Protein AF-A0A8C1TI61-F1 (afdb_monomer)

Secondary structure (DSSP, 8-state):
---------------------------------S----PPPPGGGSTTEEEEEETTEEEEEEGGGTEEEEESBTTTTBT-EEEEPPGGG-S-SEEEE-SS-EEEEETTEEEEES-TT--TT-EEEEPPGGGSS-SEEEEETTEEEEEETTTTEEEEESBTTTTBT-EEEEPPGGGTT-SEEE--SSTTS--EEEEPPPBTTBSEEEEES-TTS---SEEEEPPHHHHTTSTTHHHHHT--EEEEEEEEEEEE--SSS-EEEEEEEEEEEEE-HHHHHTTTTT-EE-TT-SS-HHHHHHHHHHHHHHS-GGGT------TTS--SBPEEEEEEEEEEE-TT-EEEEEEEEEEETTEEEEEEEEEEEESSSSPPSSPPP-

Radius of gyration: 25.85 Å; Cα contacts (8 Å, |Δi|>4): 892; chains: 1; bounding box: 71×50×77 Å

Mean predicted aligned error: 8.96 Å

Foldseek 3Di:
DDDDDDDDPDDDDDDDDDDDPDDDPDDDDDDDDDDLQLWFAFLLRQFQWAWEAAAQWIKTTNLVLQKIWIANDQQVRHPTAIAGFDPVLHRFSAWEHAQQWIWGHDAQKIWTDNDRLDCPVIDIDGFDPVLGDAPYWYAAQCWIKGHNLVVQKIWTANDRRVCHPIDIAGFDPVLSQFRHKYYHHHNHDAWIKTWHTADPVGTKMWTARDRRDPGTPDIGDGDLLSLLLTQLSLCRNQNFKDKDKDFQDKDWAQDQAKDKDKDKDKFKFAFAQVVLLVSCVSYHYDPNHPDDSSRSSVVSVQSRQCDDSSSRHVVDHCPVGHHDHIDIDIDIDIDMDHHGFMKTKIWMFIGSRVHTTGTGPDIDIDRDPDTDPDDGDD

Sequence (378 aa):
MGNAVTKEYSKEIQGKKIQLRYRKLQLAVWKSGSGTMSGIIPNSKAKGTDICAFNKYYYIIRSDLGCYMQTGSLNKGADISIFSLHPACQNGDHYIGGDSYFHIINGNSCRRVTNLSTDSDAIVYSLHPNCQGGDHYFAAHGYFYIIFQKKGTYRKATNMTKDTDAEEHTLDTNFRYGLYYWGPPSSKKTGFCFLKPASEWGVEYCTGPDLSTDEQNAVYSVHPDVLNFLPGGLSATKGPAICMWENIKTITNDSSTLVTWQKKISIMVGYNKEKIAQITDNWKIDKSASVESEELAKLIAKSQFSFSAEYGGSHVSTENESWKEATEEEEQLTFGLKPKERLYLWQHKLCLGQEPVLFCCDLKITNEPNPPTSPAQP

Organism: Cyprinus carpio (NCBI:txid7962)

Solvent-accessible surface area (backbone atoms only — not comparable to full-atom values): 20692 Å² total; per-residue (Å²): 139,80,86,80,83,80,82,81,84,80,82,84,89,72,94,71,93,73,86,84,79,84,72,91,74,85,75,80,77,85,66,96,71,83,77,86,50,44,20,64,57,34,38,94,80,33,73,21,34,39,42,26,12,43,58,75,26,40,34,42,39,33,31,82,76,41,25,31,40,38,23,64,31,62,57,74,47,38,76,36,33,36,38,26,36,22,78,92,64,42,69,25,68,39,43,22,21,34,82,78,33,38,39,35,29,42,83,59,31,33,40,34,25,76,44,62,62,52,66,92,76,53,47,76,48,59,42,20,79,91,62,43,86,50,77,43,48,26,19,27,72,71,26,39,39,33,32,30,55,91,78,39,31,30,35,38,18,64,32,52,57,70,55,36,86,55,48,77,45,61,39,22,78,89,66,49,64,48,38,42,50,23,20,43,54,26,24,80,38,83,24,39,35,32,32,46,67,48,50,100,89,40,52,35,33,40,32,22,73,50,66,62,48,90,57,66,79,48,78,43,55,55,18,60,73,51,33,46,74,41,62,23,18,44,17,67,71,50,28,38,28,39,81,45,60,44,80,79,42,80,46,75,29,87,48,92,51,76,41,81,46,72,48,76,43,79,44,59,38,10,24,35,60,74,61,39,42,66,59,40,72,80,53,44,71,42,91,75,29,86,59,55,68,64,58,48,28,46,53,49,50,50,51,36,28,45,32,50,57,72,27,17,8,55,57,40,84,61,85,91,50,60,84,46,71,57,40,80,43,80,45,80,50,75,52,78,37,49,50,68,36,51,38,29,35,29,36,36,31,37,19,39,37,92,45,68,38,35,32,39,87,54,72,48,81,40,72,50,97,64,68,78,89,68,78,83,81,131

Nearest PDB structures (foldseek):
  9ayr-assembly1_A  TM=3.130E-01  e=3.732E-02  Saccharomyces cerevisiae S288C
  4jp0-assembly1_A  TM=1.663E-01  e=2.026E-01  Bacillus thuringiensis
  8eyx-assembly1_B  TM=1.277E-01  e=6.033E-01  Mus musculus
  7ndg-assembly1_H  TM=1.283E-01  e=5.651E+00  Mus musculus

Structure (mmCIF, N/CA/C/O backbone):
data_AF-A0A8C1TI61-F1
#
_entry.id   AF-A0A8C1TI61-F1
#
loop_
_atom_site.group_PDB
_atom_site.id
_atom_site.type_symbol
_atom_site.label_atom_id
_atom_site.label_alt_id
_atom_site.label_comp_id
_atom_site.label_asym_id
_atom_site.label_entity_id
_atom_site.label_seq_id
_atom_site.pdbx_PDB_ins_code
_atom_site.Cartn_x
_atom_site.Cartn_y
_atom_site.Cartn_z
_atom_site.occupancy
_atom_site.B_iso_or_equiv
_atom_site.auth_seq_id
_atom_site.auth_comp_id
_atom_site.auth_asym_id
_atom_site.auth_atom_id
_atom_site.pdbx_PDB_model_num
ATOM 1 N N . MET A 1 1 ? -42.397 4.508 11.570 1.00 29.12 1 MET A N 1
ATOM 2 C CA . MET A 1 1 ? -42.492 3.511 12.659 1.00 29.12 1 MET A CA 1
ATOM 3 C C . MET A 1 1 ? -41.345 2.538 12.460 1.00 29.12 1 MET A C 1
ATOM 5 O O . MET A 1 1 ? -41.436 1.686 11.590 1.00 29.12 1 MET A O 1
ATOM 9 N N . GLY A 1 2 ? -40.216 2.783 13.127 1.00 26.33 2 GLY A N 1
ATOM 10 C CA . GLY A 1 2 ? -39.014 1.956 13.007 1.00 26.33 2 GLY A CA 1
ATOM 11 C C . GLY A 1 2 ? -39.029 0.873 14.079 1.00 26.33 2 GLY A C 1
ATOM 12 O O . GLY A 1 2 ? -39.239 1.182 15.250 1.00 26.33 2 GLY A O 1
ATOM 13 N N . ASN A 1 3 ? -38.855 -0.381 13.668 1.00 24.11 3 ASN A N 1
ATOM 14 C CA . ASN A 1 3 ? -38.763 -1.517 14.575 1.00 24.11 3 ASN A CA 1
ATOM 15 C C . ASN A 1 3 ? -37.440 -1.438 15.349 1.00 24.11 3 ASN A C 1
ATOM 17 O O . ASN A 1 3 ? -36.368 -1.530 14.755 1.00 24.11 3 ASN A O 1
ATOM 21 N N . ALA A 1 4 ? -37.526 -1.267 16.668 1.00 25.16 4 ALA A N 1
ATOM 22 C CA . ALA A 1 4 ? -36.396 -1.421 17.572 1.00 25.16 4 ALA A CA 1
ATOM 23 C C . ALA A 1 4 ? -36.046 -2.913 17.666 1.00 25.16 4 ALA A C 1
ATOM 25 O O . ALA A 1 4 ? -36.842 -3.714 18.157 1.00 25.16 4 ALA A O 1
ATOM 26 N N . VAL A 1 5 ? -34.870 -3.293 17.170 1.00 25.84 5 VAL A N 1
ATOM 27 C CA . VAL A 1 5 ? -34.336 -4.647 17.337 1.00 25.84 5 VAL A CA 1
ATOM 28 C C . VAL A 1 5 ? -33.802 -4.758 18.762 1.00 25.84 5 VAL A C 1
ATOM 30 O O . VAL A 1 5 ? -32.789 -4.161 19.108 1.00 25.84 5 VAL A O 1
ATOM 33 N N . THR A 1 6 ? -34.509 -5.499 19.607 1.00 24.39 6 THR A N 1
ATOM 34 C CA . THR A 1 6 ? -34.078 -5.846 20.965 1.00 24.39 6 THR A CA 1
ATOM 35 C C . THR A 1 6 ? -33.175 -7.077 20.868 1.00 24.39 6 THR A C 1
ATOM 37 O O . THR A 1 6 ? -33.637 -8.146 20.478 1.00 24.39 6 THR A O 1
ATOM 40 N N . LYS A 1 7 ? -31.879 -6.950 21.180 1.00 27.88 7 LYS A N 1
ATOM 41 C CA . LYS A 1 7 ? -30.993 -8.111 21.368 1.00 27.88 7 LYS A CA 1
ATOM 42 C C . LYS A 1 7 ? -31.064 -8.542 22.835 1.00 27.88 7 LYS A C 1
ATOM 44 O O . LYS A 1 7 ? -30.565 -7.850 23.717 1.00 27.88 7 LYS A O 1
ATOM 49 N N . GLU A 1 8 ? -31.699 -9.679 23.105 1.00 24.14 8 GLU A N 1
ATOM 50 C CA . GLU A 1 8 ? -31.656 -10.317 24.423 1.00 24.14 8 GLU A CA 1
ATOM 51 C C . GLU A 1 8 ? -30.315 -11.034 24.615 1.00 24.14 8 GLU A C 1
ATOM 53 O O . GLU A 1 8 ? -30.010 -12.017 23.944 1.00 24.14 8 GLU A O 1
ATOM 58 N N . TYR A 1 9 ? -29.512 -10.571 25.573 1.00 29.88 9 TYR A N 1
ATOM 59 C CA . TYR A 1 9 ? -28.339 -11.306 26.045 1.00 29.88 9 TYR A CA 1
ATOM 60 C C . TYR A 1 9 ? -28.763 -12.278 27.157 1.00 29.88 9 TYR A C 1
ATOM 62 O O . TYR A 1 9 ? -28.596 -12.003 28.346 1.00 29.88 9 TYR A O 1
ATOM 70 N N . SER A 1 10 ? -29.328 -13.431 26.788 1.00 26.06 10 SER A N 1
ATOM 71 C CA . SER A 1 10 ? -29.621 -14.504 27.746 1.00 26.06 10 SER A CA 1
ATOM 72 C C . SER A 1 10 ? -28.341 -15.277 28.084 1.00 26.06 10 SER A C 1
ATOM 74 O O . SER A 1 10 ? -27.811 -16.037 27.273 1.00 26.06 10 SER A O 1
ATOM 76 N N . LYS A 1 11 ? -27.824 -15.085 29.299 1.00 31.31 11 LYS A N 1
ATOM 77 C CA . LYS A 1 11 ? -26.661 -15.806 29.829 1.00 31.31 11 LYS A CA 1
ATOM 78 C C . LYS A 1 11 ? -27.138 -17.087 30.522 1.00 31.31 11 LYS A C 1
ATOM 80 O O . LYS A 1 11 ? -27.529 -17.053 31.686 1.00 31.31 11 LYS A O 1
ATOM 85 N N . GLU A 1 12 ? -27.099 -18.217 29.824 1.00 26.20 12 GLU A N 1
ATOM 86 C CA . GLU A 1 12 ? -27.340 -19.531 30.427 1.00 26.20 12 GLU A CA 1
ATOM 87 C C . GLU A 1 12 ? -26.021 -20.060 31.020 1.00 26.20 12 GLU A C 1
ATOM 89 O O . GLU A 1 12 ? -25.131 -20.541 30.321 1.00 26.20 12 GLU A O 1
ATOM 94 N N . ILE A 1 13 ? -25.852 -19.909 32.337 1.00 34.00 13 ILE A N 1
ATOM 95 C CA . ILE A 1 13 ? -24.773 -20.560 33.088 1.00 34.00 13 ILE A CA 1
ATOM 96 C C . ILE A 1 13 ? -25.315 -21.908 33.565 1.00 34.00 13 ILE A C 1
ATOM 98 O O . ILE A 1 13 ? -25.887 -22.002 34.649 1.00 34.00 13 ILE A O 1
ATOM 102 N N . GLN A 1 14 ? -25.124 -22.964 32.773 1.00 26.70 14 GLN A N 1
ATOM 103 C CA . GLN A 1 14 ? -25.222 -24.339 33.263 1.00 26.70 14 GLN A CA 1
ATOM 104 C C . GLN A 1 14 ? -24.030 -25.168 32.787 1.00 26.70 14 GLN A C 1
ATOM 106 O O . GLN A 1 14 ? -23.704 -25.243 31.605 1.00 26.70 14 GLN A O 1
ATOM 111 N N . GLY A 1 15 ? -23.342 -25.768 33.759 1.00 32.59 15 GLY A N 1
ATOM 112 C CA . GLY A 1 15 ? -22.108 -26.504 33.552 1.00 32.59 15 GLY A CA 1
ATOM 113 C C . GLY A 1 15 ? -22.280 -27.726 32.656 1.00 32.59 15 GLY A C 1
ATOM 114 O O . GLY A 1 15 ? -23.054 -28.628 32.962 1.00 32.59 15 GLY A O 1
ATOM 115 N N . LYS A 1 16 ? -21.460 -27.809 31.607 1.00 25.20 16 LYS A N 1
ATOM 116 C CA . LYS A 1 16 ? -21.082 -29.067 30.959 1.00 25.20 16 LYS A CA 1
ATOM 117 C C . LYS A 1 16 ? -19.603 -29.025 30.588 1.00 25.20 16 LYS A C 1
ATOM 119 O O . LYS A 1 16 ? -19.124 -28.085 29.964 1.00 25.20 16 LYS A O 1
ATOM 124 N N . LYS A 1 17 ? -18.890 -30.077 31.001 1.00 27.33 17 LYS A N 1
ATOM 125 C CA . LYS A 1 17 ? -17.530 -30.421 30.571 1.00 27.33 17 LYS A CA 1
ATOM 126 C C . LYS A 1 17 ? -17.453 -30.369 29.043 1.00 27.33 17 LYS A C 1
ATOM 128 O O . LYS A 1 17 ? -18.073 -31.199 28.384 1.00 27.33 17 LYS A O 1
ATOM 133 N N . ILE A 1 18 ? -16.648 -29.462 28.499 1.00 24.12 18 ILE A N 1
ATOM 134 C CA . ILE A 1 18 ? -16.206 -29.520 27.105 1.00 24.12 18 ILE A CA 1
ATOM 135 C C . ILE A 1 18 ? -14.726 -29.887 27.120 1.00 24.12 18 ILE A C 1
ATOM 137 O O . ILE A 1 18 ? -13.892 -29.201 27.707 1.00 24.12 18 ILE A O 1
ATOM 141 N N . GLN A 1 19 ? -14.429 -31.033 26.514 1.00 22.06 19 GLN A N 1
ATOM 142 C CA . GLN A 1 19 ? -13.079 -31.506 26.262 1.00 22.06 19 GLN A CA 1
ATOM 143 C C . GLN A 1 19 ? -12.330 -30.518 25.360 1.00 22.06 19 GLN A C 1
ATOM 145 O O . GLN A 1 19 ? -12.724 -30.264 24.223 1.00 22.06 19 GLN A O 1
ATOM 150 N N . LEU A 1 20 ? -11.222 -29.992 25.878 1.00 22.23 20 LEU A N 1
ATOM 151 C CA . LEU A 1 20 ? -10.251 -29.181 25.154 1.00 22.23 20 LEU A CA 1
ATOM 152 C C . LEU A 1 20 ? -9.540 -30.030 24.088 1.00 22.23 20 LEU A C 1
ATOM 154 O O . LEU A 1 20 ? -8.650 -30.816 24.405 1.00 22.23 20 LEU A O 1
ATOM 158 N N . ARG A 1 21 ? -9.865 -29.822 22.807 1.00 22.44 21 ARG A N 1
ATOM 159 C CA . ARG A 1 21 ? -8.906 -30.056 21.717 1.00 22.44 21 ARG A CA 1
ATOM 160 C C . ARG A 1 21 ? -8.102 -28.776 21.517 1.00 22.44 21 ARG A C 1
ATOM 162 O O . ARG A 1 21 ? -8.568 -27.821 20.906 1.00 22.44 21 ARG A O 1
ATOM 169 N N . TYR A 1 22 ? -6.885 -28.775 22.049 1.00 22.55 22 TYR A N 1
ATOM 170 C CA . TYR A 1 22 ? -5.877 -27.753 21.794 1.00 22.55 22 TYR A CA 1
ATOM 171 C C . TYR A 1 22 ? -5.526 -27.712 20.296 1.00 22.55 22 TYR A C 1
ATOM 173 O O . TYR A 1 22 ? -4.906 -28.637 19.774 1.00 22.55 22 TYR A O 1
ATOM 181 N N . ARG A 1 23 ? -5.848 -26.610 19.613 1.00 23.50 23 ARG A N 1
ATOM 182 C CA . ARG A 1 23 ? -5.042 -26.116 18.487 1.00 23.50 23 ARG A CA 1
ATOM 183 C C . ARG A 1 23 ? -4.220 -24.948 19.020 1.00 23.50 23 ARG A C 1
ATOM 185 O O . ARG A 1 23 ? -4.778 -23.948 19.457 1.00 23.50 23 ARG A O 1
ATOM 192 N N . LYS A 1 24 ? -2.895 -25.115 19.031 1.00 22.50 24 LYS A N 1
ATOM 193 C CA . LYS A 1 24 ? -1.915 -24.066 19.338 1.00 22.50 24 LYS A CA 1
ATOM 194 C C . LYS A 1 24 ? -2.157 -22.863 18.416 1.00 22.50 24 LYS A C 1
ATOM 196 O O . LYS A 1 24 ? -1.739 -22.889 17.266 1.00 22.50 24 LYS A O 1
ATOM 201 N N . LEU A 1 25 ? -2.778 -21.812 18.936 1.00 26.95 25 LEU A N 1
ATOM 202 C CA . LEU A 1 25 ? -2.485 -20.442 18.530 1.00 26.95 25 LEU A CA 1
ATOM 203 C C . LEU A 1 25 ? -1.465 -19.933 19.548 1.00 26.95 25 LEU A C 1
ATOM 205 O O . LEU A 1 25 ? -1.795 -19.694 20.708 1.00 26.95 25 LEU A O 1
ATOM 209 N N . GLN A 1 26 ? -0.195 -19.888 19.143 1.00 24.86 26 GLN A N 1
ATOM 210 C CA . GLN A 1 26 ? 0.852 -19.231 19.919 1.00 24.86 26 GLN A CA 1
ATOM 211 C C . GLN A 1 26 ? 0.567 -17.725 19.917 1.00 24.86 26 GLN A C 1
ATOM 213 O O . GLN A 1 26 ? 0.936 -17.019 18.987 1.00 24.86 26 GLN A O 1
ATOM 218 N N . LEU A 1 27 ? -0.092 -17.243 20.968 1.00 30.06 27 LEU A N 1
ATOM 219 C CA . LEU A 1 27 ? -0.034 -15.843 21.368 1.00 30.06 27 LEU A CA 1
ATOM 220 C C . LEU A 1 27 ? 1.292 -15.631 22.098 1.00 30.06 27 LEU A C 1
ATOM 222 O O . LEU A 1 27 ? 1.519 -16.172 23.183 1.00 30.06 27 LEU A O 1
ATOM 226 N N . ALA A 1 28 ? 2.183 -14.873 21.464 1.00 27.11 28 ALA A N 1
ATOM 227 C CA . ALA A 1 28 ? 3.367 -14.343 22.109 1.00 27.11 28 ALA A CA 1
ATOM 228 C C . ALA A 1 28 ? 2.926 -13.374 23.213 1.00 27.11 28 ALA A C 1
ATOM 230 O O . ALA A 1 28 ? 2.344 -12.322 22.960 1.00 27.11 28 ALA A O 1
ATOM 231 N N . VAL A 1 29 ? 3.204 -13.766 24.451 1.00 27.44 29 VAL A N 1
ATOM 232 C CA . VAL A 1 29 ? 3.149 -12.908 25.630 1.00 27.44 29 VAL A CA 1
ATOM 233 C C . VAL A 1 29 ? 4.168 -11.786 25.430 1.00 27.44 29 VAL A C 1
ATOM 235 O O . VAL A 1 29 ? 5.369 -12.049 25.360 1.00 27.44 29 VAL A O 1
ATOM 238 N N . TRP A 1 30 ? 3.696 -10.543 25.325 1.00 29.27 30 TRP A N 1
ATOM 239 C CA . TRP A 1 30 ? 4.548 -9.355 25.305 1.00 29.27 30 TRP A CA 1
ATOM 240 C C . TRP A 1 30 ? 5.262 -9.208 26.652 1.00 29.27 30 TRP A C 1
ATOM 242 O O . TRP A 1 30 ? 4.722 -8.682 27.623 1.00 29.27 30 TRP A O 1
ATOM 252 N N . LYS A 1 31 ? 6.510 -9.679 26.699 1.00 25.47 31 LYS A N 1
ATOM 253 C CA . LYS A 1 31 ? 7.544 -9.050 27.516 1.00 25.47 31 LYS A CA 1
ATOM 254 C C . LYS A 1 31 ? 8.115 -7.900 26.697 1.00 25.47 31 LYS A C 1
ATOM 256 O O . LYS A 1 31 ? 8.543 -8.104 25.567 1.00 25.47 31 LYS A O 1
ATOM 261 N N . SER A 1 32 ? 8.110 -6.712 27.286 1.00 34.72 32 SER A N 1
ATOM 262 C CA . SER A 1 32 ? 8.832 -5.532 26.818 1.00 34.72 32 SER A CA 1
ATOM 263 C C . SER A 1 32 ? 10.274 -5.897 26.439 1.00 34.72 32 SER A C 1
ATOM 265 O O . SER A 1 32 ? 11.088 -6.201 27.312 1.00 34.72 32 SER A O 1
ATOM 267 N N . GLY A 1 33 ? 10.564 -5.885 25.140 1.00 27.86 33 GLY A N 1
ATOM 268 C CA . GLY A 1 33 ? 11.875 -6.158 24.561 1.00 27.86 33 GLY A CA 1
ATOM 269 C C . GLY A 1 33 ? 11.869 -5.839 23.064 1.00 27.86 33 GLY A C 1
ATOM 270 O O . GLY A 1 33 ? 11.259 -6.566 22.295 1.00 27.86 33 GLY A O 1
ATOM 271 N N . SER A 1 34 ? 12.521 -4.727 22.707 1.00 36.34 34 SER A N 1
ATOM 272 C CA . SER A 1 34 ? 12.958 -4.287 21.367 1.00 36.34 34 SER A CA 1
ATOM 273 C C . SER A 1 34 ? 11.949 -4.299 20.200 1.00 36.34 34 SER A C 1
ATOM 275 O O . SER A 1 34 ? 11.721 -5.328 19.575 1.00 36.34 34 SER A O 1
ATOM 277 N N . GLY A 1 35 ? 11.474 -3.096 19.843 1.00 39.38 35 GLY A N 1
ATOM 278 C CA . GLY A 1 35 ? 11.150 -2.673 18.473 1.00 39.38 35 GLY A CA 1
ATOM 279 C C . GLY A 1 35 ? 10.001 -3.397 17.771 1.00 39.38 35 GLY A C 1
ATOM 280 O O . GLY A 1 35 ? 10.222 -4.337 17.016 1.00 39.38 35 GLY A O 1
ATOM 281 N N . THR A 1 36 ? 8.773 -2.897 17.918 1.00 43.34 36 THR A N 1
ATOM 282 C CA . THR A 1 36 ? 7.719 -3.146 16.923 1.00 43.34 36 THR A CA 1
ATOM 283 C C . THR A 1 36 ? 8.210 -2.616 15.577 1.00 43.34 36 THR A C 1
ATOM 285 O O . THR A 1 36 ? 8.296 -1.403 15.402 1.00 43.34 36 THR A O 1
ATOM 288 N N . MET A 1 37 ? 8.589 -3.498 14.650 1.00 52.78 37 MET A N 1
ATOM 289 C CA . MET A 1 37 ? 9.025 -3.078 13.319 1.00 52.78 37 MET A CA 1
ATOM 290 C C . MET A 1 37 ? 7.829 -2.480 12.567 1.00 52.78 37 MET A C 1
ATOM 292 O O . MET A 1 37 ? 6.967 -3.200 12.075 1.00 52.78 37 MET A O 1
ATOM 296 N N . SER A 1 38 ? 7.759 -1.151 12.499 1.00 60.56 38 SER A N 1
ATOM 297 C CA . SER A 1 38 ? 6.879 -0.400 11.597 1.00 60.56 38 SER A CA 1
ATOM 298 C C . SER A 1 38 ? 7.466 -0.466 10.186 1.00 60.56 38 SER A C 1
ATOM 300 O O . SER A 1 38 ? 8.172 0.440 9.740 1.00 60.56 38 SER A O 1
ATOM 302 N N . GLY A 1 39 ? 7.276 -1.608 9.529 1.00 83.00 39 GLY A N 1
ATOM 303 C CA . GLY A 1 39 ? 7.785 -1.865 8.186 1.00 83.00 39 GLY A CA 1
ATOM 304 C C . GLY A 1 39 ? 6.792 -1.473 7.095 1.00 83.00 39 GLY A C 1
ATOM 305 O O . GLY A 1 39 ? 5.590 -1.705 7.221 1.00 83.00 39 GLY A O 1
ATOM 306 N N . ILE A 1 40 ? 7.308 -0.952 5.983 1.00 94.56 40 ILE A N 1
ATOM 307 C CA . ILE A 1 40 ? 6.563 -0.922 4.722 1.00 94.56 40 ILE A CA 1
ATOM 308 C C . ILE A 1 40 ? 6.426 -2.356 4.208 1.00 94.56 40 ILE A C 1
ATOM 310 O O . ILE A 1 40 ? 7.375 -3.142 4.272 1.00 94.56 40 ILE A O 1
ATOM 314 N N . ILE A 1 41 ? 5.252 -2.701 3.684 1.00 95.00 41 ILE A N 1
ATOM 315 C CA . ILE A 1 41 ? 5.035 -4.018 3.082 1.00 95.00 41 ILE A CA 1
ATOM 316 C C . ILE A 1 41 ? 5.830 -4.085 1.771 1.00 95.00 41 ILE A C 1
ATOM 318 O O . ILE A 1 41 ? 5.669 -3.193 0.935 1.00 95.00 41 ILE A O 1
ATOM 322 N N . PRO A 1 42 ? 6.678 -5.108 1.552 1.00 93.62 42 PRO A N 1
ATOM 323 C CA . PRO A 1 42 ? 7.403 -5.261 0.291 1.00 93.62 42 PRO A CA 1
ATOM 324 C C . PRO A 1 42 ? 6.444 -5.510 -0.879 1.00 93.62 42 PRO A C 1
ATOM 326 O O . PRO A 1 42 ? 5.409 -6.155 -0.696 1.00 93.62 42 PRO A O 1
ATOM 329 N N . ASN A 1 43 ? 6.831 -5.100 -2.093 1.00 92.06 43 ASN A N 1
ATOM 330 C CA . ASN A 1 43 ? 6.056 -5.350 -3.321 1.00 92.06 43 ASN A CA 1
ATOM 331 C C . ASN A 1 43 ? 5.637 -6.831 -3.463 1.00 92.06 43 ASN A C 1
ATOM 333 O O . ASN A 1 43 ? 4.488 -7.122 -3.783 1.00 92.06 43 ASN A O 1
ATOM 337 N N . SER A 1 44 ? 6.509 -7.773 -3.083 1.00 90.44 44 SER A N 1
ATOM 338 C CA . SER A 1 44 ? 6.226 -9.219 -3.116 1.00 90.44 44 SER A CA 1
ATOM 339 C C . SER A 1 44 ? 5.031 -9.672 -2.259 1.00 90.44 44 SER A C 1
ATOM 341 O O . SER A 1 44 ? 4.475 -10.747 -2.497 1.00 90.44 44 SER A O 1
ATOM 343 N N . LYS A 1 45 ? 4.621 -8.870 -1.266 1.00 92.88 45 LYS A N 1
ATOM 344 C CA . LYS A 1 45 ? 3.438 -9.095 -0.416 1.00 92.88 45 LYS A CA 1
ATOM 345 C C . LYS A 1 45 ? 2.310 -8.084 -0.676 1.00 92.88 45 LYS A C 1
ATOM 347 O O . LYS A 1 45 ? 1.192 -8.316 -0.223 1.00 92.88 45 LYS A O 1
ATOM 352 N N . ALA A 1 46 ? 2.576 -7.002 -1.408 1.00 92.81 46 ALA A N 1
ATOM 353 C CA . ALA A 1 46 ? 1.630 -5.937 -1.737 1.00 92.81 46 ALA A CA 1
ATOM 354 C C . ALA A 1 46 ? 1.330 -5.916 -3.245 1.00 92.81 46 ALA A C 1
ATOM 356 O O . ALA A 1 46 ? 1.725 -5.000 -3.966 1.00 92.81 46 ALA A O 1
ATOM 357 N N . LYS A 1 47 ? 0.633 -6.949 -3.735 1.00 88.94 47 LYS A N 1
ATOM 358 C CA . LYS A 1 47 ? 0.276 -7.055 -5.159 1.00 88.94 47 LYS A CA 1
ATOM 359 C C . LYS A 1 47 ? -0.453 -5.804 -5.650 1.00 88.94 47 LYS A C 1
ATOM 361 O O . LYS A 1 47 ? -1.343 -5.299 -4.971 1.00 88.94 47 LYS A O 1
ATOM 366 N N . GLY A 1 48 ? -0.087 -5.327 -6.838 1.00 92.12 48 GLY A N 1
ATOM 367 C CA . GLY A 1 48 ? -0.649 -4.104 -7.411 1.00 92.12 48 GLY A CA 1
ATOM 368 C C . GLY A 1 48 ? -0.103 -2.806 -6.805 1.00 92.12 48 GLY A C 1
ATOM 369 O O . GLY A 1 48 ? -0.548 -1.733 -7.211 1.00 92.12 48 GLY A O 1
ATOM 370 N N . THR A 1 49 ? 0.845 -2.880 -5.862 1.00 96.50 49 THR A N 1
ATOM 371 C CA . THR A 1 49 ? 1.591 -1.717 -5.367 1.00 96.50 49 THR A CA 1
ATOM 372 C C . THR A 1 49 ? 2.979 -1.677 -5.980 1.00 96.50 49 THR A C 1
ATOM 374 O O . THR A 1 49 ? 3.717 -2.650 -5.866 1.00 96.50 49 THR A O 1
ATOM 377 N N . ASP A 1 50 ? 3.379 -0.552 -6.563 1.00 97.38 50 ASP A N 1
ATOM 378 C CA . ASP A 1 50 ? 4.747 -0.385 -7.064 1.00 97.38 50 ASP A CA 1
ATOM 379 C C . ASP A 1 50 ? 5.185 1.083 -7.055 1.00 97.38 50 ASP A C 1
ATOM 381 O O . ASP A 1 50 ? 4.353 1.986 -6.930 1.00 97.38 50 ASP A O 1
ATOM 385 N N . ILE A 1 51 ? 6.486 1.325 -7.192 1.00 97.50 51 ILE A N 1
ATOM 386 C CA . ILE A 1 51 ? 7.064 2.666 -7.301 1.00 97.50 51 ILE A CA 1
ATOM 387 C C . ILE A 1 51 ? 7.787 2.764 -8.636 1.00 97.50 51 ILE A C 1
ATOM 389 O O . ILE A 1 51 ? 8.606 1.917 -8.969 1.00 97.50 51 ILE A O 1
ATOM 393 N N . CYS A 1 52 ? 7.533 3.826 -9.393 1.00 96.50 52 CYS A N 1
ATOM 394 C CA . CYS A 1 52 ? 8.296 4.107 -10.603 1.00 96.50 52 CYS A CA 1
ATOM 395 C C . CYS A 1 52 ? 8.508 5.608 -10.805 1.00 96.50 52 CYS A C 1
ATOM 397 O O . CYS A 1 52 ? 7.978 6.439 -10.067 1.00 96.50 52 CYS A O 1
ATOM 399 N N . ALA A 1 53 ? 9.305 5.980 -11.803 1.00 93.44 53 ALA A N 1
ATOM 400 C CA . ALA A 1 53 ? 9.476 7.372 -12.190 1.00 93.44 53 ALA A CA 1
ATOM 401 C C . ALA A 1 53 ? 9.262 7.533 -13.691 1.00 93.44 53 ALA A C 1
ATOM 403 O O . ALA A 1 53 ? 9.739 6.731 -14.488 1.00 93.44 53 ALA A O 1
ATOM 404 N N . PHE A 1 54 ? 8.552 8.587 -14.076 1.00 91.12 54 PHE A N 1
ATOM 405 C CA . PHE A 1 54 ? 8.246 8.885 -15.470 1.00 91.12 54 PHE A CA 1
ATOM 406 C C . PHE A 1 54 ? 8.280 10.396 -15.699 1.00 91.12 54 PHE A C 1
ATOM 408 O O . PHE A 1 54 ? 7.694 11.180 -14.942 1.00 91.12 54 PHE A O 1
ATOM 415 N N . ASN A 1 55 ? 8.986 10.823 -16.747 1.00 88.38 55 ASN A N 1
ATOM 416 C CA . ASN A 1 55 ? 9.331 12.225 -16.981 1.00 88.38 55 ASN A CA 1
ATOM 417 C C . ASN A 1 55 ? 10.035 12.854 -15.764 1.00 88.38 55 ASN A C 1
ATOM 419 O O . ASN A 1 55 ? 11.145 12.465 -15.422 1.00 88.38 55 ASN A O 1
ATOM 423 N N . LYS A 1 56 ? 9.419 13.842 -15.109 1.00 89.44 56 LYS A N 1
ATOM 424 C CA . LYS A 1 56 ? 9.992 14.554 -13.954 1.00 89.44 56 LYS A CA 1
ATOM 425 C C . LYS A 1 56 ? 9.373 14.157 -12.611 1.00 89.44 56 LYS A C 1
ATOM 427 O O . LYS A 1 56 ? 9.677 14.798 -11.611 1.00 89.44 56 LYS A O 1
ATOM 432 N N . TYR A 1 57 ? 8.506 13.147 -12.598 1.00 94.19 57 TYR A N 1
ATOM 433 C CA . TYR A 1 57 ? 7.718 12.769 -11.428 1.00 94.19 57 TYR A CA 1
ATOM 434 C C . TYR A 1 57 ? 8.017 11.342 -10.979 1.00 94.19 57 TYR A C 1
ATOM 436 O O . TYR A 1 57 ? 8.379 10.484 -11.789 1.00 94.19 57 TYR A O 1
ATOM 444 N N . TYR A 1 58 ? 7.810 11.109 -9.689 1.00 96.00 58 TYR A N 1
ATOM 445 C CA . TYR A 1 58 ? 7.703 9.785 -9.093 1.00 96.00 58 TYR A CA 1
ATOM 446 C C . TYR A 1 58 ? 6.235 9.396 -8.992 1.00 96.00 58 TYR A C 1
ATOM 448 O O . TYR A 1 58 ? 5.370 10.257 -8.806 1.00 96.00 58 TYR A O 1
ATOM 456 N N . TYR A 1 59 ? 5.981 8.101 -9.093 1.00 97.75 59 TYR A N 1
ATOM 457 C CA . TY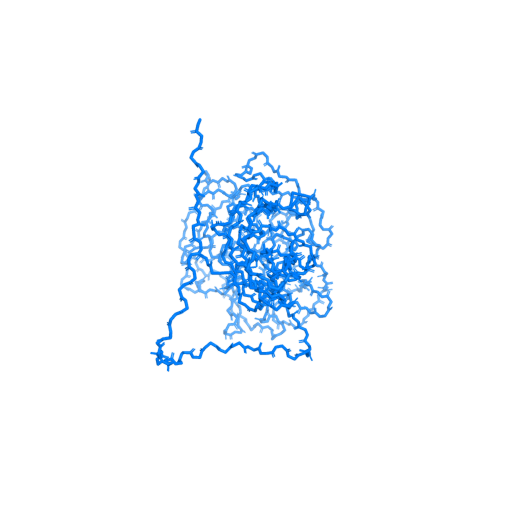R A 1 59 ? 4.660 7.512 -9.032 1.00 97.75 59 TYR A CA 1
ATOM 458 C C . TYR A 1 59 ? 4.668 6.394 -8.007 1.00 97.75 59 TYR A C 1
ATOM 460 O O . TYR A 1 59 ? 5.569 5.558 -8.018 1.00 97.75 59 TYR A O 1
ATOM 468 N N . ILE A 1 60 ? 3.657 6.378 -7.148 1.00 98.12 60 ILE A N 1
ATOM 469 C CA . ILE A 1 60 ? 3.348 5.227 -6.303 1.00 98.12 60 ILE A CA 1
ATOM 470 C C . ILE A 1 60 ? 2.011 4.704 -6.789 1.00 98.12 60 ILE A C 1
ATOM 472 O O . ILE A 1 60 ? 1.012 5.420 -6.758 1.00 98.12 60 ILE A O 1
ATOM 476 N N . ILE A 1 61 ? 1.998 3.480 -7.286 1.00 98.38 61 ILE A N 1
ATOM 477 C CA . ILE A 1 61 ? 0.805 2.832 -7.801 1.00 98.38 61 ILE A CA 1
ATOM 478 C C . ILE A 1 61 ? 0.161 2.076 -6.642 1.00 98.38 61 ILE A C 1
ATOM 480 O O . ILE A 1 61 ? 0.855 1.377 -5.912 1.00 98.38 61 ILE A O 1
ATOM 484 N N . ARG A 1 62 ? -1.153 2.227 -6.468 1.00 97.25 62 ARG A N 1
ATOM 485 C CA . ARG A 1 62 ? -1.986 1.449 -5.543 1.00 97.25 62 ARG A CA 1
ATOM 486 C C . ARG A 1 62 ? -3.156 0.891 -6.329 1.00 97.25 62 ARG A C 1
ATOM 488 O O . ARG A 1 62 ? -4.290 1.362 -6.242 1.00 97.25 62 ARG A O 1
ATOM 495 N N . SER A 1 63 ? -2.861 -0.095 -7.168 1.00 95.81 63 SER A N 1
ATOM 496 C CA . SER A 1 63 ? -3.875 -0.713 -8.013 1.00 95.81 63 SER A CA 1
ATOM 497 C C . SER A 1 63 ? -4.961 -1.416 -7.207 1.00 95.81 63 SER A C 1
ATOM 499 O O . SER A 1 63 ? -6.081 -1.525 -7.696 1.00 95.81 63 SER A O 1
ATOM 501 N N . ASP A 1 64 ? -4.649 -1.871 -5.999 1.00 93.50 64 ASP A N 1
ATOM 502 C CA . ASP A 1 64 ? -5.613 -2.399 -5.036 1.00 93.50 64 ASP A CA 1
ATOM 503 C C . ASP A 1 64 ? -6.642 -1.343 -4.593 1.00 93.50 64 ASP A C 1
ATOM 505 O O . ASP A 1 64 ? -7.767 -1.688 -4.244 1.00 93.50 64 ASP A O 1
ATOM 509 N N . LEU A 1 65 ? -6.281 -0.058 -4.672 1.00 94.44 65 LEU A N 1
ATOM 510 C CA . LEU A 1 65 ? -7.165 1.087 -4.434 1.00 94.44 65 LEU A CA 1
ATOM 511 C C . LEU A 1 65 ? -7.668 1.737 -5.735 1.00 94.44 65 LEU A C 1
ATOM 513 O O . LEU A 1 65 ? -8.372 2.745 -5.692 1.00 94.44 65 LEU A O 1
ATOM 517 N N . GLY A 1 66 ? -7.292 1.198 -6.901 1.00 95.56 66 GLY A N 1
ATOM 518 C CA . GLY A 1 66 ? -7.659 1.744 -8.209 1.00 95.56 66 GLY A CA 1
ATOM 519 C C . GLY A 1 66 ? -7.077 3.131 -8.511 1.00 95.56 66 GLY A C 1
ATOM 520 O O . GLY A 1 66 ? -7.611 3.846 -9.361 1.00 95.56 66 GLY A O 1
ATOM 521 N N . CYS A 1 67 ? -5.996 3.538 -7.839 1.00 96.94 67 CYS A N 1
ATOM 522 C CA . CYS A 1 67 ? -5.416 4.873 -7.980 1.00 96.94 67 CYS A CA 1
ATOM 523 C C . CYS A 1 67 ? -3.882 4.858 -7.970 1.00 96.94 67 CYS A C 1
ATOM 525 O O . CYS A 1 67 ? -3.232 3.837 -7.730 1.00 96.94 67 CYS A O 1
ATOM 527 N N . TYR A 1 68 ? -3.285 6.007 -8.267 1.00 97.56 68 TYR A N 1
ATOM 528 C CA . TYR A 1 68 ? -1.855 6.225 -8.095 1.00 97.56 68 TYR A CA 1
ATOM 529 C C . TYR A 1 68 ? -1.578 7.644 -7.603 1.00 97.56 68 TYR A C 1
ATOM 531 O O . TYR A 1 68 ? -2.301 8.591 -7.917 1.00 97.56 68 TYR A O 1
ATOM 539 N N . MET A 1 69 ? -0.500 7.783 -6.841 1.00 97.69 69 MET A N 1
ATOM 540 C CA . MET A 1 69 ? 0.072 9.060 -6.444 1.00 97.69 69 MET A CA 1
ATOM 541 C C . MET A 1 69 ? 1.119 9.483 -7.467 1.00 9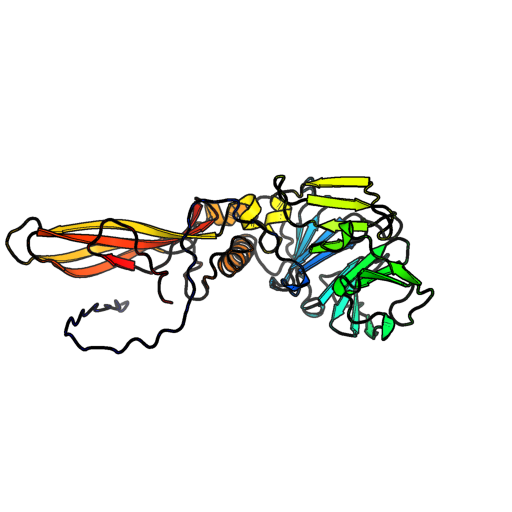7.69 69 MET A C 1
ATOM 543 O O . MET A 1 69 ? 1.946 8.672 -7.869 1.00 97.69 69 MET A O 1
ATOM 547 N N . GLN A 1 70 ? 1.128 10.761 -7.825 1.00 97.00 70 GLN A N 1
ATOM 548 C CA . GLN A 1 70 ? 2.213 11.441 -8.521 1.00 97.00 70 GLN A CA 1
ATOM 549 C C . GLN A 1 70 ? 2.824 12.484 -7.579 1.00 97.00 70 GLN A C 1
ATOM 551 O O . GLN A 1 70 ? 2.097 13.215 -6.908 1.00 97.00 70 GLN A O 1
ATOM 556 N N . THR A 1 71 ? 4.151 12.581 -7.533 1.00 96.50 71 THR A N 1
ATOM 557 C CA . THR A 1 71 ? 4.858 13.585 -6.724 1.00 96.50 71 THR A CA 1
ATOM 558 C C . THR A 1 71 ? 6.139 14.051 -7.407 1.00 96.50 71 THR A C 1
ATOM 560 O O . THR A 1 71 ? 6.802 13.288 -8.116 1.00 96.50 71 THR A O 1
ATOM 563 N N . GLY A 1 72 ? 6.507 15.318 -7.211 1.00 94.25 72 GLY A N 1
ATOM 564 C CA . GLY A 1 72 ? 7.778 15.859 -7.698 1.00 94.25 72 GLY A CA 1
ATOM 565 C C . GLY A 1 72 ? 8.982 15.386 -6.877 1.00 94.25 72 GLY A C 1
ATOM 566 O O . GLY A 1 72 ? 10.116 15.417 -7.358 1.00 94.25 72 GLY A O 1
ATOM 567 N N . SER A 1 73 ? 8.761 14.944 -5.634 1.00 93.25 73 SER A N 1
ATOM 568 C CA . SER A 1 73 ? 9.829 14.531 -4.722 1.00 93.25 73 SER A CA 1
ATOM 569 C C . SER A 1 73 ? 9.296 13.647 -3.595 1.00 93.25 73 SER A C 1
ATOM 571 O O . SER A 1 73 ? 8.448 14.071 -2.809 1.00 93.25 73 SER A O 1
ATOM 573 N N . LEU A 1 74 ? 9.864 12.443 -3.472 1.00 95.12 74 LEU A N 1
ATOM 574 C CA . LEU A 1 74 ? 9.534 11.495 -2.402 1.00 95.12 74 LEU A CA 1
ATOM 575 C C . LEU A 1 74 ? 9.988 11.985 -1.019 1.00 95.12 74 LEU A C 1
ATOM 577 O O . LEU A 1 74 ? 9.298 11.746 -0.034 1.00 95.12 74 LEU A O 1
ATOM 581 N N . ASN A 1 75 ? 11.122 12.690 -0.935 1.00 94.75 75 ASN A N 1
ATOM 582 C CA . ASN A 1 75 ? 11.687 13.161 0.333 1.00 94.75 75 ASN A CA 1
ATOM 583 C C . ASN A 1 75 ? 11.128 14.508 0.813 1.00 94.75 75 ASN A C 1
ATOM 585 O O . ASN A 1 75 ? 11.124 14.774 2.011 1.00 94.75 75 ASN A O 1
ATOM 589 N N . LYS A 1 76 ? 10.653 15.367 -0.098 1.00 94.62 76 LYS A N 1
ATOM 590 C CA . LYS A 1 76 ? 10.044 16.661 0.257 1.00 94.62 76 LYS A CA 1
ATOM 591 C C . LYS A 1 76 ? 8.518 16.630 0.297 1.00 94.62 76 LYS A C 1
ATOM 593 O O . LYS A 1 76 ? 7.935 17.590 0.779 1.00 94.62 76 LYS A O 1
ATOM 598 N N . GLY A 1 77 ? 7.882 15.597 -0.263 1.00 89.38 77 GLY A N 1
ATOM 599 C CA . GLY A 1 77 ? 6.421 15.532 -0.367 1.00 89.38 77 GLY A CA 1
ATOM 600 C C . GLY A 1 77 ? 5.822 16.655 -1.221 1.00 89.38 77 GLY A C 1
ATOM 601 O O . GLY A 1 77 ? 4.718 17.113 -0.957 1.00 89.38 77 GLY A O 1
ATOM 602 N N . ALA A 1 78 ? 6.562 17.140 -2.221 1.00 88.94 78 ALA A N 1
ATOM 603 C CA . ALA A 1 78 ? 6.147 18.285 -3.029 1.00 88.94 78 ALA A CA 1
ATOM 604 C C . ALA A 1 78 ? 5.248 17.868 -4.205 1.00 88.94 78 ALA A C 1
ATOM 606 O O . ALA A 1 78 ? 5.533 16.886 -4.890 1.00 88.94 78 ALA A O 1
ATOM 607 N N . ASP A 1 79 ? 4.216 18.667 -4.486 1.00 91.12 79 ASP A N 1
ATOM 608 C CA . ASP A 1 79 ? 3.294 18.489 -5.619 1.00 91.12 79 ASP A CA 1
ATOM 609 C C . ASP A 1 79 ? 2.551 17.141 -5.634 1.00 91.12 79 ASP A C 1
ATOM 611 O O . ASP A 1 79 ? 2.325 16.559 -6.696 1.00 91.12 79 ASP A O 1
ATOM 615 N N . ILE A 1 80 ? 2.156 16.641 -4.458 1.00 96.31 80 ILE A N 1
ATOM 616 C CA . ILE A 1 80 ? 1.423 15.377 -4.341 1.00 96.31 80 ILE A CA 1
ATOM 617 C C . ILE A 1 80 ? 0.031 15.510 -4.960 1.00 96.31 80 ILE A C 1
ATOM 619 O O . ILE A 1 80 ? -0.794 16.310 -4.510 1.00 96.31 80 ILE A O 1
ATOM 623 N N . SER A 1 81 ? -0.228 14.692 -5.977 1.00 96.94 81 SER A N 1
ATOM 624 C CA . SER A 1 81 ? -1.534 14.580 -6.622 1.00 96.94 81 SER A CA 1
ATOM 625 C C . SER A 1 81 ? -1.946 13.118 -6.770 1.00 96.94 81 SER A C 1
ATOM 627 O O . SER A 1 81 ? -1.105 12.269 -7.067 1.00 96.94 81 SER A O 1
ATOM 629 N N . ILE A 1 82 ? -3.227 12.819 -6.565 1.00 97.38 82 ILE A N 1
ATOM 630 C CA . ILE A 1 82 ? -3.787 11.470 -6.699 1.00 97.38 82 ILE A CA 1
ATOM 631 C C . ILE A 1 82 ? -4.680 11.418 -7.933 1.00 97.38 82 ILE A C 1
ATOM 633 O O . ILE A 1 82 ? -5.542 12.277 -8.118 1.00 97.38 82 ILE A O 1
ATOM 637 N N . PHE A 1 83 ? -4.492 10.384 -8.745 1.00 96.94 83 PHE A N 1
ATOM 638 C CA . PHE A 1 83 ? -5.229 10.158 -9.983 1.00 96.94 83 PHE A CA 1
ATOM 639 C C . PHE A 1 83 ? -5.845 8.763 -9.999 1.00 96.94 83 PHE A C 1
ATOM 641 O O . PHE A 1 83 ? -5.350 7.835 -9.351 1.00 96.94 83 PHE A O 1
ATOM 648 N N . SER A 1 84 ? -6.896 8.592 -10.800 1.00 96.25 84 SER A N 1
ATOM 649 C CA . SER A 1 84 ? -7.414 7.262 -11.104 1.00 96.25 84 SER A CA 1
ATOM 650 C C . SER A 1 84 ? -6.454 6.458 -11.952 1.00 96.25 84 SER A C 1
ATOM 652 O O . SER A 1 84 ? -5.928 6.940 -12.958 1.00 96.25 84 SER A O 1
ATOM 654 N N . LEU A 1 85 ? -6.336 5.184 -11.601 1.00 96.25 85 LEU A N 1
ATOM 655 C CA . LEU A 1 85 ? -5.733 4.179 -12.450 1.00 96.25 85 LEU A CA 1
ATOM 656 C C . LEU A 1 85 ? -6.821 3.588 -13.349 1.00 96.25 85 LEU A C 1
ATOM 658 O O . LEU A 1 85 ? -7.834 3.084 -12.856 1.00 96.25 85 LEU A O 1
ATOM 662 N N . HIS A 1 86 ? -6.618 3.637 -14.665 1.00 96.38 86 HIS A N 1
ATOM 663 C CA . HIS A 1 86 ? -7.567 3.066 -15.616 1.00 96.38 86 HIS A CA 1
ATOM 664 C C . HIS A 1 86 ? -7.787 1.572 -15.317 1.00 96.38 86 HIS A C 1
ATOM 666 O O . HIS A 1 86 ? -6.803 0.880 -15.056 1.00 96.38 86 HIS A O 1
ATOM 672 N N . PRO A 1 87 ? -9.016 1.025 -15.405 1.00 95.75 87 PRO A N 1
ATOM 673 C CA . PRO A 1 87 ? -9.271 -0.386 -15.097 1.00 95.75 87 PRO A CA 1
ATOM 674 C C . PRO A 1 87 ? -8.377 -1.375 -15.861 1.00 95.75 87 PRO A C 1
ATOM 676 O O . PRO A 1 87 ? -7.931 -2.370 -15.303 1.00 95.75 87 PRO A O 1
ATOM 679 N N . ALA A 1 88 ? -8.044 -1.081 -17.123 1.00 96.19 88 ALA A N 1
ATOM 680 C CA . ALA A 1 88 ? -7.128 -1.909 -17.922 1.00 96.19 88 ALA A CA 1
ATOM 681 C C . ALA A 1 88 ? -5.646 -1.812 -17.496 1.00 96.19 88 ALA A C 1
ATOM 683 O O . ALA A 1 88 ? -4.842 -2.664 -17.877 1.00 96.19 88 ALA A O 1
ATOM 684 N N . CYS A 1 89 ? -5.295 -0.785 -16.719 1.00 96.81 89 CYS A N 1
ATOM 685 C CA . CYS A 1 89 ? -3.974 -0.555 -16.134 1.00 96.81 89 CYS A CA 1
ATOM 686 C C . CYS A 1 89 ? -3.875 -1.077 -14.689 1.00 96.81 89 CYS A C 1
ATOM 688 O O . CYS A 1 89 ? -2.825 -0.954 -14.060 1.00 96.81 89 CYS A O 1
ATOM 690 N N . GLN A 1 90 ? -4.953 -1.644 -14.143 1.00 96.12 90 GLN A N 1
ATOM 691 C CA . GLN A 1 90 ? -4.968 -2.248 -12.814 1.00 96.12 90 GLN A CA 1
ATOM 692 C C . GLN A 1 90 ? -4.453 -3.696 -12.844 1.00 96.12 90 GLN A C 1
ATOM 694 O O . GLN A 1 90 ? -4.430 -4.353 -13.885 1.00 96.12 90 GLN A O 1
ATOM 699 N N . ASN A 1 91 ? -4.084 -4.204 -11.669 1.00 94.31 91 ASN A N 1
ATOM 700 C CA . ASN A 1 91 ? -3.643 -5.570 -11.398 1.00 94.31 91 ASN A CA 1
ATOM 701 C C . ASN A 1 91 ? -2.354 -5.963 -12.132 1.00 94.31 91 ASN A C 1
ATOM 703 O O . ASN A 1 91 ? -2.164 -7.131 -12.467 1.00 94.31 91 ASN A O 1
ATOM 707 N N . GLY A 1 92 ? -1.477 -4.990 -12.395 1.00 95.56 92 GLY A N 1
ATOM 708 C CA . GLY A 1 92 ? -0.103 -5.270 -12.792 1.00 95.56 92 GLY A CA 1
ATOM 709 C C . GLY A 1 92 ? 0.683 -5.863 -11.624 1.00 95.56 92 GLY A C 1
ATOM 710 O O . GLY A 1 92 ? 0.533 -5.427 -10.481 1.00 95.56 92 GLY A O 1
ATOM 711 N N . ASP A 1 93 ? 1.535 -6.837 -11.922 1.00 95.75 93 ASP A N 1
ATOM 712 C CA . ASP A 1 93 ? 2.535 -7.345 -10.985 1.00 95.75 93 ASP A CA 1
ATOM 713 C C . ASP A 1 93 ? 3.639 -6.296 -10.764 1.00 95.75 93 ASP A C 1
ATOM 715 O O . ASP A 1 93 ? 4.079 -6.096 -9.632 1.00 95.75 93 ASP A O 1
ATOM 719 N N . HIS A 1 94 ? 4.024 -5.579 -11.833 1.00 97.25 94 HIS A N 1
ATOM 720 C CA . HIS A 1 94 ? 5.020 -4.501 -11.798 1.00 97.25 94 HIS A CA 1
ATOM 721 C C . HIS A 1 94 ? 4.646 -3.328 -12.708 1.00 97.25 94 HIS A C 1
ATOM 723 O O . HIS A 1 94 ? 4.039 -3.515 -13.769 1.00 97.25 94 HIS A O 1
ATOM 729 N N . TYR A 1 95 ? 5.078 -2.126 -12.326 1.00 97.75 95 TYR A N 1
ATOM 730 C CA . TYR A 1 95 ? 4.863 -0.881 -13.060 1.00 97.75 95 TYR A CA 1
ATOM 731 C C . TYR A 1 95 ? 6.192 -0.171 -13.311 1.00 97.75 95 TYR A C 1
ATOM 733 O O . TYR A 1 95 ? 6.908 0.198 -12.389 1.00 97.75 95 TYR A O 1
ATOM 741 N N . ILE A 1 96 ? 6.502 0.092 -14.578 1.00 96.62 96 ILE A N 1
ATOM 742 C CA . ILE A 1 96 ? 7.785 0.657 -15.001 1.00 96.62 96 ILE A CA 1
ATOM 743 C C . ILE A 1 96 ? 7.541 1.958 -15.760 1.00 96.62 96 ILE A C 1
ATOM 745 O O . ILE A 1 96 ? 6.813 1.974 -16.752 1.00 96.62 96 ILE A O 1
ATOM 749 N N . GLY A 1 97 ? 8.207 3.038 -15.360 1.00 94.94 97 GLY A N 1
ATOM 750 C CA . GLY A 1 97 ? 8.280 4.260 -16.160 1.00 94.94 97 GLY A CA 1
ATOM 751 C C . GLY A 1 97 ? 9.470 4.206 -17.118 1.00 94.94 97 GLY A C 1
ATOM 752 O O . GLY A 1 97 ? 10.619 4.277 -16.693 1.00 94.94 97 GLY A O 1
ATOM 753 N N . GLY A 1 98 ? 9.200 4.040 -18.413 1.00 89.12 98 GLY A N 1
ATOM 754 C CA . GLY A 1 98 ? 10.215 4.082 -19.469 1.00 89.12 98 GLY A CA 1
ATOM 755 C C . GLY A 1 98 ? 10.448 5.498 -20.006 1.00 89.12 98 GLY A C 1
ATOM 756 O O . GLY A 1 98 ? 10.021 6.481 -19.410 1.00 89.12 98 GLY A O 1
ATOM 757 N N . ASP A 1 99 ? 11.101 5.612 -21.165 1.00 83.62 99 ASP A N 1
ATOM 758 C CA . ASP A 1 99 ? 11.416 6.919 -21.766 1.00 83.62 99 ASP A CA 1
ATOM 759 C C . ASP A 1 99 ? 10.164 7.692 -22.209 1.00 83.62 99 ASP A C 1
ATOM 761 O O . ASP A 1 99 ? 10.104 8.915 -22.114 1.00 83.62 99 ASP A O 1
ATOM 765 N N . SER A 1 100 ? 9.170 6.992 -22.763 1.00 88.69 100 SER A N 1
ATOM 766 C CA . SER A 1 100 ? 7.956 7.615 -23.328 1.00 88.69 100 SER A CA 1
ATOM 767 C C . SER A 1 100 ? 6.662 6.894 -22.974 1.00 88.69 100 SER A C 1
ATOM 769 O O . SER A 1 100 ? 5.589 7.363 -23.336 1.00 88.69 100 SER A O 1
ATOM 771 N N . TYR A 1 101 ? 6.753 5.770 -22.265 1.00 94.25 101 TYR A N 1
ATOM 772 C CA . TYR A 1 101 ? 5.601 4.961 -21.902 1.00 94.25 101 TYR A CA 1
ATOM 773 C C . TYR A 1 101 ? 5.756 4.389 -20.499 1.00 94.25 101 TYR A C 1
ATOM 775 O O . TYR A 1 101 ? 6.867 4.069 -20.064 1.00 94.25 101 TYR A O 1
ATOM 783 N N . PHE A 1 102 ? 4.623 4.172 -19.848 1.00 96.88 102 PHE A N 1
ATOM 784 C CA . PHE A 1 102 ? 4.511 3.216 -18.764 1.00 96.88 102 PHE A CA 1
ATOM 785 C C . PHE A 1 102 ? 4.411 1.805 -19.334 1.00 96.88 102 PHE A C 1
ATOM 787 O O . PHE A 1 102 ? 3.757 1.574 -20.353 1.00 96.88 102 PHE A O 1
ATOM 794 N N . HIS A 1 103 ? 5.046 0.863 -18.650 1.00 97.19 103 HIS A N 1
ATOM 795 C CA . HIS A 1 103 ? 4.981 -0.558 -18.945 1.00 97.19 103 HIS A CA 1
ATOM 796 C C . HIS A 1 103 ? 4.434 -1.272 -17.713 1.00 97.19 103 HIS A C 1
ATOM 798 O O . HIS A 1 103 ? 4.961 -1.110 -16.615 1.00 97.19 103 HIS A O 1
ATOM 804 N N . ILE A 1 104 ? 3.361 -2.027 -17.898 1.00 98.12 104 ILE A N 1
ATOM 805 C CA . ILE A 1 104 ? 2.634 -2.731 -16.848 1.00 98.12 104 ILE A CA 1
ATOM 806 C C . ILE A 1 104 ? 2.803 -4.215 -17.127 1.00 98.12 104 ILE A C 1
ATOM 808 O O . ILE A 1 104 ? 2.267 -4.732 -18.113 1.00 98.12 104 ILE A O 1
ATOM 812 N N . ILE A 1 105 ? 3.583 -4.887 -16.291 1.00 97.69 105 ILE A N 1
ATOM 813 C CA . ILE A 1 105 ? 3.822 -6.323 -16.409 1.00 97.69 105 ILE A CA 1
ATOM 814 C C . ILE A 1 105 ? 2.716 -7.059 -15.667 1.00 97.69 105 ILE A C 1
ATOM 816 O O . ILE A 1 105 ? 2.394 -6.719 -14.533 1.00 97.69 105 ILE A O 1
ATOM 820 N N . ASN A 1 106 ? 2.141 -8.069 -16.313 1.00 95.81 106 ASN A N 1
ATOM 821 C CA . ASN A 1 106 ? 1.196 -8.998 -15.708 1.00 95.81 106 ASN A CA 1
ATOM 822 C C . ASN A 1 106 ? 1.520 -10.411 -16.210 1.00 95.81 106 ASN A C 1
ATOM 824 O O . ASN A 1 106 ? 1.362 -10.725 -17.403 1.00 95.81 106 ASN A O 1
ATOM 828 N N . GLY A 1 107 ? 2.057 -11.230 -15.309 1.00 94.62 107 GLY A N 1
ATOM 829 C CA . GLY A 1 107 ? 2.664 -12.517 -15.603 1.00 94.62 107 GLY A CA 1
ATOM 830 C C . GLY A 1 107 ? 3.735 -12.400 -16.687 1.00 94.62 107 GLY A C 1
ATOM 831 O O . GLY A 1 107 ? 4.742 -11.714 -16.541 1.00 94.62 107 GLY A O 1
ATOM 832 N N . ASN A 1 108 ? 3.490 -13.062 -17.817 1.00 96.75 108 ASN A N 1
ATOM 833 C CA . ASN A 1 108 ? 4.435 -13.135 -18.936 1.00 96.75 108 ASN A CA 1
ATOM 834 C C . ASN A 1 108 ? 4.151 -12.097 -20.034 1.00 96.75 108 ASN A C 1
ATOM 836 O O . ASN A 1 108 ? 4.715 -12.170 -21.129 1.00 96.75 108 ASN A O 1
ATOM 840 N N . SER A 1 109 ? 3.238 -11.163 -19.776 1.00 96.94 109 SER A N 1
ATOM 841 C CA . SER A 1 109 ? 2.813 -10.137 -20.722 1.00 96.94 109 SER A CA 1
ATOM 842 C C . SER A 1 109 ? 3.106 -8.743 -20.190 1.00 96.94 109 SER A C 1
ATOM 844 O O . SER A 1 109 ? 3.240 -8.531 -18.986 1.00 96.94 109 SER A O 1
ATOM 846 N N . CYS A 1 110 ? 3.209 -7.789 -21.104 1.00 97.44 110 CYS A N 1
ATOM 847 C CA . CYS A 1 110 ? 3.424 -6.394 -20.791 1.00 97.44 110 CYS A CA 1
ATOM 848 C C . CYS A 1 110 ? 2.466 -5.538 -21.614 1.00 97.44 110 CYS A C 1
ATOM 850 O O . CYS A 1 110 ? 2.434 -5.621 -22.844 1.00 97.44 110 CYS A O 1
ATOM 852 N N . ARG A 1 111 ? 1.704 -4.693 -20.923 1.00 97.56 111 ARG A N 1
ATOM 853 C CA . ARG A 1 111 ? 0.903 -3.623 -21.514 1.00 97.56 111 ARG A CA 1
ATOM 854 C C . ARG A 1 111 ? 1.708 -2.334 -21.480 1.00 97.56 111 ARG A C 1
ATOM 856 O O . ARG A 1 111 ? 2.316 -2.009 -20.467 1.00 97.56 111 ARG A O 1
ATOM 863 N N . ARG A 1 112 ? 1.694 -1.584 -22.572 1.00 96.69 112 ARG A N 1
ATOM 864 C CA . ARG A 1 112 ? 2.366 -0.293 -22.695 1.00 96.69 112 ARG A CA 1
ATOM 865 C C . ARG A 1 112 ? 1.347 0.804 -22.964 1.00 96.69 112 ARG A C 1
ATOM 867 O O . ARG A 1 112 ? 0.581 0.660 -23.910 1.00 96.69 112 ARG A O 1
ATOM 874 N N . VAL A 1 113 ? 1.389 1.883 -22.183 1.00 97.19 113 VAL A N 1
ATOM 875 C CA . VAL A 1 113 ? 0.501 3.061 -22.290 1.00 97.19 113 VAL A CA 1
ATOM 876 C C . VAL A 1 113 ? 1.295 4.352 -22.087 1.00 97.19 113 VAL A C 1
ATOM 878 O O . VAL A 1 113 ? 2.304 4.349 -21.382 1.00 97.19 113 VAL A O 1
ATOM 881 N N . THR A 1 114 ? 0.871 5.473 -22.667 1.00 95.62 114 THR A N 1
ATOM 882 C CA . THR A 1 114 ? 1.488 6.788 -22.368 1.00 95.62 114 THR A CA 1
ATOM 883 C C . THR A 1 114 ? 0.987 7.408 -21.065 1.00 95.62 114 THR A C 1
ATOM 885 O O . THR A 1 114 ? 1.671 8.250 -20.482 1.00 95.62 114 THR A O 1
ATOM 888 N N . ASN A 1 115 ? -0.183 6.985 -20.582 1.00 94.69 115 ASN A N 1
ATOM 889 C CA . ASN A 1 115 ? -0.824 7.514 -19.383 1.00 94.69 115 ASN A CA 1
ATOM 890 C C . ASN A 1 115 ? -1.539 6.393 -18.615 1.00 94.69 115 ASN A C 1
ATOM 892 O O . ASN A 1 115 ? -2.305 5.634 -19.196 1.00 94.69 115 ASN A O 1
ATOM 896 N N . LEU A 1 116 ? -1.316 6.308 -17.303 1.00 96.38 116 LEU A N 1
ATOM 897 C CA . LEU A 1 116 ? -1.935 5.309 -16.426 1.00 96.38 116 LEU A CA 1
ATOM 898 C C . LEU A 1 116 ? -3.456 5.497 -16.253 1.00 96.38 116 LEU A C 1
ATOM 900 O O . LEU A 1 116 ? -4.151 4.544 -15.899 1.00 96.38 116 LEU A O 1
ATOM 904 N N . SER A 1 117 ? -3.994 6.688 -16.527 1.00 95.38 117 SER A N 1
ATOM 905 C CA . SER A 1 117 ? -5.433 6.984 -16.460 1.00 95.38 117 SER A CA 1
ATOM 906 C C . SER A 1 117 ? -6.201 6.676 -17.753 1.00 95.38 117 SER A C 1
ATOM 908 O O . SER A 1 117 ? -7.422 6.819 -17.776 1.00 95.38 117 SER A O 1
ATOM 910 N N . THR A 1 118 ? -5.536 6.222 -18.822 1.00 93.56 118 THR A N 1
ATOM 911 C CA . THR A 1 118 ? -6.178 5.876 -20.106 1.00 93.56 118 THR A CA 1
ATOM 912 C C . THR A 1 118 ? -5.607 4.587 -20.698 1.00 93.56 118 THR A C 1
ATOM 914 O O . THR A 1 118 ? -4.521 4.166 -20.324 1.00 93.56 118 THR A O 1
ATOM 917 N N . ASP A 1 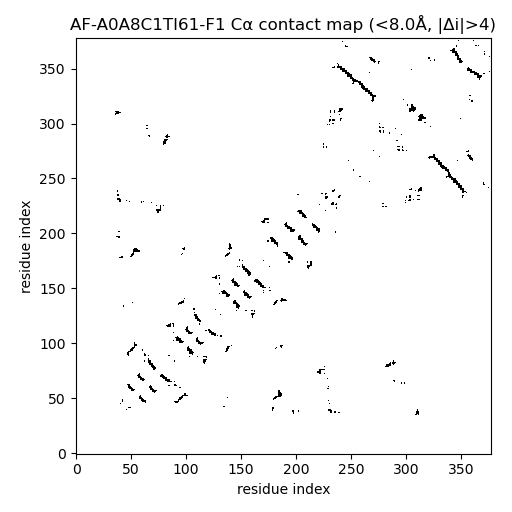119 ? -6.304 3.987 -21.665 1.00 93.56 119 ASP A N 1
ATOM 918 C CA . ASP A 1 119 ? -5.831 2.790 -22.391 1.00 93.56 119 ASP A CA 1
ATOM 919 C C . ASP A 1 119 ? -5.990 2.916 -23.918 1.00 93.56 119 ASP A C 1
ATOM 921 O O . ASP A 1 119 ? -5.935 1.934 -24.651 1.00 93.56 119 ASP A O 1
ATOM 925 N N . SER A 1 120 ? -6.237 4.128 -24.423 1.00 93.19 120 SER A N 1
ATOM 926 C CA . SER A 1 120 ? -6.580 4.360 -25.833 1.00 93.19 120 SER A CA 1
ATOM 927 C C . SER A 1 120 ? -5.433 4.076 -26.804 1.00 93.19 120 SER A C 1
ATOM 929 O O . SER A 1 120 ? -5.679 3.746 -27.962 1.00 93.19 120 SER A O 1
ATOM 931 N N . ASP A 1 121 ? -4.192 4.207 -26.348 1.00 94.12 121 ASP A N 1
ATOM 932 C CA . ASP A 1 121 ? -2.965 3.984 -27.114 1.00 94.12 121 ASP A CA 1
ATOM 933 C C . ASP A 1 121 ? -2.265 2.669 -26.740 1.00 94.12 121 ASP A C 1
ATOM 935 O O . ASP A 1 121 ? -1.094 2.457 -27.072 1.00 94.12 121 ASP A O 1
ATOM 939 N N . ALA A 1 122 ? -2.971 1.795 -26.022 1.00 95.94 122 ALA A N 1
ATOM 940 C CA . ALA A 1 122 ? -2.364 0.640 -25.405 1.00 95.94 122 ALA A CA 1
ATOM 941 C C . ALA A 1 122 ? -1.883 -0.393 -26.420 1.00 95.94 122 ALA A C 1
ATOM 943 O O . ALA A 1 122 ? -2.594 -0.794 -27.343 1.00 95.94 122 ALA A O 1
ATOM 944 N N . ILE A 1 123 ? -0.668 -0.885 -26.193 1.00 96.88 123 ILE A N 1
ATOM 945 C CA . ILE A 1 123 ? -0.093 -2.000 -26.941 1.00 96.88 123 ILE A CA 1
ATOM 946 C C . ILE A 1 123 ? 0.293 -3.086 -25.947 1.00 96.88 123 ILE A C 1
ATOM 948 O O . ILE A 1 123 ? 0.984 -2.819 -24.966 1.00 96.88 123 ILE A O 1
ATOM 952 N N . VAL A 1 124 ? -0.137 -4.317 -26.214 1.00 97.38 124 VAL A N 1
ATOM 953 C CA . VAL A 1 124 ? 0.182 -5.488 -25.392 1.00 97.38 124 VAL A CA 1
ATOM 954 C C . VAL A 1 124 ? 1.120 -6.404 -26.163 1.00 97.38 124 VAL A C 1
ATOM 956 O O . VAL A 1 124 ? 0.902 -6.680 -27.342 1.00 97.38 124 VAL A O 1
ATOM 959 N N . TYR A 1 125 ? 2.160 -6.885 -25.495 1.00 97.25 125 TYR A N 1
ATOM 960 C CA . TYR A 1 125 ? 3.111 -7.839 -26.053 1.00 97.25 125 TYR A CA 1
ATOM 961 C C . TYR A 1 125 ? 3.568 -8.843 -24.996 1.00 97.25 125 TYR A C 1
ATOM 963 O O . TYR A 1 125 ? 3.471 -8.607 -23.792 1.00 97.25 125 TYR A O 1
ATOM 971 N N . SER A 1 126 ? 4.081 -9.984 -25.447 1.00 98.12 126 SER A N 1
ATOM 972 C CA . SER A 1 126 ? 4.683 -10.982 -24.564 1.00 98.12 126 SER A CA 1
ATOM 973 C C . SER A 1 126 ? 6.118 -10.602 -24.211 1.00 98.12 126 SER A C 1
ATOM 975 O O . SER A 1 126 ? 6.857 -10.069 -25.041 1.00 98.12 126 SER A O 1
ATOM 977 N N . LEU A 1 127 ? 6.522 -10.895 -22.980 1.00 98.31 127 LEU A N 1
ATOM 978 C CA . LEU A 1 127 ? 7.918 -10.819 -22.565 1.00 98.31 127 LEU A CA 1
ATOM 979 C C . LEU A 1 127 ? 8.688 -12.009 -23.148 1.00 98.31 127 LEU A C 1
ATOM 981 O O . LEU A 1 127 ? 8.157 -13.119 -23.228 1.00 98.31 127 LEU A O 1
ATOM 985 N N . HIS A 1 128 ? 9.952 -11.801 -23.506 1.00 98.25 128 HIS A N 1
ATOM 986 C CA . HIS A 1 128 ? 10.869 -12.890 -23.821 1.00 98.25 128 HIS A CA 1
ATOM 987 C C . HIS A 1 128 ? 11.008 -13.816 -22.598 1.00 98.25 128 HIS A C 1
ATOM 989 O O . HIS A 1 128 ? 11.039 -13.298 -21.481 1.00 98.25 128 HIS A O 1
ATOM 995 N N . PRO A 1 129 ? 11.144 -15.149 -22.752 1.00 97.62 129 PRO A N 1
ATOM 996 C CA . PRO A 1 129 ? 11.281 -16.069 -21.616 1.00 97.62 129 PRO A CA 1
ATOM 997 C C . PRO A 1 129 ? 12.361 -15.675 -20.596 1.00 97.62 129 PRO A C 1
ATOM 999 O O . PRO A 1 129 ? 12.143 -15.778 -19.395 1.00 97.62 129 PRO A O 1
ATOM 1002 N N . ASN A 1 130 ? 13.496 -15.142 -21.059 1.00 97.31 130 ASN A N 1
ATOM 1003 C CA . ASN A 1 130 ? 14.582 -14.680 -20.181 1.00 97.31 130 ASN A CA 1
ATOM 1004 C C . ASN A 1 130 ? 14.267 -13.383 -19.414 1.00 97.31 130 ASN A C 1
ATOM 1006 O O . ASN A 1 130 ? 14.973 -13.043 -18.466 1.00 97.31 130 ASN A O 1
ATOM 1010 N N . CYS A 1 131 ? 13.235 -12.647 -19.829 1.00 97.44 131 CYS A N 1
ATOM 1011 C CA . CYS A 1 131 ? 12.785 -11.413 -19.191 1.00 97.44 131 CYS A CA 1
ATOM 1012 C C . CYS A 1 131 ? 11.575 -11.632 -18.262 1.00 97.44 131 CYS A C 1
ATOM 1014 O O . CYS A 1 131 ? 10.995 -10.669 -17.762 1.00 97.44 131 CYS A O 1
ATOM 1016 N N . GLN A 1 132 ? 11.156 -12.879 -18.041 1.00 96.94 132 GLN A N 1
ATOM 1017 C CA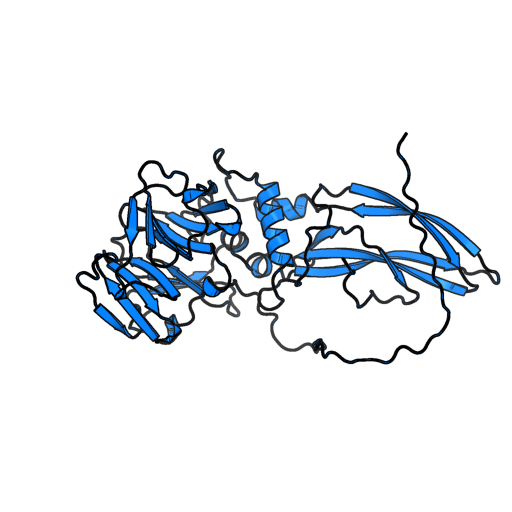 . GLN A 1 132 ? 10.017 -13.231 -17.190 1.00 96.94 132 GLN A CA 1
ATOM 1018 C C . GLN A 1 132 ? 10.463 -13.596 -15.767 1.00 96.94 132 GLN A C 1
ATOM 1020 O O . GLN A 1 132 ? 11.599 -14.017 -15.546 1.00 96.94 132 GLN A O 1
ATOM 1025 N N . GLY A 1 133 ? 9.541 -13.483 -14.807 1.00 95.06 133 GLY A N 1
ATOM 1026 C CA . GLY A 1 133 ? 9.725 -13.985 -13.441 1.00 95.06 133 GLY A CA 1
ATOM 1027 C C . GLY A 1 133 ? 10.741 -13.219 -12.590 1.00 95.06 133 GLY A C 1
ATOM 1028 O O . GLY A 1 133 ? 11.306 -13.805 -11.666 1.00 95.06 133 GLY A O 1
ATOM 1029 N N . GLY A 1 134 ? 11.011 -11.954 -12.916 1.00 95.81 134 GLY A N 1
ATOM 1030 C CA . GLY A 1 134 ? 11.753 -11.051 -12.040 1.00 95.81 134 GLY A CA 1
ATOM 1031 C C . GLY A 1 134 ? 10.975 -10.760 -10.758 1.00 95.81 134 GLY A C 1
ATOM 1032 O O . GLY A 1 134 ? 9.749 -10.745 -10.765 1.00 95.81 134 GLY A O 1
ATOM 1033 N N . ASP A 1 135 ? 11.698 -10.523 -9.668 1.00 95.62 135 ASP A N 1
ATOM 1034 C CA . ASP A 1 135 ? 11.126 -10.049 -8.406 1.00 95.62 135 ASP A CA 1
ATOM 1035 C C . ASP A 1 135 ? 10.823 -8.539 -8.471 1.00 95.62 135 ASP A C 1
ATOM 1037 O O . ASP A 1 135 ? 9.909 -8.067 -7.803 1.00 95.62 135 ASP A O 1
ATOM 1041 N N . HIS A 1 136 ? 11.575 -7.780 -9.282 1.00 96.56 136 HIS A N 1
ATOM 1042 C CA . HIS A 1 136 ? 11.318 -6.365 -9.567 1.00 96.56 136 HIS A CA 1
ATOM 1043 C C . HIS A 1 136 ? 11.732 -5.989 -10.985 1.00 96.56 136 HIS A C 1
ATOM 1045 O O . HIS A 1 136 ? 12.655 -6.580 -11.554 1.00 96.56 136 HIS A O 1
ATOM 1051 N N . TYR A 1 137 ? 11.098 -4.942 -11.511 1.00 97.12 137 TYR A N 1
ATOM 1052 C CA . TYR A 1 137 ? 11.383 -4.396 -12.827 1.00 97.12 137 TYR A CA 1
ATOM 1053 C C . TYR A 1 137 ? 11.443 -2.873 -12.786 1.00 97.12 137 TYR A C 1
ATOM 1055 O O . TYR A 1 137 ? 10.596 -2.235 -12.170 1.00 97.12 137 TYR A O 1
ATOM 1063 N N . PHE A 1 138 ? 12.398 -2.275 -13.493 1.00 96.00 138 PHE A N 1
ATOM 1064 C CA . PHE A 1 138 ? 12.432 -0.826 -13.705 1.00 96.00 138 PHE A CA 1
ATOM 1065 C C . PHE A 1 138 ? 13.181 -0.471 -14.996 1.00 96.00 138 PHE A C 1
ATOM 1067 O O . PHE A 1 138 ? 13.722 -1.346 -15.665 1.00 96.00 138 PHE A O 1
ATOM 1074 N N . ALA A 1 139 ? 13.208 0.809 -15.373 1.00 93.94 139 ALA A N 1
ATOM 1075 C CA . ALA A 1 139 ? 13.974 1.289 -16.521 1.00 93.94 139 ALA A CA 1
ATOM 1076 C C . ALA A 1 139 ? 14.930 2.413 -16.109 1.00 93.94 139 ALA A C 1
ATOM 1078 O O . ALA A 1 139 ? 14.552 3.306 -15.353 1.00 93.94 139 ALA A O 1
ATOM 1079 N N . ALA A 1 140 ? 16.159 2.364 -16.617 1.00 91.50 140 ALA A N 1
ATOM 1080 C CA . ALA A 1 140 ? 17.206 3.367 -16.422 1.00 91.50 140 ALA A CA 1
ATOM 1081 C C . ALA A 1 140 ? 18.263 3.211 -17.526 1.00 91.50 140 ALA A C 1
ATOM 1083 O O . ALA A 1 140 ? 18.357 2.154 -18.138 1.00 91.50 140 ALA A O 1
ATOM 1084 N N . HIS A 1 141 ? 19.074 4.231 -17.810 1.00 86.06 141 HIS A N 1
ATOM 1085 C CA . HIS A 1 141 ? 20.170 4.141 -18.793 1.00 86.06 141 HIS A CA 1
ATOM 1086 C C . HIS A 1 141 ? 19.762 3.660 -20.206 1.00 86.06 141 HIS A C 1
ATOM 1088 O O . HIS A 1 141 ? 20.603 3.159 -20.948 1.00 86.06 141 HIS A O 1
ATOM 1094 N N . GLY A 1 142 ? 18.487 3.782 -20.593 1.00 88.44 142 GLY A N 1
ATOM 1095 C CA . GLY A 1 142 ? 17.968 3.199 -21.841 1.00 88.44 142 GLY A CA 1
ATOM 1096 C C . GLY A 1 142 ? 17.811 1.667 -21.830 1.00 88.44 142 GLY A C 1
ATOM 1097 O O . GLY A 1 142 ? 17.541 1.077 -22.873 1.00 88.44 142 GLY A O 1
ATOM 1098 N N . TYR A 1 143 ? 17.948 1.025 -20.669 1.00 93.44 143 TYR A N 1
ATOM 1099 C CA . TYR A 1 143 ? 17.717 -0.402 -20.451 1.00 93.44 143 TYR A CA 1
ATOM 1100 C C . TYR A 1 143 ? 16.521 -0.628 -19.522 1.00 93.44 143 TYR A C 1
ATOM 1102 O O . TYR A 1 143 ? 16.193 0.193 -18.662 1.00 93.44 143 TYR A O 1
ATOM 1110 N N . PHE A 1 144 ? 15.909 -1.796 -19.660 1.00 95.31 144 PHE A N 1
ATOM 1111 C CA . PHE A 1 144 ? 15.044 -2.388 -18.651 1.00 95.31 144 PHE A CA 1
ATOM 1112 C C . PHE A 1 144 ? 15.878 -3.282 -17.746 1.00 95.31 144 PHE A C 1
ATOM 1114 O O . PHE A 1 144 ? 16.620 -4.126 -18.242 1.00 95.31 144 PHE A O 1
ATOM 1121 N N . TYR A 1 145 ? 15.726 -3.112 -16.441 1.00 96.69 145 TYR A N 1
ATOM 1122 C CA . TYR A 1 145 ? 16.372 -3.896 -15.403 1.00 96.69 145 TYR A CA 1
ATOM 1123 C C . TYR A 1 145 ? 15.364 -4.864 -14.794 1.00 96.69 145 TYR A C 1
ATOM 1125 O O . TYR A 1 145 ? 14.223 -4.488 -14.524 1.00 96.69 145 TYR A O 1
ATOM 1133 N N . ILE A 1 146 ? 15.803 -6.098 -14.569 1.00 97.88 146 ILE A N 1
ATOM 1134 C CA . ILE A 1 146 ? 15.014 -7.198 -14.020 1.00 97.88 146 ILE A CA 1
ATOM 1135 C C . ILE A 1 146 ? 15.813 -7.797 -12.871 1.00 97.88 146 ILE A C 1
ATOM 1137 O O . ILE A 1 146 ? 16.863 -8.402 -13.091 1.00 97.88 146 ILE A O 1
ATOM 1141 N N . ILE A 1 147 ? 15.346 -7.606 -11.644 1.00 97.31 147 ILE A N 1
ATOM 1142 C CA . ILE A 1 147 ? 16.036 -8.073 -10.441 1.00 97.31 147 ILE A CA 1
ATOM 1143 C C . ILE A 1 147 ? 15.520 -9.461 -10.072 1.00 97.31 147 ILE A C 1
ATOM 1145 O O . ILE A 1 147 ? 14.315 -9.663 -9.953 1.00 97.31 147 ILE A O 1
ATOM 1149 N N . PHE A 1 148 ? 16.436 -10.395 -9.820 1.00 95.94 148 PHE A N 1
ATOM 1150 C CA . PHE A 1 148 ? 16.143 -11.717 -9.269 1.00 95.94 148 PHE A CA 1
ATOM 1151 C C . PHE A 1 148 ? 16.772 -11.827 -7.870 1.00 95.94 148 PHE A C 1
ATOM 1153 O O . PHE A 1 148 ? 17.861 -12.384 -7.694 1.00 95.94 148 PHE A O 1
ATOM 1160 N N . GLN A 1 149 ? 16.090 -11.306 -6.847 1.00 92.19 149 GLN A N 1
ATOM 1161 C CA . GLN A 1 149 ? 16.582 -11.214 -5.466 1.00 92.19 149 GLN A CA 1
ATOM 1162 C C . GLN A 1 149 ? 17.038 -12.572 -4.918 1.00 92.19 149 GLN A C 1
ATOM 1164 O O . GLN A 1 149 ? 18.090 -12.675 -4.279 1.00 92.19 149 GLN A O 1
ATOM 1169 N N . LYS A 1 150 ? 16.296 -13.655 -5.185 1.00 91.31 150 LYS A N 1
ATOM 1170 C CA . LYS A 1 150 ? 16.690 -15.002 -4.721 1.00 91.31 150 LYS A CA 1
ATOM 1171 C C . LYS A 1 150 ? 17.942 -15.530 -5.413 1.00 91.31 150 LYS A C 1
ATOM 1173 O O . LYS A 1 150 ? 18.725 -16.216 -4.761 1.00 91.31 150 LYS A O 1
ATOM 1178 N N . LYS A 1 151 ? 18.152 -15.194 -6.686 1.00 93.94 151 LYS A N 1
ATOM 1179 C CA . LYS A 1 151 ? 19.373 -15.561 -7.419 1.00 93.94 151 LYS A CA 1
ATOM 1180 C C . LYS A 1 151 ? 20.558 -14.673 -7.037 1.00 93.94 151 LYS A C 1
ATOM 1182 O O . LYS A 1 151 ? 21.690 -15.124 -7.131 1.00 93.94 151 LYS A O 1
ATOM 1187 N N . GLY A 1 152 ? 20.297 -13.454 -6.560 1.00 95.31 152 GLY A N 1
ATOM 1188 C CA . GLY A 1 152 ? 21.344 -12.462 -6.313 1.00 95.31 152 GLY A CA 1
ATOM 1189 C C . GLY A 1 152 ? 21.927 -11.918 -7.616 1.00 95.31 152 GLY A C 1
ATOM 1190 O O . GLY A 1 152 ? 23.102 -11.570 -7.660 1.00 95.31 152 GLY A O 1
ATOM 1191 N N . THR A 1 153 ? 21.123 -11.878 -8.679 1.00 97.19 153 THR A N 1
ATOM 1192 C CA . THR A 1 153 ? 21.509 -11.332 -9.982 1.00 97.19 153 THR A CA 1
ATOM 1193 C C . THR A 1 153 ? 20.471 -10.329 -10.459 1.00 97.19 153 THR A C 1
ATOM 1195 O O . THR A 1 153 ? 19.327 -10.310 -9.988 1.00 97.19 153 THR A O 1
ATOM 1198 N N . TYR A 1 154 ? 20.866 -9.490 -11.406 1.00 97.31 154 TYR A N 1
ATOM 1199 C CA . TYR A 1 154 ? 19.939 -8.700 -12.196 1.00 97.31 154 TYR A CA 1
ATOM 1200 C C . TYR A 1 154 ? 20.291 -8.818 -13.678 1.00 97.31 154 TYR A C 1
ATOM 1202 O O . TYR A 1 154 ? 21.452 -8.960 -14.057 1.00 97.31 154 TYR A O 1
ATOM 1210 N N . ARG A 1 155 ? 19.269 -8.763 -14.526 1.00 97.56 155 ARG A N 1
ATOM 1211 C CA . ARG A 1 155 ? 19.402 -8.699 -15.980 1.00 97.56 155 ARG A CA 1
ATOM 1212 C C . ARG A 1 155 ? 19.113 -7.279 -16.434 1.00 97.56 155 ARG A C 1
ATOM 1214 O O . ARG A 1 155 ? 18.181 -6.666 -15.918 1.00 97.56 155 ARG A O 1
ATOM 1221 N N . LYS A 1 156 ? 19.850 -6.778 -17.421 1.00 96.06 156 LYS A N 1
ATOM 1222 C CA . LYS A 1 156 ? 19.463 -5.576 -18.169 1.00 96.06 156 LYS A CA 1
ATOM 1223 C C . LYS A 1 156 ? 19.309 -5.912 -19.649 1.00 96.06 156 LYS A C 1
ATOM 1225 O O . LYS A 1 156 ? 20.083 -6.713 -20.157 1.00 96.06 156 LYS A O 1
ATOM 1230 N N . ALA A 1 157 ? 18.322 -5.331 -20.323 1.00 96.69 157 ALA A N 1
ATOM 1231 C CA . ALA A 1 157 ? 18.088 -5.510 -21.758 1.00 96.69 157 ALA A CA 1
ATOM 1232 C C . ALA A 1 157 ? 17.477 -4.240 -22.365 1.00 96.69 157 ALA A C 1
ATOM 1234 O O . ALA A 1 157 ? 16.697 -3.552 -21.706 1.00 96.69 157 ALA A O 1
ATOM 1235 N N . THR A 1 158 ? 17.776 -3.931 -23.626 1.00 95.25 158 THR A N 1
ATOM 1236 C CA . THR A 1 158 ? 17.179 -2.773 -24.327 1.00 95.25 158 THR A CA 1
ATOM 1237 C C . THR A 1 158 ? 15.744 -3.055 -24.783 1.00 95.25 158 THR A C 1
ATOM 1239 O O . THR A 1 158 ? 14.947 -2.138 -24.987 1.00 95.25 158 THR A O 1
ATOM 1242 N N . ASN A 1 159 ? 15.375 -4.334 -24.910 1.00 95.19 159 ASN A N 1
ATOM 1243 C CA . ASN A 1 159 ? 14.041 -4.760 -25.319 1.00 95.19 159 ASN A CA 1
ATOM 1244 C C . ASN A 1 159 ? 13.615 -6.056 -24.612 1.00 95.19 159 ASN A C 1
ATOM 1246 O O . ASN A 1 159 ? 14.137 -7.131 -24.909 1.00 95.19 159 ASN A O 1
ATOM 1250 N N . MET A 1 160 ? 12.606 -5.973 -23.739 1.00 96.25 160 MET A N 1
ATOM 1251 C CA . MET A 1 160 ? 12.117 -7.130 -22.974 1.00 96.25 160 MET A CA 1
ATOM 1252 C C . MET A 1 160 ? 11.323 -8.158 -23.800 1.00 96.25 160 MET A C 1
ATOM 1254 O O . MET A 1 160 ? 11.066 -9.252 -23.312 1.00 96.25 160 MET A O 1
ATOM 1258 N N . THR A 1 161 ? 10.914 -7.851 -25.035 1.00 96.88 161 THR A N 1
ATOM 1259 C CA . THR A 1 161 ? 10.234 -8.800 -25.945 1.00 96.88 161 THR A CA 1
ATOM 1260 C C . THR A 1 161 ? 11.227 -9.697 -26.681 1.00 96.88 161 THR A C 1
ATOM 1262 O O . THR A 1 161 ? 10.880 -10.806 -27.082 1.00 96.88 161 THR A O 1
ATOM 1265 N N . LYS A 1 162 ? 12.459 -9.216 -26.879 1.00 97.06 162 LYS A N 1
ATOM 1266 C CA . LYS A 1 162 ? 13.486 -9.884 -27.691 1.00 97.06 162 LYS A CA 1
ATOM 1267 C C . LYS A 1 162 ? 14.767 -10.229 -26.925 1.00 97.06 162 LYS A C 1
ATOM 1269 O O . LYS A 1 162 ? 15.644 -10.830 -27.531 1.00 97.06 162 LYS A O 1
ATOM 1274 N N . ASP A 1 163 ? 14.886 -9.833 -25.653 1.00 96.00 163 ASP A N 1
ATOM 1275 C CA . ASP A 1 163 ? 16.116 -9.965 -24.844 1.00 96.00 163 ASP A CA 1
ATOM 1276 C C . ASP A 1 163 ? 17.335 -9.360 -25.567 1.00 96.00 163 ASP A C 1
ATOM 1278 O O . ASP A 1 163 ? 18.417 -9.936 -25.626 1.00 96.00 163 ASP A O 1
ATOM 1282 N N . THR A 1 164 ? 17.124 -8.208 -26.212 1.00 96.69 164 THR A N 1
ATOM 1283 C CA . THR A 1 164 ? 18.150 -7.539 -27.026 1.00 96.69 164 THR A CA 1
ATOM 1284 C C . THR A 1 164 ? 19.193 -6.867 -26.138 1.00 96.69 164 THR A C 1
ATOM 1286 O O . THR A 1 164 ? 18.836 -6.270 -25.119 1.00 96.69 164 THR A O 1
ATOM 1289 N N . ASP A 1 165 ? 20.467 -6.981 -26.532 1.00 95.31 165 ASP A N 1
ATOM 1290 C CA . ASP A 1 165 ? 21.642 -6.474 -25.804 1.00 95.31 165 ASP A CA 1
ATOM 1291 C C . ASP A 1 165 ? 21.658 -6.898 -24.329 1.00 95.31 165 ASP A C 1
ATOM 1293 O O . ASP A 1 165 ? 22.038 -6.133 -23.441 1.00 95.31 165 ASP A O 1
ATOM 1297 N N . ALA A 1 166 ? 21.149 -8.103 -24.060 1.00 95.81 166 ALA A N 1
ATOM 1298 C CA . ALA A 1 166 ? 20.923 -8.553 -22.706 1.00 95.81 166 ALA A CA 1
ATOM 1299 C C . ALA A 1 166 ? 22.217 -8.987 -22.021 1.00 95.81 166 ALA A C 1
ATOM 1301 O O . ALA A 1 166 ? 22.990 -9.790 -22.545 1.00 95.81 166 ALA A O 1
ATOM 1302 N N . GLU A 1 167 ? 22.392 -8.512 -20.796 1.00 97.00 167 GLU A N 1
ATOM 1303 C CA . GLU A 1 167 ? 23.479 -8.902 -19.909 1.00 97.00 167 GLU A CA 1
ATOM 1304 C C . GLU A 1 167 ? 22.904 -9.282 -18.547 1.00 97.00 167 GLU A C 1
ATOM 1306 O O . GLU A 1 167 ? 21.928 -8.686 -18.082 1.00 97.00 167 GLU A O 1
ATOM 1311 N N . GLU A 1 168 ? 23.524 -10.259 -17.892 1.00 97.25 168 GLU A N 1
ATOM 1312 C CA . GLU A 1 168 ? 23.216 -10.634 -16.515 1.00 97.25 168 GLU A CA 1
ATOM 1313 C C . GLU A 1 168 ? 24.429 -10.361 -15.630 1.00 97.25 168 GLU A C 1
ATOM 1315 O O . GLU A 1 168 ? 25.553 -10.734 -15.963 1.00 97.25 168 GLU A O 1
ATOM 1320 N N . HIS A 1 169 ? 24.180 -9.694 -14.509 1.00 96.62 169 HIS A N 1
ATOM 1321 C CA . HIS A 1 169 ? 25.186 -9.193 -13.584 1.00 96.62 169 HIS A CA 1
ATOM 1322 C C . HIS A 1 169 ? 24.864 -9.648 -12.165 1.00 96.62 169 HIS A C 1
ATOM 1324 O O . HIS A 1 169 ? 23.710 -9.924 -11.820 1.00 96.62 169 HIS A O 1
ATOM 1330 N N . THR A 1 170 ? 25.889 -9.707 -11.322 1.00 96.69 170 THR A N 1
ATOM 1331 C CA . THR A 1 170 ? 25.709 -9.940 -9.888 1.00 96.69 170 THR A CA 1
ATOM 1332 C C . THR A 1 170 ? 25.054 -8.719 -9.250 1.00 96.69 170 THR A C 1
ATOM 1334 O O . THR A 1 170 ? 25.452 -7.589 -9.514 1.00 96.69 170 THR A O 1
ATOM 1337 N N . LEU A 1 171 ? 24.059 -8.952 -8.397 1.00 95.00 171 LEU A N 1
ATOM 1338 C CA . LEU A 1 171 ? 23.459 -7.923 -7.554 1.00 95.00 171 LEU A CA 1
ATOM 1339 C C . LEU A 1 171 ? 24.254 -7.821 -6.252 1.00 95.00 171 LEU A C 1
ATOM 1341 O O . LEU A 1 171 ? 24.430 -8.834 -5.566 1.00 95.00 171 LEU A O 1
ATOM 1345 N N . ASP A 1 172 ? 24.690 -6.615 -5.893 1.00 93.12 172 ASP A N 1
ATOM 1346 C CA . ASP A 1 172 ? 25.382 -6.397 -4.629 1.00 93.12 172 ASP A CA 1
ATOM 1347 C C . ASP A 1 172 ? 24.507 -6.811 -3.434 1.00 93.12 172 ASP A C 1
ATOM 1349 O O . ASP A 1 172 ? 23.281 -6.637 -3.406 1.00 93.12 172 ASP A O 1
ATOM 1353 N N . THR A 1 173 ? 25.149 -7.378 -2.414 1.00 89.31 173 THR A N 1
ATOM 1354 C CA . THR A 1 173 ? 24.448 -7.914 -1.242 1.00 89.31 173 THR A CA 1
ATOM 1355 C C . THR A 1 173 ? 23.675 -6.854 -0.459 1.00 89.31 173 THR A C 1
ATOM 1357 O O . THR A 1 173 ? 22.609 -7.172 0.077 1.00 89.31 173 THR A O 1
ATOM 1360 N N . ASN A 1 174 ? 24.139 -5.601 -0.446 1.00 85.50 174 ASN A N 1
ATOM 1361 C CA . ASN A 1 174 ? 23.462 -4.497 0.235 1.00 85.50 174 ASN A CA 1
ATOM 1362 C C . ASN A 1 174 ? 22.162 -4.093 -0.467 1.00 85.50 174 ASN A C 1
ATOM 1364 O O . ASN A 1 174 ? 21.240 -3.584 0.171 1.00 85.50 174 ASN A O 1
ATOM 1368 N N . PHE A 1 175 ? 22.058 -4.356 -1.769 1.00 87.25 175 PHE A N 1
ATOM 1369 C CA . PHE A 1 175 ? 20.888 -4.015 -2.575 1.00 87.25 175 PHE A CA 1
ATOM 1370 C C . PHE A 1 175 ? 19.940 -5.187 -2.766 1.00 87.25 175 PHE A C 1
ATOM 1372 O O . PHE A 1 175 ? 18.932 -5.045 -3.448 1.00 87.25 175 PHE A O 1
ATOM 1379 N N . ARG A 1 176 ? 20.208 -6.345 -2.158 1.00 86.19 176 ARG A N 1
ATOM 1380 C CA . ARG A 1 176 ? 19.405 -7.561 -2.333 1.00 86.19 176 ARG A CA 1
ATOM 1381 C C . ARG A 1 176 ? 18.039 -7.520 -1.647 1.00 86.19 176 ARG A C 1
ATOM 1383 O O . ARG A 1 176 ? 17.137 -8.236 -2.067 1.00 86.19 176 ARG A O 1
ATOM 1390 N N . TYR A 1 177 ? 17.898 -6.709 -0.600 1.00 84.25 177 TYR A N 1
ATOM 1391 C CA . TYR A 1 177 ? 16.724 -6.693 0.283 1.00 84.25 177 TYR A CA 1
ATOM 1392 C C . TYR A 1 177 ? 15.891 -5.410 0.177 1.00 84.25 177 TYR A C 1
ATOM 1394 O O . TYR A 1 177 ? 15.173 -5.057 1.112 1.00 84.25 177 TYR A O 1
ATOM 1402 N N . GLY A 1 178 ? 15.996 -4.690 -0.940 1.00 91.62 178 GLY A N 1
ATOM 1403 C CA . GLY A 1 178 ? 15.117 -3.562 -1.221 1.00 91.62 178 GLY A CA 1
ATOM 1404 C C . GLY A 1 178 ? 13.656 -4.004 -1.304 1.00 91.62 178 GLY A C 1
ATOM 1405 O O . GLY A 1 178 ? 13.340 -5.087 -1.794 1.00 91.62 178 GLY A O 1
ATOM 1406 N N . LEU A 1 179 ? 12.760 -3.166 -0.792 1.00 94.75 179 LEU A N 1
ATOM 1407 C CA . LEU A 1 179 ? 11.318 -3.418 -0.785 1.00 94.75 179 LEU A CA 1
ATOM 1408 C C . LEU A 1 179 ? 10.664 -3.057 -2.129 1.00 94.75 179 LEU A C 1
ATOM 1410 O O . LEU A 1 179 ? 9.681 -3.687 -2.520 1.00 94.75 179 LEU A O 1
ATOM 1414 N N . TYR A 1 180 ? 11.213 -2.037 -2.797 1.00 96.69 180 TYR A N 1
ATOM 1415 C CA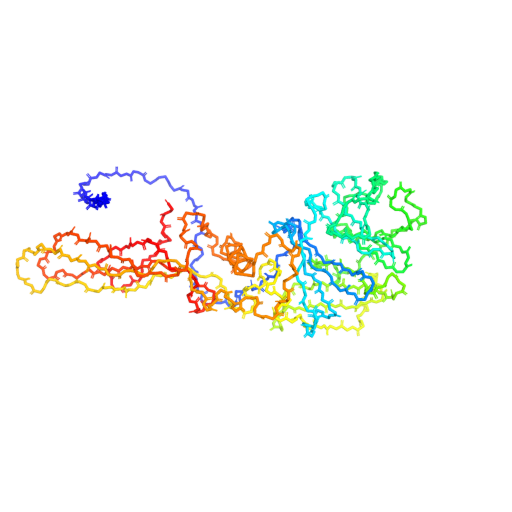 . TYR A 1 180 ? 10.798 -1.482 -4.090 1.00 96.69 180 TYR A CA 1
ATOM 1416 C C . TYR A 1 180 ? 12.033 -0.937 -4.813 1.00 96.69 180 TYR A C 1
ATOM 1418 O O . TYR A 1 180 ? 12.928 -0.418 -4.143 1.00 96.69 180 TYR A O 1
ATOM 1426 N N . TYR A 1 181 ? 12.063 -0.998 -6.147 1.00 96.31 181 TYR A N 1
ATOM 1427 C CA . TYR A 1 181 ? 13.171 -0.510 -6.979 1.00 96.31 181 TYR A CA 1
ATOM 1428 C C . TYR A 1 181 ? 12.630 0.287 -8.158 1.00 96.31 181 TYR A C 1
ATOM 1430 O O . TYR A 1 181 ? 11.664 -0.131 -8.788 1.00 96.31 181 TYR A O 1
ATOM 1438 N N . TRP A 1 182 ? 13.263 1.413 -8.478 1.00 95.94 182 TRP A N 1
ATOM 1439 C CA . TRP A 1 182 ? 12.874 2.244 -9.614 1.00 95.94 182 TRP A CA 1
ATOM 1440 C C . TRP A 1 182 ? 14.065 2.981 -10.222 1.00 95.94 182 TRP A C 1
ATOM 1442 O O . TRP A 1 182 ? 15.094 3.179 -9.581 1.00 95.94 182 TRP A O 1
ATOM 1452 N N . GLY A 1 183 ? 13.923 3.415 -11.473 1.00 92.88 183 GLY A N 1
ATOM 1453 C CA . GLY A 1 183 ? 14.860 4.352 -12.091 1.00 92.88 183 GLY A CA 1
ATOM 1454 C C . GLY A 1 183 ? 14.569 5.802 -11.682 1.00 92.88 183 GLY A C 1
ATOM 1455 O O . GLY A 1 183 ? 13.458 6.105 -11.245 1.00 92.88 183 GLY A O 1
ATOM 1456 N N . PRO A 1 184 ? 15.530 6.728 -11.822 1.00 85.25 184 PRO A N 1
ATOM 1457 C CA . PRO A 1 184 ? 15.314 8.145 -11.538 1.00 85.25 184 PRO A CA 1
ATOM 1458 C C . PRO A 1 184 ? 14.301 8.789 -12.508 1.00 85.25 184 PRO A C 1
ATOM 1460 O O . PRO A 1 184 ? 14.063 8.270 -13.600 1.00 85.25 184 PRO A O 1
ATOM 1463 N N . PRO A 1 185 ? 13.732 9.966 -12.171 1.00 77.75 185 PRO A N 1
ATOM 1464 C CA . PRO A 1 185 ? 12.890 10.715 -13.095 1.00 77.75 185 PRO A CA 1
ATOM 1465 C C . PRO A 1 185 ? 13.684 11.098 -14.346 1.00 77.75 185 PRO A C 1
ATOM 1467 O O . PRO A 1 185 ? 14.606 11.921 -14.275 1.00 77.75 185 PRO A O 1
ATOM 1470 N N . SER A 1 186 ? 13.266 10.514 -15.471 1.00 69.75 186 SER A N 1
ATOM 1471 C CA . SER A 1 186 ? 13.911 10.444 -16.785 1.00 69.75 186 SER A CA 1
ATOM 1472 C C . SER A 1 186 ? 14.786 9.206 -16.963 1.00 69.75 186 SER A C 1
ATOM 1474 O O . SER A 1 186 ? 15.842 9.085 -16.346 1.00 69.75 186 SER A O 1
ATOM 1476 N N . SER A 1 187 ? 14.391 8.402 -17.958 1.00 57.75 187 SER A N 1
ATOM 1477 C CA . SER A 1 187 ? 15.158 7.365 -18.664 1.00 57.75 187 SER A CA 1
ATOM 1478 C C . SER A 1 187 ? 16.665 7.528 -18.713 1.00 57.75 187 SER A C 1
ATOM 1480 O O . SER A 1 187 ? 17.459 6.599 -18.564 1.00 57.75 187 SER A O 1
ATOM 1482 N N . LYS A 1 188 ? 17.017 8.781 -19.009 1.00 58.03 188 LYS A N 1
ATOM 1483 C CA . LYS A 1 188 ? 18.339 9.247 -19.409 1.00 58.03 188 LYS A CA 1
ATOM 1484 C C . LYS A 1 188 ? 19.188 9.707 -18.232 1.00 58.03 188 LYS A C 1
ATOM 1486 O O . LYS A 1 188 ? 20.380 9.937 -18.414 1.00 58.03 188 LYS A O 1
ATOM 1491 N N . LYS A 1 189 ? 18.591 9.893 -17.051 1.00 66.81 189 LYS A N 1
ATOM 1492 C CA . LYS A 1 189 ? 19.363 10.118 -15.830 1.00 66.81 189 LYS A CA 1
ATOM 1493 C C . LYS A 1 189 ? 19.940 8.794 -15.357 1.00 66.81 189 LYS A C 1
ATOM 1495 O O . LYS A 1 189 ? 19.353 7.732 -15.540 1.00 66.81 189 LYS A O 1
ATOM 1500 N N . THR A 1 190 ? 21.123 8.887 -14.777 1.00 68.62 190 THR A N 1
ATOM 1501 C CA . THR A 1 190 ? 21.906 7.734 -14.361 1.00 68.62 190 THR A CA 1
ATOM 1502 C C . THR A 1 190 ? 21.504 7.269 -12.970 1.00 68.62 190 THR A C 1
ATOM 1504 O O . THR A 1 190 ? 21.225 8.091 -12.094 1.00 68.62 190 THR A O 1
ATOM 1507 N N . GLY A 1 191 ? 21.555 5.959 -12.769 1.00 85.62 191 GLY A N 1
ATOM 1508 C CA . GLY A 1 191 ? 21.424 5.290 -11.491 1.00 85.62 191 GLY A CA 1
ATOM 1509 C C . GLY A 1 191 ? 20.098 4.570 -11.297 1.00 85.62 191 GLY A C 1
ATOM 1510 O O . GLY A 1 191 ? 19.258 4.463 -12.191 1.00 85.62 191 GLY A O 1
ATOM 1511 N N . PHE A 1 192 ? 19.920 4.090 -10.078 1.00 91.75 192 PHE A N 1
ATOM 1512 C CA . PHE A 1 192 ? 18.718 3.442 -9.586 1.00 91.75 192 PHE A CA 1
ATOM 1513 C C . PHE A 1 192 ? 18.360 4.022 -8.221 1.00 91.75 192 PHE A C 1
ATOM 1515 O O . PHE A 1 192 ? 19.163 4.686 -7.559 1.00 91.75 192 PHE A O 1
ATOM 1522 N N . CYS A 1 193 ? 17.132 3.763 -7.810 1.00 94.19 193 CYS A N 1
ATOM 1523 C CA . CYS A 1 193 ? 16.619 4.052 -6.490 1.00 94.19 193 CYS A CA 1
ATOM 1524 C C . CYS A 1 193 ? 16.037 2.766 -5.900 1.00 94.19 193 CYS A C 1
ATOM 1526 O O . CYS A 1 193 ? 15.473 1.949 -6.632 1.00 94.19 193 CYS A O 1
ATOM 1528 N N . PHE A 1 194 ? 16.130 2.593 -4.585 1.00 94.38 194 PHE A N 1
ATOM 1529 C CA . PHE A 1 194 ? 15.397 1.527 -3.909 1.00 94.38 194 PHE A CA 1
ATOM 1530 C C . PHE A 1 194 ? 14.961 1.936 -2.509 1.00 94.38 194 PHE A C 1
ATOM 1532 O O . PHE A 1 194 ? 15.656 2.684 -1.819 1.00 94.38 194 PHE A O 1
ATOM 1539 N N . LEU A 1 195 ? 13.808 1.423 -2.091 1.00 95.12 195 LEU A N 1
ATOM 1540 C CA . LEU A 1 195 ? 13.284 1.610 -0.745 1.00 95.12 195 LEU A CA 1
ATOM 1541 C C . LEU A 1 195 ? 13.892 0.555 0.178 1.00 95.12 195 LEU A C 1
ATOM 1543 O O . LEU A 1 195 ? 13.794 -0.643 -0.101 1.00 95.12 195 LEU A O 1
ATOM 1547 N N . LYS A 1 196 ? 14.501 0.984 1.280 1.00 90.38 196 LYS A N 1
ATOM 1548 C CA . LYS A 1 196 ? 15.079 0.081 2.277 1.00 90.38 196 LYS A CA 1
ATOM 1549 C C . LYS A 1 196 ? 14.000 -0.463 3.219 1.00 90.38 196 LYS A C 1
ATOM 1551 O O . LYS A 1 196 ? 13.000 0.217 3.466 1.00 90.38 196 LYS A O 1
ATOM 1556 N N . PRO A 1 197 ? 14.220 -1.645 3.819 1.00 87.06 197 PRO A N 1
ATOM 1557 C CA . PRO A 1 197 ? 13.565 -1.993 5.073 1.00 87.06 197 PRO A CA 1
ATOM 1558 C C . PRO A 1 197 ? 13.751 -0.865 6.094 1.00 87.06 197 PRO A C 1
ATOM 1560 O O . PRO A 1 197 ? 14.815 -0.242 6.140 1.00 87.06 197 PRO A O 1
ATOM 1563 N N . ALA A 1 198 ? 12.714 -0.595 6.888 1.00 83.25 198 ALA A N 1
ATOM 1564 C CA . ALA A 1 198 ? 12.756 0.474 7.879 1.00 83.25 198 ALA A CA 1
ATOM 1565 C C . ALA A 1 198 ? 13.923 0.266 8.860 1.00 83.25 198 ALA A C 1
ATOM 1567 O O . ALA A 1 198 ? 14.173 -0.854 9.314 1.00 83.25 198 ALA A O 1
ATOM 1568 N N . SER A 1 199 ? 14.629 1.349 9.173 1.00 82.50 199 SER A N 1
ATOM 1569 C CA . SER A 1 199 ? 15.729 1.378 10.138 1.00 82.50 199 SER A CA 1
ATOM 1570 C C . SER A 1 199 ? 15.311 2.134 11.405 1.00 82.50 199 SER A C 1
ATOM 1572 O O . SER A 1 199 ? 14.173 2.590 11.527 1.00 82.50 199 SER A O 1
ATOM 1574 N N . GLU A 1 200 ? 16.234 2.306 12.354 1.00 83.50 200 GLU A N 1
ATOM 1575 C CA . GLU A 1 200 ? 16.019 3.180 13.520 1.00 83.50 200 GLU A CA 1
ATOM 1576 C C . GLU A 1 200 ? 15.728 4.644 13.130 1.00 83.50 200 GLU A C 1
ATOM 1578 O O . GLU A 1 200 ? 15.112 5.376 13.902 1.00 83.50 200 GLU A O 1
ATOM 1583 N N . TRP A 1 201 ? 16.113 5.046 11.913 1.00 83.94 201 TRP A N 1
ATOM 1584 C CA . TRP A 1 201 ? 15.874 6.373 11.338 1.00 83.94 201 TRP A CA 1
ATOM 1585 C C . TRP A 1 201 ? 14.562 6.457 10.540 1.00 83.94 201 TRP A C 1
ATOM 1587 O O . TRP A 1 201 ? 14.245 7.499 9.966 1.00 83.94 201 TRP A O 1
ATOM 1597 N N . GLY A 1 202 ? 13.774 5.377 10.522 1.00 88.00 202 GLY A N 1
ATOM 1598 C CA . GLY A 1 202 ? 12.503 5.285 9.814 1.00 88.00 202 GLY A CA 1
ATOM 1599 C C . GLY A 1 202 ? 12.638 4.713 8.403 1.00 88.00 202 GLY A C 1
ATOM 1600 O O . GLY A 1 202 ? 13.475 3.850 8.131 1.00 88.00 202 GLY A O 1
ATOM 1601 N N . VAL A 1 203 ? 11.751 5.149 7.506 1.00 92.88 203 VAL A N 1
ATOM 1602 C CA . VAL A 1 203 ? 11.686 4.656 6.126 1.00 92.88 203 VAL A CA 1
ATOM 1603 C C . VAL A 1 203 ? 12.539 5.538 5.218 1.00 92.88 203 VAL A C 1
ATOM 1605 O O . VAL A 1 203 ? 12.285 6.735 5.060 1.00 92.88 203 VAL A O 1
ATOM 1608 N N . GLU A 1 204 ? 13.528 4.917 4.585 1.00 93.75 204 GLU A N 1
ATOM 1609 C CA . GLU A 1 204 ? 14.516 5.579 3.739 1.00 93.75 204 GLU A CA 1
ATOM 1610 C C . GLU A 1 204 ? 14.555 4.949 2.346 1.00 93.75 204 GLU A C 1
ATOM 1612 O O . GLU A 1 204 ? 14.300 3.753 2.176 1.00 93.75 204 GLU A O 1
ATOM 1617 N N . TYR A 1 205 ? 14.955 5.737 1.354 1.00 93.62 205 TYR A N 1
ATOM 1618 C CA . TYR A 1 205 ? 15.367 5.227 0.054 1.00 93.62 205 TYR A CA 1
ATOM 1619 C C . TYR A 1 205 ? 16.791 5.660 -0.274 1.00 93.62 205 TYR A C 1
ATOM 1621 O O . TYR A 1 205 ? 17.236 6.751 0.089 1.00 93.62 205 TYR A O 1
ATOM 1629 N N . CYS A 1 206 ? 17.502 4.791 -0.981 1.00 91.88 206 CYS A N 1
ATOM 1630 C CA . CYS A 1 206 ? 18.853 5.051 -1.453 1.00 91.88 206 CYS A CA 1
ATOM 1631 C C . CYS A 1 206 ? 18.863 5.290 -2.953 1.00 91.88 206 CYS A C 1
ATOM 1633 O O . CYS A 1 206 ? 17.978 4.832 -3.677 1.00 91.88 206 CYS A O 1
ATOM 1635 N N . THR A 1 207 ? 19.910 5.970 -3.404 1.00 91.25 207 THR A N 1
ATOM 1636 C CA . THR A 1 207 ? 20.243 6.123 -4.819 1.00 91.25 207 THR A CA 1
ATOM 1637 C C . THR A 1 207 ? 21.670 5.654 -5.062 1.00 91.25 207 THR A C 1
ATOM 1639 O O . THR A 1 207 ? 22.538 5.879 -4.218 1.00 91.25 207 THR A O 1
ATOM 1642 N N . GLY A 1 208 ? 21.923 5.026 -6.205 1.00 89.94 208 GLY A N 1
ATOM 1643 C CA . GLY A 1 208 ? 23.253 4.538 -6.576 1.00 89.94 208 GLY A CA 1
ATOM 1644 C C . GLY A 1 208 ? 23.435 4.502 -8.092 1.00 89.94 208 GLY A C 1
ATOM 1645 O O . GLY A 1 208 ? 22.439 4.546 -8.818 1.00 89.94 208 GLY A O 1
ATOM 1646 N N . PRO A 1 209 ? 24.679 4.482 -8.594 1.00 89.38 209 PRO A N 1
ATOM 1647 C CA . PRO A 1 209 ? 24.954 4.464 -10.027 1.00 89.38 209 PRO A CA 1
ATOM 1648 C C . PRO A 1 209 ? 24.855 3.059 -10.641 1.00 89.38 209 PRO A C 1
ATOM 1650 O O . PRO A 1 209 ? 24.473 2.945 -11.803 1.00 89.38 209 PRO A O 1
ATOM 1653 N N . ASP A 1 210 ? 25.169 2.010 -9.876 1.00 88.75 210 ASP A N 1
ATOM 1654 C CA . ASP A 1 210 ? 25.261 0.624 -10.345 1.00 88.75 210 ASP A CA 1
ATOM 1655 C C . ASP A 1 210 ? 24.768 -0.342 -9.256 1.00 88.75 210 ASP A C 1
ATOM 1657 O O . ASP A 1 210 ? 25.097 -0.188 -8.086 1.00 88.75 210 ASP A O 1
ATOM 1661 N N . LEU A 1 211 ? 23.971 -1.339 -9.642 1.00 91.56 211 LEU A N 1
ATOM 1662 C CA . LEU A 1 211 ? 23.470 -2.383 -8.743 1.00 91.56 211 LEU A CA 1
ATOM 1663 C C . LEU A 1 211 ? 24.530 -3.446 -8.394 1.00 91.56 211 LEU A C 1
ATOM 1665 O O . LEU A 1 211 ? 24.281 -4.292 -7.535 1.00 91.56 211 LEU A O 1
ATOM 1669 N N . SER A 1 212 ? 25.671 -3.445 -9.082 1.00 91.56 212 SER A N 1
ATOM 1670 C CA . SER A 1 212 ? 26.736 -4.451 -8.951 1.00 91.56 212 SER A CA 1
ATOM 1671 C C . SER A 1 212 ? 27.828 -4.059 -7.954 1.00 91.56 212 SER A C 1
ATOM 1673 O O . SER A 1 212 ? 28.657 -4.897 -7.603 1.00 91.56 212 SER A O 1
ATOM 1675 N N . THR A 1 213 ? 27.860 -2.796 -7.529 1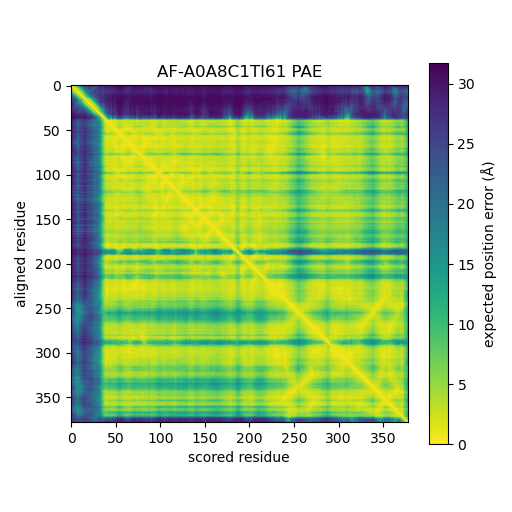.00 86.56 213 THR A N 1
ATOM 1676 C CA . THR A 1 213 ? 28.815 -2.259 -6.548 1.00 86.56 213 THR A CA 1
ATOM 1677 C C . THR A 1 213 ? 28.066 -1.840 -5.289 1.00 86.56 213 THR A C 1
ATOM 1679 O O . THR A 1 213 ? 26.860 -1.661 -5.333 1.00 86.56 213 THR A O 1
ATOM 1682 N N . ASP A 1 214 ? 28.737 -1.660 -4.156 1.00 84.75 214 ASP A N 1
ATOM 1683 C CA . ASP A 1 214 ? 28.110 -1.143 -2.929 1.00 84.75 214 ASP A CA 1
ATOM 1684 C C . ASP A 1 214 ? 27.996 0.396 -2.913 1.00 84.75 214 ASP A C 1
ATOM 1686 O O . ASP A 1 214 ? 27.647 0.999 -1.893 1.00 84.75 214 ASP A O 1
ATOM 1690 N N . GLU A 1 215 ? 28.266 1.044 -4.050 1.00 85.50 215 GLU A N 1
ATOM 1691 C CA . GLU A 1 215 ? 28.327 2.494 -4.173 1.00 85.50 215 GLU A CA 1
ATOM 1692 C C . GLU A 1 215 ? 26.935 3.126 -4.034 1.00 85.50 215 GLU A C 1
ATOM 1694 O O . GLU A 1 215 ? 26.008 2.869 -4.807 1.00 85.50 215 GLU A O 1
ATOM 1699 N N . GLN A 1 216 ? 26.796 4.010 -3.046 1.00 82.44 216 GLN A N 1
ATOM 1700 C CA . GLN A 1 216 ? 25.589 4.797 -2.819 1.00 82.44 216 GLN A CA 1
ATOM 1701 C C . GLN A 1 216 ? 25.903 6.277 -2.996 1.00 82.44 216 GLN A C 1
ATOM 1703 O O . GLN A 1 216 ? 26.802 6.817 -2.355 1.00 82.44 216 GLN A O 1
ATOM 1708 N N . ASN A 1 217 ? 25.105 6.949 -3.821 1.00 84.88 217 ASN A N 1
ATOM 1709 C CA . ASN A 1 217 ? 25.212 8.390 -4.020 1.00 84.88 217 ASN A CA 1
ATOM 1710 C C . ASN A 1 217 ? 24.620 9.154 -2.832 1.00 84.88 217 ASN A C 1
ATOM 1712 O O . ASN A 1 217 ? 25.162 10.172 -2.407 1.00 84.88 217 ASN A O 1
ATOM 1716 N N . ALA A 1 218 ? 23.475 8.689 -2.326 1.00 87.19 218 ALA A N 1
ATOM 1717 C CA . ALA A 1 218 ? 22.759 9.343 -1.239 1.00 87.19 218 ALA A CA 1
ATOM 1718 C C . ALA A 1 218 ? 21.681 8.442 -0.629 1.00 87.19 218 ALA A C 1
ATOM 1720 O O . ALA A 1 218 ? 21.114 7.581 -1.310 1.00 87.19 218 ALA A O 1
ATOM 1721 N N . VAL A 1 219 ? 21.354 8.733 0.632 1.00 90.88 219 VAL A N 1
ATOM 1722 C CA . VAL A 1 219 ? 20.226 8.176 1.386 1.00 90.88 219 VAL A CA 1
ATOM 1723 C C . VAL A 1 219 ? 19.280 9.317 1.745 1.00 90.88 219 VAL A C 1
ATOM 1725 O O . VAL A 1 219 ? 19.723 10.382 2.177 1.00 90.88 219 VAL A O 1
ATOM 1728 N N . TYR A 1 220 ? 17.982 9.104 1.563 1.00 92.94 220 TYR A N 1
ATOM 1729 C CA . TYR A 1 220 ? 16.949 10.092 1.845 1.00 92.94 220 TYR A CA 1
ATOM 1730 C C . TYR A 1 220 ? 15.828 9.472 2.673 1.00 92.94 220 TYR A C 1
ATOM 1732 O O . TYR A 1 220 ? 15.389 8.357 2.393 1.00 92.94 220 TYR A O 1
ATOM 1740 N N . SER A 1 221 ? 15.305 10.220 3.641 1.00 94.19 221 SER A N 1
ATOM 1741 C CA . SER A 1 221 ? 14.028 9.889 4.271 1.00 94.19 221 SER A CA 1
ATOM 1742 C C . SER A 1 221 ? 12.874 10.093 3.287 1.00 94.19 221 SER A C 1
ATOM 1744 O O . SER A 1 221 ? 12.931 10.949 2.398 1.00 94.19 221 SER A O 1
ATOM 1746 N N . VAL A 1 222 ? 11.811 9.306 3.437 1.00 95.62 222 VAL A N 1
ATOM 1747 C CA . VAL A 1 222 ? 10.563 9.503 2.687 1.00 95.62 222 VAL A CA 1
ATOM 1748 C C . VAL A 1 222 ? 9.637 10.425 3.479 1.00 95.62 222 VAL A C 1
ATOM 1750 O O . VAL A 1 222 ? 9.495 10.286 4.693 1.00 95.62 222 VAL A O 1
ATOM 1753 N N . HIS A 1 223 ? 8.990 11.367 2.795 1.00 96.56 223 HIS A N 1
ATOM 1754 C CA . HIS A 1 223 ? 8.068 12.306 3.426 1.00 96.56 223 HIS A CA 1
ATOM 1755 C C . HIS A 1 223 ? 6.834 11.585 4.010 1.00 96.56 223 HIS A C 1
ATOM 1757 O O . HIS A 1 223 ? 6.290 10.705 3.337 1.00 96.56 223 HIS A O 1
ATOM 1763 N N . PRO A 1 224 ? 6.318 11.972 5.195 1.00 95.25 224 PRO A N 1
ATOM 1764 C CA . PRO A 1 224 ? 5.153 11.328 5.812 1.00 95.25 224 PRO A CA 1
ATOM 1765 C C . PRO A 1 224 ? 3.918 11.230 4.906 1.00 95.25 224 PRO A C 1
ATOM 1767 O O . PRO A 1 224 ? 3.296 10.176 4.831 1.00 95.25 224 PRO A O 1
ATOM 1770 N N . ASP A 1 225 ? 3.601 12.279 4.145 1.00 96.25 225 ASP A N 1
ATOM 1771 C CA . ASP A 1 225 ? 2.448 12.252 3.227 1.00 96.25 225 ASP A CA 1
ATOM 1772 C C . ASP A 1 225 ? 2.613 11.272 2.063 1.00 96.25 225 ASP A C 1
ATOM 1774 O O . ASP A 1 225 ? 1.624 10.808 1.505 1.00 96.25 225 ASP A O 1
ATOM 1778 N N . VAL A 1 226 ? 3.854 10.953 1.690 1.00 97.12 226 VAL A N 1
ATOM 1779 C CA . VAL A 1 226 ? 4.158 9.921 0.692 1.00 97.12 226 VAL A CA 1
ATOM 1780 C C . VAL A 1 226 ? 4.061 8.542 1.348 1.00 97.12 226 VAL A C 1
ATOM 1782 O O . VAL A 1 226 ? 3.480 7.621 0.774 1.00 97.12 226 VAL A O 1
ATOM 1785 N N . LEU A 1 227 ? 4.565 8.409 2.580 1.00 96.06 227 LEU A N 1
ATOM 1786 C CA . LEU A 1 227 ? 4.471 7.175 3.362 1.00 96.06 227 LEU A CA 1
ATOM 1787 C C . LEU A 1 227 ? 3.027 6.762 3.624 1.00 96.06 227 LEU A C 1
ATOM 1789 O O . LEU A 1 227 ? 2.714 5.592 3.445 1.00 96.06 227 LEU A O 1
ATOM 1793 N N . ASN A 1 228 ? 2.136 7.692 3.972 1.00 96.56 228 ASN A N 1
ATOM 1794 C CA . ASN A 1 228 ? 0.720 7.402 4.230 1.00 96.56 228 ASN A CA 1
ATOM 1795 C C . ASN A 1 228 ? 0.030 6.650 3.079 1.00 96.56 228 ASN A C 1
ATOM 1797 O O . ASN A 1 228 ? -0.948 5.944 3.310 1.00 96.56 228 ASN A O 1
ATOM 1801 N N . PHE A 1 229 ? 0.527 6.789 1.848 1.00 97.19 229 PHE A N 1
ATOM 1802 C CA . PHE A 1 229 ? -0.025 6.121 0.673 1.00 97.19 229 PHE A CA 1
ATOM 1803 C C . PHE A 1 229 ? 0.541 4.709 0.441 1.00 97.19 229 PHE A C 1
ATOM 1805 O O . PHE A 1 229 ? -0.074 3.900 -0.260 1.00 97.19 229 PHE A O 1
ATOM 1812 N N . LEU A 1 230 ? 1.687 4.379 1.042 1.00 96.81 230 LEU A N 1
ATOM 1813 C CA . LEU A 1 230 ? 2.289 3.050 0.959 1.00 96.81 230 LEU A CA 1
ATOM 1814 C C . LEU A 1 230 ? 1.617 2.067 1.934 1.00 96.81 230 LEU A C 1
ATOM 1816 O O . LEU A 1 230 ? 1.283 2.437 3.063 1.00 96.81 230 LEU A O 1
ATOM 1820 N N . PRO A 1 231 ? 1.466 0.784 1.560 1.00 95.94 231 PRO A N 1
ATOM 1821 C CA . PRO A 1 231 ? 0.986 -0.241 2.479 1.00 95.94 231 PRO A CA 1
ATOM 1822 C C . PRO A 1 231 ? 1.939 -0.401 3.676 1.00 95.94 231 PRO A C 1
ATOM 1824 O O . PRO A 1 231 ? 3.145 -0.594 3.508 1.00 95.94 231 PRO A O 1
ATOM 1827 N N . GLY A 1 232 ? 1.400 -0.305 4.894 1.00 95.12 232 GLY A N 1
ATOM 1828 C CA . GLY A 1 232 ? 2.176 -0.282 6.139 1.00 95.12 232 GLY A CA 1
ATOM 1829 C C . GLY A 1 232 ? 2.653 1.116 6.551 1.00 95.12 232 GLY A C 1
ATOM 1830 O O . GLY A 1 232 ? 3.091 1.305 7.685 1.00 95.12 232 GLY A O 1
ATOM 1831 N N . GLY A 1 233 ? 2.548 2.123 5.679 1.00 95.62 233 GLY A N 1
ATOM 1832 C CA . GLY A 1 233 ? 3.114 3.447 5.925 1.00 95.62 233 GLY A CA 1
ATOM 1833 C C . GLY A 1 233 ? 2.409 4.258 7.010 1.00 95.62 233 GLY A C 1
ATOM 1834 O O . GLY A 1 233 ? 3.078 5.012 7.715 1.00 95.62 233 GLY A O 1
ATOM 1835 N N . LEU A 1 234 ? 1.111 4.029 7.251 1.00 95.81 234 LEU A N 1
ATOM 1836 C CA . LEU A 1 234 ? 0.410 4.634 8.393 1.00 95.81 234 LEU A CA 1
ATOM 1837 C C . LEU A 1 234 ? 1.019 4.210 9.735 1.00 95.81 234 LEU A C 1
ATOM 1839 O O . LEU A 1 234 ? 1.027 5.001 10.677 1.00 95.81 234 LEU A O 1
ATOM 1843 N N . SER A 1 235 ? 1.589 3.003 9.820 1.00 94.00 235 SER A N 1
ATOM 1844 C CA . SER A 1 235 ? 2.273 2.568 11.042 1.00 94.00 235 SER A CA 1
ATOM 1845 C C . SER A 1 235 ? 3.517 3.397 11.355 1.00 94.00 235 SER A C 1
ATOM 1847 O O . SER A 1 235 ? 3.834 3.603 12.526 1.00 94.00 235 SER A O 1
ATOM 1849 N N . ALA A 1 236 ? 4.192 3.906 10.320 1.00 92.12 236 ALA A N 1
ATOM 1850 C CA . ALA A 1 236 ? 5.392 4.722 10.452 1.00 92.12 236 ALA A CA 1
ATOM 1851 C C . ALA A 1 236 ? 5.073 6.185 10.805 1.00 92.12 236 ALA A C 1
ATOM 1853 O O . ALA A 1 236 ? 5.881 6.846 11.450 1.00 92.12 236 ALA A O 1
ATOM 1854 N N . THR A 1 237 ? 3.912 6.700 10.396 1.00 93.69 237 THR A N 1
ATOM 1855 C CA . THR A 1 237 ? 3.562 8.127 10.541 1.00 93.69 237 THR A CA 1
ATOM 1856 C C . THR A 1 237 ? 2.569 8.413 11.664 1.00 93.69 237 THR A C 1
ATOM 1858 O O . THR A 1 237 ? 2.636 9.472 12.285 1.00 93.69 237 THR A O 1
ATOM 1861 N N . LYS A 1 238 ? 1.640 7.490 11.928 1.00 93.75 238 LYS A N 1
ATOM 1862 C CA . LYS A 1 238 ? 0.589 7.616 12.952 1.00 93.75 238 LYS A CA 1
ATOM 1863 C C . LYS A 1 238 ? 0.761 6.607 14.093 1.00 93.75 238 LYS A C 1
ATOM 1865 O O . LYS A 1 238 ? 0.146 6.768 15.142 1.00 93.75 238 LYS A O 1
ATOM 1870 N N . GLY A 1 239 ? 1.625 5.607 13.919 1.00 93.25 239 GLY A N 1
ATOM 1871 C CA . GLY A 1 239 ? 1.844 4.522 14.873 1.00 93.25 239 GLY A CA 1
ATOM 1872 C C . GLY A 1 239 ? 1.070 3.250 14.509 1.00 93.25 239 GLY A C 1
ATOM 1873 O O . GLY A 1 239 ? 0.205 3.272 13.631 1.00 93.25 239 GLY A O 1
ATOM 1874 N N . PRO A 1 240 ? 1.379 2.116 15.163 1.00 94.00 240 PRO A N 1
ATOM 1875 C CA . PRO A 1 240 ? 0.788 0.828 14.823 1.00 94.00 240 PRO A CA 1
ATOM 1876 C C . PRO A 1 240 ? -0.734 0.854 14.978 1.00 94.00 240 PRO A C 1
ATOM 1878 O O . PRO A 1 240 ? -1.269 1.494 15.884 1.00 94.00 240 PRO A O 1
ATOM 1881 N N . ALA A 1 241 ? -1.423 0.115 14.117 1.00 94.62 241 ALA A N 1
ATOM 1882 C CA . ALA A 1 241 ? -2.831 -0.181 14.288 1.00 94.62 241 ALA A CA 1
ATOM 1883 C C . ALA A 1 241 ? -3.021 -1.052 15.532 1.00 94.62 241 ALA A C 1
ATOM 1885 O O . ALA A 1 241 ? -2.466 -2.150 15.633 1.00 94.62 241 ALA A O 1
ATOM 1886 N N . ILE A 1 242 ? -3.822 -0.565 16.475 1.00 91.94 242 ILE A N 1
ATOM 1887 C CA . ILE A 1 242 ? -4.123 -1.265 17.721 1.00 91.94 242 ILE A CA 1
ATOM 1888 C C . ILE A 1 242 ? -5.627 -1.353 17.944 1.00 91.94 242 ILE A C 1
ATOM 1890 O O . ILE A 1 242 ? -6.399 -0.478 17.556 1.00 91.94 242 ILE A O 1
ATOM 1894 N N . CYS A 1 243 ? -6.026 -2.440 18.592 1.00 90.00 243 CYS A N 1
ATOM 1895 C CA . CYS A 1 243 ? -7.385 -2.658 19.064 1.00 90.00 243 CYS A CA 1
ATOM 1896 C C . CYS A 1 243 ? -7.436 -2.300 20.546 1.00 90.00 243 CYS A C 1
ATOM 1898 O O . CYS A 1 243 ? -6.610 -2.784 21.325 1.00 90.00 243 CYS A O 1
ATOM 1900 N N . MET A 1 244 ? -8.388 -1.462 20.939 1.00 90.25 244 MET A N 1
ATOM 1901 C CA . MET A 1 244 ? -8.540 -1.006 22.315 1.00 90.25 244 MET A CA 1
ATOM 1902 C C . MET A 1 244 ? -9.967 -1.223 22.800 1.00 90.25 244 MET A C 1
ATOM 1904 O O . MET A 1 244 ? -10.933 -1.019 22.072 1.00 90.25 244 MET A O 1
ATOM 1908 N N . TRP A 1 245 ? -10.088 -1.606 24.067 1.00 91.56 245 TRP A N 1
ATOM 1909 C CA . TRP A 1 245 ? -11.353 -1.601 24.787 1.00 91.56 245 TRP A CA 1
ATOM 1910 C C . TRP A 1 245 ? -11.376 -0.394 25.721 1.00 91.56 245 TRP A C 1
ATOM 1912 O O . TRP A 1 245 ? -10.553 -0.295 26.632 1.00 91.56 245 TRP A O 1
ATOM 1922 N N . GLU A 1 246 ? -12.323 0.512 25.512 1.00 92.88 246 GLU A N 1
ATOM 1923 C CA . GLU A 1 246 ? -12.540 1.672 26.375 1.00 92.88 246 GLU A CA 1
ATOM 1924 C C . GLU A 1 246 ? -13.655 1.374 27.379 1.00 92.88 246 GLU A C 1
ATOM 1926 O O . GLU A 1 246 ? -14.720 0.892 26.997 1.00 92.88 246 GLU A O 1
ATOM 1931 N N . ASN A 1 247 ? -13.433 1.662 28.667 1.00 94.25 247 ASN A N 1
ATOM 1932 C CA . ASN A 1 247 ? -14.507 1.579 29.653 1.00 94.25 247 ASN A CA 1
ATOM 1933 C C . ASN A 1 247 ? -15.449 2.774 29.486 1.00 94.25 247 ASN A C 1
ATOM 1935 O O . ASN A 1 247 ? -15.125 3.881 29.909 1.00 94.25 247 ASN A O 1
ATOM 1939 N N . ILE A 1 248 ? -16.625 2.537 28.916 1.00 93.75 248 ILE A N 1
ATOM 1940 C CA . ILE A 1 248 ? -17.636 3.582 28.708 1.00 93.75 248 ILE A CA 1
ATOM 1941 C C . ILE A 1 248 ? -18.613 3.681 29.885 1.00 93.75 248 ILE A C 1
ATOM 1943 O O . ILE A 1 248 ? -19.258 4.712 30.095 1.00 93.75 248 ILE A O 1
ATOM 1947 N N . LYS A 1 249 ? -18.730 2.618 30.696 1.00 93.81 249 LYS A N 1
ATOM 1948 C CA . LYS A 1 249 ? -19.547 2.643 31.912 1.00 93.81 249 LYS A CA 1
ATOM 1949 C C . LYS A 1 249 ? -19.048 1.673 32.974 1.00 93.81 249 LYS A C 1
ATOM 1951 O O . LYS A 1 249 ? -18.758 0.513 32.701 1.00 93.81 249 LYS A O 1
ATOM 1956 N N . THR A 1 250 ? -19.079 2.124 34.225 1.00 94.50 250 THR A N 1
ATOM 1957 C CA . THR A 1 250 ? -19.041 1.254 35.405 1.00 94.50 250 THR A CA 1
ATOM 1958 C C . THR A 1 250 ? -20.427 1.218 36.043 1.00 94.50 250 THR A C 1
ATOM 1960 O O . THR A 1 250 ? -21.079 2.253 36.206 1.00 94.50 250 THR A O 1
ATOM 1963 N N . ILE A 1 251 ? -20.891 0.018 36.371 1.00 93.31 251 ILE A N 1
ATOM 1964 C CA . ILE A 1 251 ? -22.238 -0.271 36.857 1.00 93.31 251 ILE A CA 1
ATOM 1965 C C . ILE A 1 251 ? -22.098 -0.990 38.199 1.00 93.31 251 ILE A C 1
ATOM 1967 O O . ILE A 1 251 ? -21.443 -2.025 38.272 1.00 93.31 251 ILE A O 1
ATOM 1971 N N . THR A 1 252 ? -22.696 -0.459 39.263 1.00 93.06 252 THR A N 1
ATOM 1972 C CA . THR A 1 252 ? -22.624 -1.045 40.610 1.00 93.06 252 THR A CA 1
ATOM 1973 C C . THR A 1 252 ? -24.009 -1.316 41.176 1.00 93.06 252 THR A C 1
ATOM 1975 O O . THR A 1 252 ? -24.945 -0.543 40.964 1.00 93.06 252 THR A O 1
ATOM 1978 N N . ASN A 1 253 ? -24.130 -2.411 41.925 1.00 94.19 253 ASN A N 1
ATOM 1979 C CA . ASN A 1 253 ? -25.242 -2.643 42.836 1.00 94.19 253 ASN A CA 1
ATOM 1980 C C . ASN A 1 253 ? -24.728 -2.647 44.276 1.00 94.19 253 ASN A C 1
ATOM 1982 O O . ASN A 1 253 ? -24.313 -3.674 44.807 1.00 94.19 253 ASN A O 1
ATOM 1986 N N . ASP A 1 254 ? -24.803 -1.496 44.935 1.00 93.06 254 ASP A N 1
ATOM 1987 C CA . ASP A 1 254 ? -24.356 -1.349 46.321 1.00 93.06 254 ASP A CA 1
ATOM 1988 C C . ASP A 1 254 ? -25.398 -1.835 47.347 1.00 93.06 254 ASP A C 1
ATOM 1990 O O . ASP A 1 254 ? -25.157 -1.768 48.554 1.00 93.06 254 ASP A O 1
ATOM 1994 N N . SER A 1 255 ? -26.545 -2.357 46.905 1.00 92.69 255 SER A N 1
ATOM 1995 C CA . SER A 1 255 ? -27.587 -2.882 47.791 1.00 92.69 255 SER A CA 1
ATOM 1996 C C . SER A 1 255 ? -27.299 -4.316 48.262 1.00 92.69 255 SER A C 1
ATOM 1998 O O . SER A 1 255 ? -26.342 -4.969 47.837 1.00 92.69 255 SER A O 1
ATOM 2000 N N . SER A 1 256 ? -28.124 -4.802 49.189 1.00 93.38 256 SER A N 1
ATOM 2001 C CA . SER A 1 256 ? -28.134 -6.195 49.649 1.00 93.38 256 SER A CA 1
ATOM 2002 C C . SER A 1 256 ? -29.091 -7.090 48.850 1.00 93.38 256 SER A C 1
ATOM 2004 O O . SER A 1 256 ? -29.180 -8.282 49.139 1.00 93.38 256 SER A O 1
ATOM 2006 N N . THR A 1 257 ? -29.796 -6.552 47.850 1.00 93.62 257 THR A N 1
ATOM 2007 C CA . THR A 1 257 ? -30.801 -7.270 47.055 1.00 93.62 257 THR A CA 1
ATOM 2008 C C . THR A 1 257 ? -30.446 -7.275 45.567 1.00 93.62 257 THR A C 1
ATOM 2010 O O . THR A 1 257 ? -29.587 -6.525 45.104 1.00 93.62 257 THR A O 1
ATOM 2013 N N . LEU A 1 258 ? -31.060 -8.183 44.803 1.00 93.19 258 LEU A N 1
ATOM 2014 C CA . LEU A 1 258 ? -30.925 -8.194 43.347 1.00 93.19 258 LEU A CA 1
ATOM 2015 C C . LEU A 1 258 ? -31.577 -6.927 42.777 1.00 93.19 258 LEU A C 1
ATOM 2017 O O . LEU A 1 258 ? -32.723 -6.623 43.107 1.00 93.19 258 LEU A O 1
ATOM 2021 N N . VAL A 1 259 ? -30.869 -6.224 41.898 1.00 93.88 259 VAL A N 1
ATOM 2022 C CA . VAL A 1 259 ? -31.391 -5.038 41.209 1.00 93.88 259 VAL A CA 1
ATOM 2023 C C . VAL A 1 259 ? -31.524 -5.345 39.727 1.00 93.88 259 VAL A C 1
ATOM 2025 O O . VAL A 1 259 ? -30.569 -5.788 39.094 1.00 93.88 259 VAL A O 1
ATOM 2028 N N . THR A 1 260 ? -32.700 -5.083 39.158 1.00 92.94 260 THR A N 1
ATOM 2029 C CA . THR A 1 260 ? -32.850 -5.049 37.698 1.00 92.94 260 THR A CA 1
ATOM 2030 C C . THR A 1 260 ? -32.306 -3.720 37.205 1.00 92.94 260 THR A C 1
ATOM 2032 O O . THR A 1 260 ? -32.796 -2.660 37.594 1.00 92.94 260 THR A O 1
ATOM 2035 N N . TRP A 1 261 ? -31.276 -3.774 36.372 1.00 91.12 261 TRP A N 1
ATOM 2036 C CA . TRP A 1 261 ? -30.683 -2.599 35.763 1.00 91.12 261 TRP A CA 1
ATOM 2037 C C . TRP A 1 261 ? -31.178 -2.484 34.328 1.00 91.12 261 TRP A C 1
ATOM 2039 O O . TRP A 1 261 ? -30.953 -3.378 33.518 1.00 91.12 261 TRP A O 1
ATOM 2049 N N . GLN A 1 262 ? -31.861 -1.381 34.033 1.00 93.06 262 GLN A N 1
ATOM 2050 C CA . GLN A 1 262 ? -32.347 -1.048 32.702 1.00 93.06 262 GLN A CA 1
ATOM 2051 C C . GLN A 1 262 ? -32.030 0.417 32.432 1.00 93.06 262 GLN A C 1
ATOM 2053 O O . GLN A 1 262 ? -32.623 1.306 33.048 1.00 93.06 262 GLN A O 1
ATOM 2058 N N . LYS A 1 263 ? -31.083 0.686 31.534 1.00 91.25 263 LYS A N 1
ATOM 2059 C CA . LYS A 1 263 ? -30.772 2.051 31.100 1.00 91.25 263 LYS A CA 1
ATOM 2060 C C . LYS A 1 263 ? -30.439 2.085 29.622 1.00 91.25 263 LYS A C 1
ATOM 2062 O O . LYS A 1 263 ? -29.914 1.126 29.060 1.00 91.25 263 LYS A O 1
ATOM 2067 N N . LYS A 1 264 ? -30.722 3.238 29.029 1.00 92.94 264 LYS A N 1
ATOM 2068 C CA . LYS A 1 264 ? -30.131 3.635 27.761 1.00 92.94 264 LYS A CA 1
ATOM 2069 C C . LYS A 1 264 ? -28.699 4.086 28.009 1.00 92.94 264 LYS A C 1
ATOM 2071 O O . LYS A 1 264 ? -28.437 4.823 28.964 1.00 92.94 264 LYS A O 1
ATOM 2076 N N . ILE A 1 265 ? -27.798 3.603 27.178 1.00 91.88 265 ILE A N 1
ATOM 2077 C CA . ILE A 1 265 ? -26.413 4.036 27.104 1.00 91.88 265 ILE A CA 1
ATOM 2078 C C . ILE A 1 265 ? -26.197 4.688 25.747 1.00 91.88 265 ILE A C 1
ATOM 2080 O O . ILE A 1 265 ? -26.779 4.258 24.757 1.00 91.88 265 ILE A O 1
ATOM 2084 N N . SER A 1 266 ? -25.359 5.711 25.724 1.00 91.88 266 SER A N 1
ATOM 2085 C CA . SER A 1 266 ? -24.875 6.290 24.484 1.00 91.88 266 SER A CA 1
ATOM 2086 C C . SER A 1 266 ? -23.541 5.664 24.121 1.00 91.88 266 SER A C 1
ATOM 2088 O O . SER A 1 266 ? -22.648 5.590 24.973 1.00 91.88 266 SER A O 1
ATOM 2090 N N . ILE A 1 267 ? -23.401 5.238 22.874 1.00 93.75 267 ILE A N 1
ATOM 2091 C CA . ILE A 1 267 ? -22.160 4.716 22.308 1.00 93.75 267 ILE A CA 1
ATOM 2092 C C . ILE A 1 267 ? -21.809 5.508 21.055 1.00 93.75 267 ILE A C 1
ATOM 2094 O O . ILE A 1 267 ? -22.688 5.985 20.347 1.00 93.75 267 ILE A O 1
ATOM 2098 N N . MET A 1 268 ? -20.521 5.674 20.780 1.00 94.44 268 MET A N 1
ATOM 2099 C CA . MET A 1 268 ? -20.074 6.333 19.553 1.00 94.44 268 MET A CA 1
ATOM 2100 C C . MET A 1 268 ? -19.844 5.270 18.483 1.00 94.44 268 MET A C 1
ATOM 2102 O O . MET A 1 268 ? -19.104 4.335 18.749 1.00 94.44 268 MET A O 1
ATOM 2106 N N . VAL A 1 269 ? -20.438 5.374 17.299 1.00 95.19 269 VAL A N 1
ATOM 2107 C CA . VAL A 1 269 ? -20.273 4.379 16.224 1.00 95.19 269 VAL A CA 1
ATOM 2108 C C . VAL A 1 269 ? -19.916 5.092 14.930 1.00 95.19 269 VAL A C 1
ATOM 2110 O O . VAL A 1 269 ? -20.592 6.043 14.546 1.00 95.19 269 VAL A O 1
ATOM 2113 N N . GLY A 1 270 ? -18.862 4.637 14.252 1.00 96.56 270 GLY A N 1
ATOM 2114 C CA . GLY A 1 270 ? -18.384 5.223 12.996 1.00 96.56 270 GLY A CA 1
ATOM 2115 C C . GLY A 1 270 ? -16.918 5.653 13.035 1.00 96.56 270 GLY A C 1
ATOM 2116 O O . GLY A 1 270 ? -16.212 5.421 14.018 1.00 96.56 270 GLY A O 1
ATOM 2117 N N . TYR A 1 271 ? -16.433 6.280 11.960 1.00 96.88 271 TYR A N 1
ATOM 2118 C CA . TYR A 1 271 ? -15.052 6.766 11.881 1.00 96.88 271 TYR A CA 1
ATOM 2119 C C . TYR A 1 271 ? -14.909 8.189 12.424 1.00 96.88 271 TYR A C 1
ATOM 2121 O O . TYR A 1 271 ? -15.786 9.043 12.274 1.00 96.88 271 TYR A O 1
ATOM 2129 N N . ASN A 1 272 ? -13.748 8.467 13.007 1.00 96.69 272 ASN A N 1
ATOM 2130 C CA . ASN A 1 272 ? -13.361 9.807 13.410 1.00 96.69 272 ASN A CA 1
ATOM 2131 C C . ASN A 1 272 ? -12.946 10.626 12.180 1.00 96.69 272 ASN A C 1
ATOM 2133 O O . ASN A 1 272 ? -11.868 10.416 11.616 1.00 96.69 272 ASN A O 1
ATOM 2137 N N . LYS A 1 273 ? -13.795 11.568 11.767 1.00 95.56 273 LYS A N 1
ATOM 2138 C CA . LYS A 1 273 ? -13.587 12.343 10.542 1.00 95.56 273 LYS A CA 1
ATOM 2139 C C . LYS A 1 273 ? -12.347 13.205 10.539 1.00 95.56 273 LYS A C 1
ATOM 2141 O O . LYS A 1 273 ? -11.635 13.214 9.541 1.00 95.56 273 LYS A O 1
ATOM 2146 N N . GLU A 1 274 ? -12.059 13.875 11.647 1.00 95.00 274 GLU A N 1
ATOM 2147 C CA . GLU A 1 274 ? -10.859 14.700 11.759 1.00 95.00 274 GLU A CA 1
ATOM 2148 C C . GLU A 1 274 ? -9.599 13.841 11.585 1.00 95.00 274 GLU A C 1
ATOM 2150 O O . GLU A 1 274 ? -8.703 14.189 10.821 1.00 95.00 274 GLU A O 1
ATOM 2155 N N . LYS A 1 275 ? -9.554 12.670 12.232 1.00 95.56 275 LYS A N 1
ATOM 2156 C CA . LYS A 1 275 ? -8.382 11.780 12.181 1.00 95.56 275 LYS A CA 1
ATOM 2157 C C . LYS A 1 275 ? -8.226 11.079 10.833 1.00 95.56 275 LYS A C 1
ATOM 2159 O O . LYS A 1 275 ? -7.098 10.871 10.393 1.00 95.56 275 LYS A O 1
ATOM 2164 N N . ILE A 1 276 ? -9.331 10.741 10.168 1.00 95.06 276 ILE A N 1
ATOM 2165 C CA . ILE A 1 276 ? -9.313 10.194 8.806 1.00 95.06 276 ILE A CA 1
ATOM 2166 C C . ILE A 1 276 ? -8.868 11.254 7.792 1.00 95.06 276 ILE A C 1
ATOM 2168 O O . ILE A 1 276 ? -8.005 10.957 6.969 1.00 95.06 276 ILE A O 1
ATOM 2172 N N . ALA A 1 277 ? -9.377 12.489 7.872 1.00 93.69 277 ALA A N 1
ATOM 2173 C CA . ALA A 1 277 ? -8.994 13.570 6.958 1.00 93.69 277 ALA A CA 1
ATOM 2174 C C . ALA A 1 277 ? -7.470 13.800 6.950 1.00 93.69 277 ALA A C 1
ATOM 2176 O O . ALA A 1 277 ? -6.858 13.808 5.878 1.00 93.69 277 ALA A O 1
ATOM 2177 N N . GLN A 1 278 ? -6.852 13.778 8.140 1.00 94.44 278 GLN A N 1
ATOM 2178 C CA . GLN A 1 278 ? -5.405 13.923 8.358 1.00 94.44 278 GLN A CA 1
ATOM 2179 C C . GLN A 1 278 ? -4.503 12.918 7.628 1.00 94.44 278 GLN A C 1
ATOM 2181 O O . GLN A 1 278 ? -3.282 13.095 7.620 1.00 94.44 278 GLN A O 1
ATOM 2186 N N . ILE A 1 279 ? -5.044 11.833 7.071 1.00 94.62 279 ILE A N 1
ATOM 2187 C CA . ILE A 1 279 ? -4.278 10.903 6.228 1.00 94.62 279 ILE A CA 1
ATOM 2188 C C . ILE A 1 279 ? -3.960 11.550 4.871 1.00 94.62 279 ILE A C 1
ATOM 2190 O O . ILE A 1 279 ? -2.900 11.287 4.303 1.00 94.62 279 ILE A O 1
ATOM 2194 N N . THR A 1 280 ? -4.866 12.402 4.384 1.00 93.56 280 THR A N 1
ATOM 2195 C CA . THR A 1 280 ? -4.910 12.909 3.004 1.00 93.56 280 THR A CA 1
ATOM 2196 C C . THR A 1 280 ? -4.833 14.433 2.889 1.00 93.56 280 THR A C 1
ATOM 2198 O O . THR A 1 280 ? -4.880 14.944 1.775 1.00 93.56 280 THR A O 1
ATOM 2201 N N . ASP A 1 281 ? -4.694 15.163 4.003 1.00 89.69 281 ASP A N 1
ATOM 2202 C CA . ASP A 1 281 ? -4.765 16.638 4.066 1.00 89.69 281 ASP A CA 1
ATOM 2203 C C . ASP A 1 281 ? -3.901 17.364 3.018 1.00 89.69 281 ASP A C 1
ATOM 2205 O O . ASP A 1 281 ? -4.304 18.392 2.476 1.00 89.69 281 ASP A O 1
ATOM 2209 N N . ASN A 1 282 ? -2.719 16.826 2.705 1.00 93.06 282 ASN A N 1
ATOM 2210 C CA . ASN A 1 282 ? -1.765 17.448 1.780 1.00 93.06 282 ASN A CA 1
ATOM 2211 C C . ASN A 1 282 ? -1.866 16.925 0.337 1.00 93.06 282 ASN A C 1
ATOM 2213 O O . ASN A 1 282 ? -0.997 17.210 -0.492 1.00 93.06 282 ASN A O 1
ATOM 2217 N N . TRP A 1 283 ? -2.892 16.135 0.016 1.00 95.50 283 TRP A N 1
ATOM 2218 C CA . TRP A 1 283 ? -3.048 15.519 -1.298 1.00 95.50 283 TRP A CA 1
ATOM 2219 C C . TRP A 1 283 ? -4.024 16.302 -2.169 1.00 95.50 283 TRP A C 1
ATOM 2221 O O . TRP A 1 283 ? -5.146 16.613 -1.776 1.00 95.50 283 TRP A O 1
ATOM 2231 N N . LYS A 1 284 ? -3.622 16.575 -3.412 1.00 95.25 284 LYS A N 1
ATOM 2232 C CA . LYS A 1 284 ? -4.527 17.115 -4.430 1.00 95.25 284 LYS A CA 1
ATOM 2233 C C . LYS A 1 284 ? -5.169 15.964 -5.186 1.00 95.25 284 LYS A C 1
ATOM 2235 O O . LYS A 1 284 ? -4.513 15.303 -5.985 1.00 95.25 284 LYS A O 1
ATOM 2240 N N . ILE A 1 285 ? -6.445 15.713 -4.945 1.00 92.00 285 ILE A N 1
ATOM 2241 C CA . ILE A 1 285 ? -7.155 14.649 -5.655 1.00 92.00 285 ILE A CA 1
ATOM 2242 C C . ILE A 1 285 ? -7.720 15.212 -6.948 1.00 92.00 285 ILE A C 1
ATOM 2244 O O . ILE A 1 285 ? -8.490 16.174 -6.940 1.00 92.00 285 ILE A O 1
ATOM 2248 N N . ASP A 1 286 ? -7.281 14.641 -8.065 1.00 91.12 286 ASP A N 1
ATOM 2249 C CA . ASP A 1 286 ? -7.741 15.059 -9.377 1.00 91.12 286 ASP A CA 1
ATOM 2250 C C . ASP A 1 286 ? -9.227 14.722 -9.559 1.00 91.12 286 ASP A C 1
ATOM 2252 O O . ASP A 1 286 ? -9.724 13.727 -9.037 1.00 91.12 286 ASP A O 1
ATOM 2256 N N . LYS A 1 287 ? -9.950 15.526 -10.344 1.00 82.38 287 LYS A N 1
ATOM 2257 C CA . LYS A 1 287 ? -11.375 15.281 -10.631 1.00 82.38 287 LYS A CA 1
ATOM 2258 C C . LYS A 1 287 ? -11.621 13.952 -11.344 1.00 82.38 287 LYS A C 1
ATOM 2260 O O . LYS A 1 287 ? -12.735 13.443 -11.303 1.00 82.38 287 LYS A O 1
ATOM 2265 N N . SER A 1 288 ? -10.614 13.436 -12.043 1.00 74.31 288 SER A N 1
ATOM 2266 C CA . SER A 1 288 ? -10.658 12.127 -12.688 1.00 74.31 288 SER A CA 1
ATOM 2267 C C . SER A 1 288 ? -10.497 10.966 -11.711 1.00 74.31 288 SER A C 1
ATOM 2269 O O . SER A 1 288 ? -10.730 9.832 -12.118 1.00 74.31 288 SER A O 1
ATOM 2271 N N . ALA A 1 289 ? -10.103 11.216 -10.456 1.00 77.12 289 ALA A N 1
ATOM 2272 C CA . ALA A 1 289 ? -9.980 10.172 -9.454 1.00 77.12 289 ALA A CA 1
ATOM 2273 C C . ALA A 1 289 ? -11.349 9.549 -9.144 1.00 77.12 289 ALA A C 1
ATOM 2275 O O . ALA A 1 289 ? -12.351 10.225 -8.932 1.00 77.12 289 ALA A O 1
ATOM 2276 N N . SER A 1 290 ? -11.365 8.227 -9.077 1.00 72.69 290 SER A N 1
ATOM 2277 C CA . SER A 1 290 ? -12.530 7.379 -8.850 1.00 72.69 290 SER A CA 1
ATOM 2278 C C . SER A 1 290 ? -12.915 7.313 -7.379 1.00 72.69 290 SER A C 1
ATOM 2280 O O . SER A 1 290 ? -13.896 6.660 -7.037 1.00 72.69 290 SER A O 1
ATOM 2282 N N . VAL A 1 291 ? -12.116 7.938 -6.513 1.00 81.56 291 VAL A N 1
ATOM 2283 C CA . VAL A 1 291 ? -12.257 7.900 -5.064 1.00 81.56 291 VAL A CA 1
ATOM 2284 C C . VAL A 1 291 ? -12.039 9.308 -4.521 1.00 81.56 291 VAL A C 1
ATOM 2286 O O . VAL A 1 291 ? -11.031 9.951 -4.816 1.00 81.56 291 VAL A O 1
ATOM 2289 N N . GLU A 1 292 ? -12.992 9.782 -3.724 1.00 88.88 292 GLU A N 1
ATOM 2290 C CA . GLU A 1 292 ? -12.875 11.044 -2.993 1.00 88.88 292 GLU A CA 1
ATOM 2291 C C . GLU A 1 292 ? -11.862 10.926 -1.842 1.00 88.88 292 GLU A C 1
ATOM 2293 O O . GLU A 1 292 ? -11.569 9.832 -1.364 1.00 88.88 292 GLU A O 1
ATOM 2298 N N . SER A 1 293 ? -11.349 12.059 -1.352 1.00 89.75 293 SER A N 1
ATOM 2299 C CA . SER A 1 293 ? -10.268 12.084 -0.346 1.00 89.75 293 SER A CA 1
ATOM 2300 C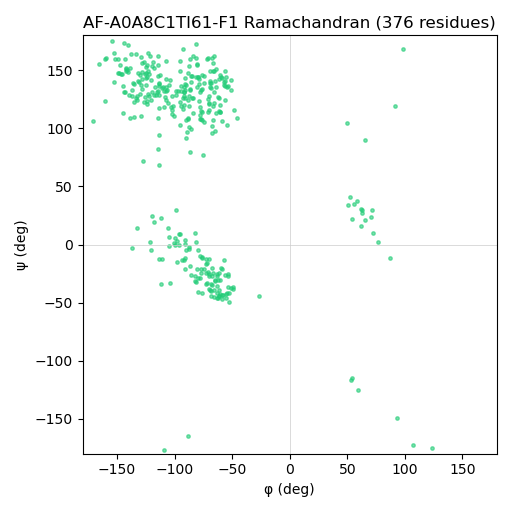 C . SER A 1 293 ? -10.584 11.301 0.906 1.00 89.75 293 SER A C 1
ATOM 2302 O O . SER A 1 293 ? -9.777 10.505 1.379 1.00 89.75 293 SER A O 1
ATOM 2304 N N . GLU A 1 294 ? -11.791 11.498 1.415 1.00 92.25 294 GLU A N 1
ATOM 2305 C CA . GLU A 1 294 ? -12.230 10.849 2.633 1.00 92.25 294 GLU A CA 1
ATOM 2306 C C . GLU A 1 294 ? -12.397 9.337 2.439 1.00 92.25 294 GLU A C 1
ATOM 2308 O O . GLU A 1 294 ? -12.006 8.557 3.303 1.00 92.25 294 GLU A O 1
ATOM 2313 N N . GLU A 1 295 ? -12.926 8.902 1.294 1.00 93.81 295 GLU A N 1
ATOM 2314 C CA . GLU A 1 295 ? -13.089 7.477 1.005 1.00 93.81 295 GLU A CA 1
ATOM 2315 C C . GLU A 1 295 ? -11.732 6.794 0.796 1.00 93.81 295 GLU A C 1
ATOM 2317 O O . GLU A 1 295 ? -11.495 5.704 1.316 1.00 93.81 295 GLU A O 1
ATOM 2322 N N . LEU A 1 296 ? -10.788 7.470 0.135 1.00 95.50 296 LEU A N 1
ATOM 2323 C CA . LEU A 1 296 ? -9.423 6.977 -0.023 1.00 95.50 296 LEU A CA 1
ATOM 2324 C C . LEU A 1 296 ? -8.738 6.814 1.339 1.00 95.50 296 LEU A C 1
ATOM 2326 O O . LEU A 1 296 ? -8.126 5.779 1.606 1.00 95.50 296 LEU A O 1
ATOM 2330 N N . ALA A 1 297 ? -8.887 7.801 2.222 1.00 96.12 297 ALA A N 1
ATOM 2331 C CA . ALA A 1 297 ? -8.364 7.749 3.581 1.00 96.12 297 ALA A CA 1
ATOM 2332 C C . ALA A 1 297 ? -8.917 6.546 4.367 1.00 96.12 297 ALA A C 1
ATOM 2334 O O . ALA A 1 297 ? -8.155 5.826 5.020 1.00 96.12 297 ALA A O 1
ATOM 2335 N N . LYS A 1 298 ? -10.227 6.276 4.256 1.00 96.19 298 LYS A N 1
ATOM 2336 C CA . LYS A 1 298 ? -10.865 5.101 4.872 1.00 96.19 298 LYS A CA 1
ATOM 2337 C C . LYS A 1 298 ? -10.315 3.800 4.305 1.00 96.19 298 LYS A C 1
ATOM 2339 O O . LYS A 1 298 ? -9.978 2.914 5.083 1.00 96.19 298 LYS A O 1
ATOM 2344 N N . LEU A 1 299 ? -10.180 3.673 2.984 1.00 95.81 299 LEU A N 1
ATOM 2345 C CA . LEU A 1 299 ? -9.636 2.464 2.354 1.00 95.81 299 LEU A CA 1
ATOM 2346 C C . LEU A 1 299 ? -8.190 2.183 2.793 1.00 95.81 299 LEU A C 1
ATOM 2348 O O . LEU A 1 299 ? -7.834 1.032 3.068 1.00 95.81 299 LEU A O 1
ATOM 2352 N N . ILE A 1 300 ? -7.366 3.224 2.927 1.00 96.62 300 ILE A N 1
ATOM 2353 C CA . ILE A 1 300 ? -5.997 3.100 3.444 1.00 96.62 300 ILE A CA 1
ATOM 2354 C C . ILE A 1 300 ? -6.018 2.661 4.916 1.00 96.62 300 ILE A C 1
ATOM 2356 O O . ILE A 1 300 ? -5.298 1.728 5.277 1.00 96.62 300 ILE A O 1
ATOM 2360 N N . ALA A 1 301 ? -6.866 3.264 5.756 1.00 96.62 301 ALA A N 1
ATOM 2361 C CA . ALA A 1 301 ? -7.003 2.878 7.162 1.00 96.62 301 ALA A CA 1
ATOM 2362 C C . ALA A 1 301 ? -7.496 1.427 7.320 1.00 96.62 301 ALA A C 1
ATOM 2364 O O . ALA A 1 301 ? -6.889 0.650 8.058 1.00 96.62 301 ALA A O 1
ATOM 2365 N N . LYS A 1 302 ? -8.533 1.026 6.571 1.00 95.94 302 LYS A N 1
ATOM 2366 C CA . LYS A 1 302 ? -9.027 -0.362 6.488 1.00 95.94 302 LYS A CA 1
ATOM 2367 C C . LYS A 1 302 ? -7.900 -1.335 6.152 1.00 95.94 302 LYS A C 1
ATOM 2369 O O . LYS A 1 302 ? -7.714 -2.334 6.848 1.00 95.94 302 LYS A O 1
ATOM 2374 N N . SER A 1 303 ? -7.120 -1.008 5.120 1.00 94.88 303 SER A N 1
ATOM 2375 C CA . SER A 1 303 ? -5.969 -1.813 4.703 1.00 94.88 303 SER A CA 1
ATOM 2376 C C . SER A 1 303 ? -4.960 -1.946 5.846 1.00 94.88 303 SER A C 1
ATOM 2378 O O . SER A 1 303 ? -4.566 -3.062 6.180 1.00 94.88 303 SER A O 1
ATOM 2380 N N . GLN A 1 304 ? -4.618 -0.840 6.518 1.00 96.25 304 GLN A N 1
ATOM 2381 C CA . GLN A 1 304 ? -3.681 -0.844 7.643 1.00 96.25 304 GLN A CA 1
ATOM 2382 C C . GLN A 1 304 ? -4.134 -1.756 8.793 1.00 96.25 304 GLN A C 1
ATOM 2384 O O . GLN A 1 304 ? -3.318 -2.518 9.312 1.00 96.25 304 GLN A O 1
ATOM 2389 N N . PHE A 1 305 ? -5.416 -1.731 9.172 1.00 95.50 305 PHE A N 1
ATOM 2390 C CA . PHE A 1 305 ? -5.949 -2.621 10.214 1.00 95.50 305 PHE A CA 1
ATOM 2391 C C . PHE A 1 305 ? -5.867 -4.102 9.822 1.00 95.50 305 PHE A C 1
ATOM 2393 O O . PHE A 1 305 ? -5.566 -4.950 10.665 1.00 95.50 305 PHE A O 1
ATOM 2400 N N . SER A 1 306 ? -6.061 -4.414 8.539 1.00 94.25 306 SER A N 1
ATOM 2401 C CA . SER A 1 306 ? -6.029 -5.794 8.037 1.00 94.25 306 SER A CA 1
ATOM 2402 C C . SER A 1 306 ? -4.626 -6.419 8.022 1.00 94.25 306 SER A C 1
ATOM 2404 O O . SER A 1 306 ? -4.485 -7.647 8.065 1.00 94.25 306 SER A O 1
ATOM 2406 N N . PHE A 1 307 ? -3.575 -5.595 7.976 1.00 93.75 307 PHE A N 1
ATOM 2407 C CA . PHE A 1 307 ? -2.199 -6.074 7.896 1.00 93.75 307 PHE A CA 1
ATOM 2408 C C . PHE A 1 307 ? -1.757 -6.797 9.173 1.00 93.75 307 PHE A C 1
ATOM 2410 O O . PHE A 1 307 ? -2.337 -6.654 10.248 1.00 93.75 307 PHE A O 1
ATOM 2417 N N . SER A 1 308 ? -0.703 -7.604 9.064 1.00 92.12 308 SER A N 1
ATOM 2418 C CA . SER A 1 308 ? -0.092 -8.263 10.219 1.00 92.12 308 SER A CA 1
ATOM 2419 C C . SER A 1 308 ? 0.674 -7.278 11.102 1.00 92.12 308 SER A C 1
ATOM 2421 O O . SER A 1 308 ? 1.162 -6.251 10.629 1.00 92.12 308 SER A O 1
ATOM 2423 N N . ALA A 1 309 ? 0.910 -7.665 12.357 1.00 90.75 309 ALA A N 1
ATOM 2424 C CA . ALA A 1 309 ? 1.739 -6.902 13.293 1.00 90.75 309 ALA A CA 1
ATOM 2425 C C . ALA A 1 309 ? 3.172 -6.633 12.784 1.00 90.75 309 ALA A C 1
ATOM 2427 O O . ALA A 1 309 ? 3.752 -5.617 13.150 1.00 90.75 309 ALA A O 1
ATOM 2428 N N . GLU A 1 310 ? 3.715 -7.490 11.901 1.00 89.44 310 GLU A N 1
ATOM 2429 C CA . GLU A 1 310 ? 4.998 -7.270 11.193 1.00 89.44 310 GLU A CA 1
ATOM 2430 C C . GLU A 1 310 ? 5.049 -5.923 10.443 1.00 89.44 310 GLU A C 1
ATOM 2432 O O . GLU A 1 310 ? 6.121 -5.362 10.261 1.00 89.44 310 GLU A O 1
ATOM 2437 N N . TYR A 1 311 ? 3.893 -5.398 10.026 1.00 92.12 311 TYR A N 1
ATOM 2438 C CA . TYR A 1 311 ? 3.752 -4.158 9.253 1.00 92.12 311 TYR A CA 1
ATOM 2439 C C . TYR A 1 311 ? 2.920 -3.111 10.000 1.00 92.12 311 TYR A C 1
ATOM 2441 O O . TYR A 1 311 ? 2.251 -2.266 9.400 1.00 92.12 311 TYR A O 1
ATOM 2449 N N . GLY A 1 312 ? 2.895 -3.227 11.331 1.00 91.62 312 GLY A N 1
ATOM 2450 C CA . GLY A 1 312 ? 2.117 -2.365 12.212 1.00 91.62 312 GLY A CA 1
ATOM 2451 C C . GLY A 1 312 ? 0.606 -2.449 11.992 1.00 91.62 312 GLY A C 1
ATOM 2452 O O . GLY A 1 312 ? -0.082 -1.459 12.220 1.00 91.62 312 GLY A O 1
ATOM 2453 N N . GLY A 1 313 ? 0.091 -3.580 11.506 1.00 93.25 313 GLY A N 1
ATOM 2454 C CA . GLY A 1 313 ? -1.341 -3.873 11.448 1.00 93.25 313 GLY A CA 1
ATOM 2455 C C . GLY A 1 313 ? -1.844 -4.642 12.678 1.00 93.25 313 GLY A C 1
ATOM 2456 O O . GLY A 1 313 ? -1.045 -5.162 13.460 1.00 93.25 313 GLY A O 1
ATOM 2457 N N . SER A 1 314 ? -3.165 -4.751 12.839 1.00 90.94 314 SER A N 1
ATOM 2458 C CA . SER A 1 314 ? -3.803 -5.491 13.945 1.00 90.94 314 SER A CA 1
ATOM 2459 C C . SER A 1 314 ? -4.400 -6.839 13.527 1.00 90.94 314 SER A C 1
ATOM 2461 O O . SER A 1 314 ? -4.906 -7.574 14.374 1.00 90.94 314 SER A O 1
ATOM 2463 N N . HIS A 1 315 ? -4.315 -7.191 12.242 1.00 91.31 315 HIS A N 1
ATOM 2464 C CA . HIS A 1 315 ? -4.935 -8.370 11.639 1.00 91.31 315 HIS A CA 1
ATOM 2465 C C . HIS A 1 315 ? -6.457 -8.434 11.853 1.00 91.31 315 HIS A C 1
ATOM 2467 O O . HIS A 1 315 ? -7.031 -9.512 12.023 1.00 91.31 315 HIS A O 1
ATOM 2473 N N . VAL A 1 316 ? -7.108 -7.268 11.859 1.00 87.94 316 VAL A N 1
ATOM 2474 C CA . VAL A 1 316 ? -8.557 -7.136 12.046 1.00 87.94 316 VAL A CA 1
ATOM 2475 C C . VAL A 1 316 ? -9.213 -6.737 10.732 1.00 87.94 316 VAL A C 1
ATOM 2477 O O . VAL A 1 316 ? -8.830 -5.756 10.096 1.00 87.94 316 VAL A O 1
ATOM 2480 N N . SER A 1 317 ? -10.226 -7.505 10.335 1.00 87.19 317 SER A N 1
ATOM 2481 C CA . SER A 1 317 ? -11.132 -7.117 9.256 1.00 87.19 317 SER A CA 1
ATOM 2482 C C . SER A 1 317 ? -12.173 -6.143 9.796 1.00 87.19 317 SER A C 1
ATOM 2484 O O . SER A 1 317 ? -12.734 -6.365 10.864 1.00 87.19 317 SER A O 1
ATOM 2486 N N . THR A 1 318 ? -12.432 -5.076 9.044 1.00 89.44 318 THR A N 1
ATOM 2487 C CA . THR A 1 318 ? -13.395 -4.023 9.404 1.00 89.44 318 THR A CA 1
ATOM 2488 C C . THR A 1 318 ? -14.541 -3.929 8.398 1.00 89.44 318 THR A C 1
ATOM 2490 O O . THR A 1 318 ? -15.214 -2.905 8.319 1.00 89.44 318 THR A O 1
ATOM 2493 N N . GLU A 1 319 ? -14.767 -4.989 7.614 1.00 86.88 319 GLU A N 1
ATOM 2494 C CA . GLU A 1 319 ? -15.818 -5.027 6.584 1.00 86.88 319 GLU A CA 1
ATOM 2495 C C . GLU A 1 319 ? -17.229 -4.953 7.180 1.00 86.88 319 GLU A C 1
ATOM 2497 O O . GLU A 1 319 ? -18.131 -4.384 6.572 1.00 86.88 319 GLU A O 1
ATOM 2502 N N . ASN A 1 320 ? -17.406 -5.487 8.393 1.00 85.75 320 ASN A N 1
ATOM 2503 C CA . ASN A 1 320 ? -18.680 -5.457 9.114 1.00 85.75 320 ASN A CA 1
ATOM 2504 C C . ASN A 1 320 ? -18.863 -4.185 9.962 1.00 85.75 320 ASN A C 1
ATOM 2506 O O . ASN A 1 320 ? -19.917 -4.004 10.569 1.00 85.75 320 ASN A O 1
ATOM 2510 N N . GLU A 1 321 ? -17.856 -3.310 10.017 1.00 90.06 321 GLU A N 1
ATOM 2511 C CA . GLU A 1 321 ? -17.892 -2.095 10.828 1.0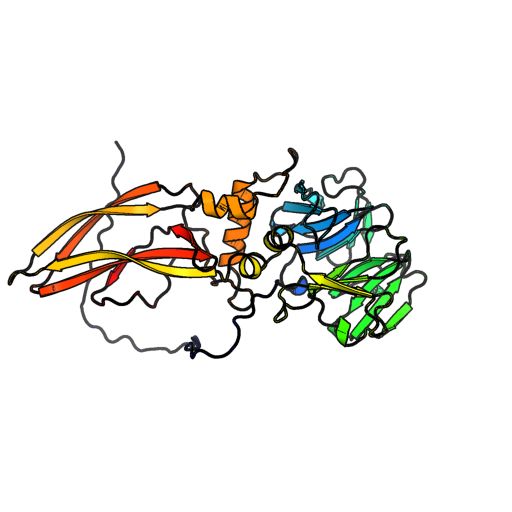0 90.06 321 GLU A CA 1
ATOM 2512 C C . GLU A 1 321 ? -18.516 -0.920 10.072 1.00 90.06 321 GLU A C 1
ATOM 2514 O O . GLU A 1 321 ? -18.455 -0.816 8.842 1.00 90.06 321 GLU A O 1
ATOM 2519 N N . SER A 1 322 ? -19.086 0.026 10.819 1.00 91.50 322 SER A N 1
ATOM 2520 C CA . SER A 1 322 ? -19.634 1.248 10.232 1.00 91.50 322 SER A CA 1
ATOM 2521 C C . SER A 1 322 ? -18.518 2.221 9.853 1.00 91.50 322 SER A C 1
ATOM 2523 O O . SER A 1 322 ? -17.864 2.801 10.711 1.00 91.50 322 SER A O 1
ATOM 2525 N N . TRP A 1 323 ? -18.352 2.472 8.555 1.00 94.50 323 TRP A N 1
ATOM 2526 C CA . TRP A 1 323 ? -17.450 3.504 8.019 1.00 94.50 323 TRP A CA 1
ATOM 2527 C C . TRP A 1 323 ? -18.183 4.802 7.637 1.00 94.50 323 TRP A C 1
ATOM 2529 O O . TRP A 1 323 ? -17.766 5.547 6.745 1.00 94.50 323 TRP A O 1
ATOM 2539 N N . LYS A 1 324 ? -19.283 5.088 8.341 1.00 94.88 324 LYS A N 1
ATOM 2540 C CA . LYS A 1 324 ? -19.956 6.396 8.342 1.00 94.88 324 LYS A CA 1
ATOM 2541 C C . LYS A 1 324 ? -19.332 7.315 9.389 1.00 94.88 324 LYS A C 1
ATOM 2543 O O . LYS A 1 324 ? -18.664 6.829 10.298 1.00 94.88 324 LYS A O 1
ATOM 2548 N N . GLU A 1 325 ? -19.524 8.625 9.230 1.00 96.69 325 GLU A N 1
ATOM 2549 C CA . GLU A 1 325 ? -19.020 9.615 10.189 1.00 96.69 325 GLU A CA 1
ATOM 2550 C C . GLU A 1 325 ? -19.539 9.263 11.584 1.00 96.69 325 GLU A C 1
ATOM 2552 O O . GLU A 1 325 ? -20.702 8.879 11.717 1.00 96.69 325 GLU A O 1
ATOM 2557 N N . ALA A 1 326 ? -18.667 9.326 12.593 1.00 96.44 326 ALA A N 1
ATOM 2558 C CA . ALA A 1 326 ? -19.004 8.898 13.940 1.00 96.44 326 ALA A CA 1
ATOM 2559 C C . ALA A 1 326 ? -20.234 9.640 14.480 1.00 96.44 326 ALA A C 1
ATOM 2561 O O . ALA A 1 326 ? -20.252 10.869 14.560 1.00 96.44 326 ALA A O 1
ATOM 2562 N N . THR A 1 327 ? -21.241 8.877 14.895 1.00 96.50 327 THR A N 1
ATOM 2563 C CA . THR A 1 327 ? -22.458 9.386 15.532 1.00 96.50 327 THR A CA 1
ATOM 2564 C C . THR A 1 327 ? -22.678 8.731 16.883 1.00 96.50 327 THR A C 1
ATOM 2566 O O . THR A 1 327 ? -22.228 7.615 17.133 1.00 96.50 327 THR A O 1
ATOM 2569 N N . GLU A 1 328 ? -23.384 9.435 17.761 1.00 95.88 328 GLU A N 1
ATOM 2570 C CA . GLU A 1 328 ? -23.864 8.869 19.016 1.00 95.88 328 GLU A CA 1
ATOM 2571 C C . GLU A 1 328 ? -25.119 8.028 18.744 1.00 95.88 328 GLU A C 1
ATOM 2573 O O . GLU A 1 328 ? -26.098 8.516 18.176 1.00 95.88 328 GLU A O 1
ATOM 2578 N N . GLU A 1 329 ? -25.083 6.759 19.133 1.00 93.75 329 GLU A N 1
ATOM 2579 C CA . GLU A 1 329 ? -26.203 5.827 19.060 1.00 93.75 329 GLU A CA 1
ATOM 2580 C C . GLU A 1 329 ? -26.643 5.438 20.475 1.00 93.75 329 GLU A C 1
ATOM 2582 O O . GLU A 1 329 ? -25.820 5.225 21.367 1.00 93.75 329 GLU A O 1
ATOM 2587 N N . GLU A 1 330 ? -27.957 5.350 20.695 1.00 92.75 330 GLU A N 1
ATOM 2588 C CA . GLU A 1 330 ? -28.507 4.870 21.961 1.00 92.75 330 GLU A CA 1
ATOM 2589 C C . GLU A 1 330 ? -28.735 3.357 21.908 1.00 92.75 330 GLU A C 1
ATOM 2591 O O . GLU A 1 330 ? -29.505 2.864 21.083 1.00 92.75 330 GLU A O 1
ATOM 2596 N N . GLU A 1 331 ? -28.172 2.629 22.867 1.00 89.06 331 GLU A N 1
ATOM 2597 C CA . GLU A 1 331 ? -28.465 1.216 23.085 1.00 89.06 331 GLU A CA 1
ATOM 2598 C C . GLU A 1 331 ? -29.155 1.024 24.438 1.00 89.06 331 GLU A C 1
ATOM 2600 O O . GLU A 1 331 ? -28.739 1.564 25.465 1.00 89.06 331 GLU A O 1
ATOM 2605 N N . GLN A 1 332 ? -30.251 0.265 24.463 1.00 91.62 332 GLN A N 1
ATOM 2606 C CA . GLN A 1 332 ? -30.924 -0.076 25.711 1.00 91.62 332 GLN A CA 1
ATOM 2607 C C . GLN A 1 332 ? -30.401 -1.409 26.233 1.00 91.62 332 GLN A C 1
ATOM 2609 O O . GLN A 1 332 ? -30.630 -2.457 25.636 1.00 91.62 332 GLN A O 1
ATOM 2614 N N . LEU A 1 333 ? -29.774 -1.375 27.403 1.00 91.50 333 LEU A N 1
ATOM 2615 C CA . LEU A 1 333 ? -29.264 -2.564 28.069 1.00 91.50 333 LEU A CA 1
ATOM 2616 C C . LEU A 1 333 ? -30.135 -2.912 29.277 1.00 91.50 333 LEU A C 1
ATOM 2618 O O . LEU A 1 333 ? -30.498 -2.036 30.068 1.00 91.50 333 LEU A O 1
ATOM 2622 N N . THR A 1 334 ? -30.447 -4.202 29.419 1.00 91.19 334 THR A N 1
ATOM 2623 C CA . THR A 1 334 ? -31.252 -4.739 30.525 1.00 91.19 334 THR A CA 1
ATOM 2624 C C . THR A 1 334 ? -30.615 -6.012 31.075 1.00 91.19 334 THR A C 1
ATOM 2626 O O . THR A 1 334 ? -30.415 -6.967 30.330 1.00 91.19 334 THR A O 1
ATOM 2629 N N . PHE A 1 335 ? -30.291 -6.045 32.370 1.00 90.31 335 PHE A N 1
ATOM 2630 C CA . PHE A 1 335 ? -29.776 -7.240 33.055 1.00 90.31 335 PHE A CA 1
ATOM 2631 C C . PHE A 1 335 ? -29.957 -7.149 34.580 1.00 90.31 335 PHE A C 1
ATOM 2633 O O . PHE A 1 335 ? -30.141 -6.072 35.145 1.00 90.31 335 PHE A O 1
ATOM 2640 N N . GLY A 1 336 ? -29.907 -8.295 35.265 1.00 92.06 336 GLY A N 1
ATOM 2641 C CA . GLY A 1 336 ? -29.929 -8.363 36.729 1.00 92.06 336 GLY A CA 1
ATOM 2642 C C . GLY A 1 336 ? -28.529 -8.230 37.333 1.00 92.06 336 GLY A C 1
ATOM 2643 O O . GLY A 1 336 ? -27.604 -8.906 36.889 1.00 92.06 336 GLY A O 1
ATOM 2644 N N . LEU A 1 337 ? -28.389 -7.392 38.361 1.00 92.94 337 LEU A N 1
ATOM 2645 C CA . LEU A 1 337 ? -27.165 -7.193 39.139 1.00 92.94 337 LEU A CA 1
ATOM 2646 C C . LEU A 1 337 ? -27.301 -7.818 40.522 1.00 92.94 337 LEU A C 1
ATOM 2648 O O . LEU A 1 337 ? -28.196 -7.454 41.295 1.00 92.94 337 LEU A O 1
ATOM 2652 N N . LYS A 1 338 ? -26.381 -8.711 40.874 1.00 94.38 338 LYS A N 1
ATOM 2653 C CA . LYS A 1 338 ? -26.320 -9.326 42.204 1.00 94.38 338 LYS A CA 1
ATOM 2654 C C . LYS A 1 338 ? -25.964 -8.291 43.278 1.00 94.38 338 LYS A C 1
ATOM 2656 O O . LYS A 1 338 ? -25.341 -7.275 42.964 1.00 94.38 338 LYS A O 1
ATOM 2661 N N . PRO A 1 339 ? -26.337 -8.534 44.548 1.00 94.81 339 PRO A N 1
ATOM 2662 C CA . PRO A 1 339 ? -25.885 -7.706 45.660 1.00 94.81 339 PRO A CA 1
ATOM 2663 C C . PRO A 1 339 ? -24.365 -7.535 45.641 1.00 94.81 339 PRO A C 1
ATOM 2665 O O . PRO A 1 339 ? -23.638 -8.520 45.504 1.00 94.81 339 PRO A O 1
ATOM 2668 N N . LYS A 1 340 ? -23.893 -6.297 45.804 1.00 93.06 340 LYS A N 1
ATOM 2669 C CA . LYS A 1 340 ? -22.466 -5.926 45.827 1.00 93.06 340 LYS A CA 1
ATOM 2670 C C . LYS A 1 340 ? -21.694 -6.229 44.535 1.00 93.06 340 LYS A C 1
ATOM 2672 O O . LYS A 1 340 ? -20.466 -6.223 44.546 1.00 93.06 340 LYS A O 1
ATOM 2677 N N . GLU A 1 341 ? -22.385 -6.476 43.422 1.00 93.38 341 GLU A N 1
ATOM 2678 C CA . GLU A 1 341 ? -21.751 -6.707 42.124 1.00 93.38 341 GLU A CA 1
ATOM 2679 C C . GLU A 1 341 ? -21.341 -5.391 41.457 1.00 93.38 341 GLU A C 1
ATOM 2681 O O . GLU A 1 341 ? -22.040 -4.374 41.532 1.00 93.38 341 GLU A O 1
ATOM 2686 N N . ARG A 1 342 ? -20.202 -5.434 40.764 1.00 94.44 342 ARG A N 1
ATOM 2687 C CA . ARG A 1 342 ? -19.716 -4.362 39.903 1.00 94.44 342 ARG A CA 1
ATOM 2688 C C . ARG A 1 342 ? -19.432 -4.928 38.520 1.00 94.44 342 ARG A C 1
ATOM 2690 O O . ARG A 1 342 ? -18.697 -5.902 38.394 1.00 94.44 342 ARG A O 1
ATOM 2697 N N . LEU A 1 343 ? -20.013 -4.301 37.507 1.00 94.31 343 LEU A N 1
ATOM 2698 C CA . LEU A 1 343 ? -19.805 -4.623 36.105 1.00 94.31 343 LEU A CA 1
ATOM 2699 C C . LEU A 1 343 ? -19.190 -3.434 35.369 1.00 94.31 343 LEU A C 1
ATOM 2701 O O . LEU A 1 343 ? -19.404 -2.271 35.716 1.00 94.31 343 LEU A O 1
ATOM 2705 N N . TYR A 1 344 ? -18.449 -3.751 34.323 1.00 94.25 344 TYR A N 1
ATOM 2706 C CA . TYR A 1 344 ? -17.729 -2.822 33.475 1.00 94.25 344 TYR A CA 1
ATOM 2707 C C . TYR A 1 344 ? -18.193 -3.045 32.045 1.00 94.25 344 TYR A C 1
ATOM 2709 O O . TYR A 1 344 ? -18.098 -4.155 31.523 1.00 94.25 344 TYR A O 1
ATOM 2717 N N . LEU A 1 345 ? -18.727 -1.995 31.437 1.00 93.81 345 LEU A N 1
ATOM 2718 C CA . LEU A 1 345 ? -19.112 -1.969 30.040 1.00 93.81 345 LEU A CA 1
ATOM 2719 C C . LEU A 1 345 ? -17.968 -1.373 29.227 1.00 93.81 345 LEU A C 1
ATOM 2721 O O . LEU A 1 345 ? -17.542 -0.240 29.467 1.00 93.81 345 LEU A O 1
ATOM 2725 N N . TRP A 1 346 ? -17.508 -2.151 28.263 1.00 94.50 346 TRP A N 1
ATOM 2726 C CA . TRP A 1 346 ? -16.406 -1.825 27.381 1.00 94.50 346 TRP A CA 1
ATOM 2727 C C . TRP A 1 346 ? -16.907 -1.668 25.958 1.00 94.50 346 TRP A C 1
ATOM 2729 O O . TRP A 1 346 ? -17.689 -2.502 25.502 1.00 94.50 346 TRP A O 1
ATOM 2739 N N . GLN A 1 347 ? -16.411 -0.651 25.265 1.00 93.12 347 GLN A N 1
ATOM 2740 C CA . GLN A 1 347 ? -16.609 -0.472 23.834 1.00 93.12 347 GLN A CA 1
ATOM 2741 C C . GLN A 1 347 ? -15.299 -0.706 23.090 1.00 93.12 347 GLN A C 1
ATOM 2743 O O . GLN A 1 347 ? -14.244 -0.223 23.512 1.00 93.12 347 GLN A O 1
ATOM 2748 N N . HIS A 1 348 ? -15.369 -1.452 21.993 1.00 92.44 348 HIS A N 1
ATOM 2749 C CA . HIS A 1 348 ? -14.225 -1.693 21.129 1.00 92.44 348 HIS A CA 1
ATOM 2750 C C . HIS A 1 348 ? -13.956 -0.492 20.209 1.00 92.44 348 HIS A C 1
ATOM 2752 O O . HIS A 1 348 ? -14.877 0.120 19.667 1.00 92.44 348 HIS A O 1
ATOM 2758 N N . LYS A 1 349 ? -12.682 -0.138 20.037 1.00 93.69 349 LYS A N 1
ATOM 2759 C CA . LYS A 1 349 ? -12.221 0.931 19.147 1.00 93.69 349 LYS A CA 1
ATOM 2760 C C . LYS A 1 349 ? -10.936 0.507 18.448 1.00 93.69 349 LYS A C 1
ATOM 2762 O O . LYS A 1 349 ? -10.112 -0.204 19.029 1.00 93.69 349 LYS A O 1
ATOM 2767 N N . LEU A 1 350 ? -10.743 0.992 17.228 1.00 95.12 350 LEU A N 1
ATOM 2768 C CA . LEU A 1 350 ? -9.498 0.830 16.485 1.00 95.12 350 LEU A CA 1
ATOM 2769 C C . LEU A 1 350 ? -8.754 2.157 16.418 1.00 95.12 350 LEU A C 1
ATOM 2771 O O . LEU A 1 350 ? -9.326 3.197 16.071 1.00 95.12 350 LEU A O 1
ATOM 2775 N N . CYS A 1 351 ? -7.464 2.101 16.726 1.00 95.50 351 CYS A N 1
ATOM 2776 C CA . CYS A 1 351 ? -6.600 3.267 16.798 1.00 95.50 351 CYS A CA 1
ATOM 2777 C C . CYS A 1 351 ? -5.409 3.119 15.855 1.00 95.50 351 CYS A C 1
ATOM 2779 O O . CYS A 1 351 ? -4.909 2.013 15.646 1.00 95.50 351 CYS A O 1
ATOM 2781 N N . LEU A 1 352 ? -4.926 4.244 15.338 1.00 94.75 352 LEU A N 1
ATOM 2782 C CA . LEU A 1 352 ? -3.592 4.351 14.752 1.00 94.75 352 LEU A CA 1
ATOM 2783 C C . LEU A 1 352 ? -2.702 5.034 15.789 1.00 94.75 352 LEU A C 1
ATOM 2785 O O . LEU A 1 352 ? -2.937 6.187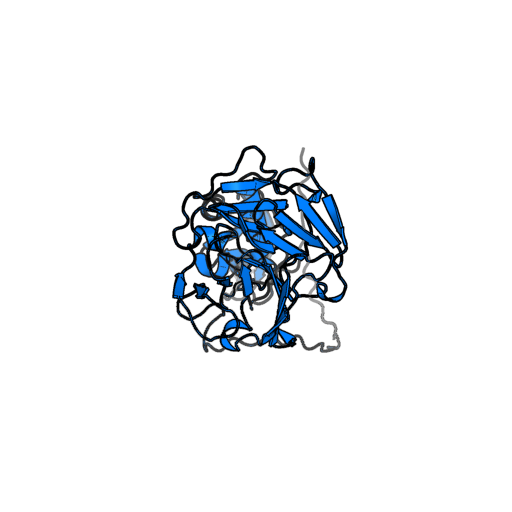 16.155 1.00 94.75 352 LEU A O 1
ATOM 2789 N N . GLY A 1 353 ? -1.740 4.294 16.339 1.00 92.56 353 GLY A N 1
ATOM 2790 C CA . GLY A 1 353 ? -1.023 4.728 17.532 1.00 92.56 353 GLY A CA 1
ATOM 2791 C C . GLY A 1 353 ? -1.993 4.936 18.696 1.00 92.56 353 GLY A C 1
ATOM 2792 O O . GLY A 1 353 ? -2.747 4.035 19.049 1.00 92.56 353 GLY A O 1
ATOM 2793 N N . GLN A 1 354 ? -1.979 6.123 19.299 1.00 89.75 354 GLN A N 1
ATOM 2794 C CA . GLN A 1 354 ? -2.874 6.469 20.413 1.00 89.75 354 GLN A CA 1
ATOM 2795 C C . GLN A 1 354 ? -4.197 7.097 19.956 1.00 89.75 354 GLN A C 1
ATOM 2797 O O . GLN A 1 354 ? -5.067 7.366 20.781 1.00 89.75 354 GLN A O 1
ATOM 2802 N N . GLU A 1 355 ? -4.355 7.342 18.656 1.00 93.69 355 GLU A N 1
ATOM 2803 C CA . GLU A 1 355 ? -5.464 8.120 18.118 1.00 93.69 355 GLU A CA 1
ATOM 2804 C C . GLU A 1 355 ? -6.607 7.200 17.677 1.00 93.69 355 GLU A C 1
ATOM 2806 O O . GLU A 1 355 ? -6.399 6.372 16.784 1.00 93.69 355 GLU A O 1
ATOM 2811 N N . PRO A 1 356 ? -7.816 7.319 18.257 1.00 94.44 356 PRO A N 1
ATOM 2812 C CA . PRO A 1 356 ? -8.963 6.522 17.847 1.00 94.44 356 PRO A CA 1
ATOM 2813 C C . PRO A 1 356 ? -9.470 6.975 16.476 1.00 94.44 356 PRO A C 1
ATOM 2815 O O . PRO A 1 356 ? -9.807 8.145 16.267 1.00 94.44 356 PRO A O 1
ATOM 2818 N N . VAL A 1 357 ? -9.550 6.021 15.552 1.00 96.25 357 VAL A N 1
ATOM 2819 C CA . VAL A 1 357 ? -9.936 6.246 14.153 1.00 96.25 357 VAL A CA 1
ATOM 2820 C C . VAL A 1 357 ? -11.288 5.616 13.836 1.00 96.25 357 VAL A C 1
ATOM 2822 O O . VAL A 1 357 ? -12.041 6.190 13.054 1.00 96.25 357 VAL A O 1
ATOM 2825 N N . LEU A 1 358 ? -11.619 4.481 14.455 1.00 96.62 358 LEU A N 1
ATOM 2826 C CA . LEU A 1 358 ? -12.899 3.797 14.271 1.00 96.62 358 LEU A CA 1
ATOM 2827 C C . LEU A 1 358 ? -13.493 3.412 15.624 1.00 96.62 358 LEU A C 1
ATOM 2829 O O . LEU A 1 358 ? -12.830 2.768 16.440 1.00 96.62 358 LEU A O 1
ATOM 2833 N N . PHE A 1 359 ? -14.746 3.788 15.845 1.00 95.44 359 PHE A N 1
ATOM 2834 C CA . PHE A 1 359 ? -15.531 3.381 17.001 1.00 95.44 359 PHE A CA 1
ATOM 2835 C C . PHE A 1 359 ? -16.467 2.243 16.580 1.00 95.44 359 PHE A C 1
ATOM 2837 O O . PHE A 1 359 ? -17.380 2.454 15.778 1.00 95.44 359 PHE A O 1
ATOM 2844 N N . CYS A 1 360 ? -16.204 1.035 17.084 1.00 92.25 360 CYS A N 1
ATOM 2845 C CA . CYS A 1 360 ? -16.949 -0.170 16.726 1.00 92.25 360 CYS A CA 1
ATOM 2846 C C . CYS A 1 360 ? -18.261 -0.249 17.516 1.00 92.25 360 CYS A C 1
ATOM 2848 O O . CYS A 1 360 ? -18.368 0.279 18.629 1.00 92.25 360 CYS A O 1
ATOM 2850 N N . CYS A 1 361 ? -19.249 -0.961 16.977 1.00 87.62 361 CYS A N 1
ATOM 2851 C CA . CYS A 1 361 ? -20.507 -1.219 17.687 1.00 87.62 361 CYS A CA 1
ATOM 2852 C C . CYS A 1 361 ? -20.387 -2.328 18.749 1.00 87.62 361 CYS A C 1
ATOM 2854 O O . CYS A 1 361 ? -21.296 -2.516 19.555 1.00 87.62 361 CYS A O 1
ATOM 2856 N N . ASP A 1 362 ? -19.265 -3.049 18.782 1.00 87.19 362 ASP A N 1
ATOM 2857 C CA . ASP A 1 362 ? -19.065 -4.155 19.708 1.00 87.19 362 ASP A CA 1
ATOM 2858 C C . ASP A 1 362 ? -18.910 -3.698 21.160 1.00 87.19 362 ASP A C 1
ATOM 2860 O O . ASP A 1 362 ? -17.980 -2.972 21.538 1.00 87.19 362 ASP A O 1
ATOM 2864 N N . LEU A 1 363 ? -19.806 -4.222 21.998 1.00 90.12 363 LEU A N 1
ATOM 2865 C CA . LEU A 1 363 ? -19.818 -4.017 23.437 1.00 90.12 363 LEU A CA 1
ATOM 2866 C C . LEU A 1 363 ? -19.506 -5.303 24.194 1.00 90.12 363 LEU A C 1
ATOM 2868 O O . LEU A 1 363 ? -19.916 -6.406 23.822 1.00 90.12 363 LEU A O 1
ATOM 2872 N N . LYS A 1 364 ? -18.825 -5.158 25.330 1.00 91.94 364 LYS A N 1
ATOM 2873 C CA . LYS A 1 364 ? -18.549 -6.271 26.238 1.00 91.94 364 LYS A CA 1
ATOM 2874 C C . LYS A 1 364 ? -18.773 -5.869 27.682 1.00 91.94 364 LYS A C 1
ATOM 2876 O O . LYS A 1 364 ? -18.273 -4.849 28.139 1.00 91.94 364 LYS A O 1
ATOM 2881 N N . ILE A 1 365 ? -19.490 -6.713 28.420 1.00 91.69 365 ILE A N 1
ATOM 2882 C CA . ILE A 1 365 ? -19.718 -6.535 29.856 1.00 91.69 365 ILE A CA 1
ATOM 2883 C C . ILE A 1 365 ? -18.857 -7.538 30.625 1.00 91.69 365 ILE A C 1
ATOM 2885 O O . ILE A 1 365 ? -18.980 -8.751 30.429 1.00 91.69 365 ILE A O 1
ATOM 2889 N N . THR A 1 366 ? -17.994 -7.045 31.510 1.00 92.88 366 THR A N 1
ATOM 2890 C CA . THR A 1 366 ? -17.141 -7.857 32.393 1.00 92.88 366 THR A CA 1
ATOM 2891 C C . THR A 1 366 ? -17.382 -7.510 33.859 1.00 92.88 366 THR A C 1
ATOM 2893 O O . THR A 1 366 ? -17.983 -6.492 34.181 1.00 92.88 366 THR A O 1
ATOM 2896 N N . ASN A 1 367 ? -16.923 -8.370 34.762 1.00 90.88 367 ASN A N 1
ATOM 2897 C CA . ASN A 1 367 ? -16.913 -8.146 36.211 1.00 90.88 367 ASN A CA 1
ATOM 2898 C C . ASN A 1 367 ? -15.538 -7.687 36.735 1.00 90.88 367 ASN A C 1
ATOM 2900 O O . ASN A 1 367 ? -15.382 -7.461 37.930 1.00 90.88 367 ASN A O 1
ATOM 2904 N N . GLU A 1 368 ? -14.553 -7.551 35.846 1.00 89.19 368 GLU A N 1
ATOM 2905 C CA . GLU A 1 368 ? -13.190 -7.134 36.169 1.00 89.19 368 GLU A CA 1
ATOM 2906 C C . GLU A 1 368 ? -12.932 -5.704 35.673 1.00 89.19 368 GLU A C 1
ATOM 2908 O O . GLU A 1 368 ? -13.366 -5.371 34.565 1.00 89.19 368 GLU A O 1
ATOM 2913 N N . PRO A 1 369 ? -12.184 -4.881 36.435 1.00 89.38 369 PRO A N 1
ATOM 2914 C CA . PRO A 1 369 ? -11.830 -3.513 36.046 1.00 89.38 369 PRO A CA 1
ATOM 2915 C C . PRO A 1 369 ? -10.837 -3.442 34.885 1.00 89.38 369 PRO A C 1
ATOM 2917 O O . PRO A 1 369 ? -10.606 -2.362 34.347 1.00 89.38 369 PRO A O 1
ATOM 2920 N N . ASN A 1 370 ? -10.220 -4.567 34.522 1.00 89.50 370 ASN A N 1
ATOM 2921 C CA . ASN A 1 370 ? -9.242 -4.626 33.448 1.00 89.50 370 ASN A CA 1
ATOM 2922 C C . ASN A 1 370 ? -9.935 -4.794 32.084 1.00 89.50 370 ASN A C 1
ATOM 2924 O O . ASN A 1 370 ? -10.928 -5.528 32.001 1.00 89.50 370 ASN A O 1
ATOM 2928 N N . PRO A 1 371 ? -9.393 -4.183 31.012 1.00 88.06 371 PRO A N 1
ATOM 2929 C CA . PRO A 1 371 ? -9.922 -4.345 29.666 1.00 88.06 371 PRO A CA 1
ATOM 2930 C C . PRO A 1 371 ? -10.011 -5.825 29.246 1.00 88.06 371 PRO A C 1
ATOM 2932 O O . PRO A 1 371 ? -9.133 -6.622 29.599 1.00 88.06 371 PRO A O 1
ATOM 2935 N N . PRO A 1 372 ? -11.036 -6.218 28.471 1.00 87.31 372 PRO A N 1
ATOM 2936 C CA . PRO A 1 372 ? -11.130 -7.560 27.917 1.00 87.31 372 PRO A CA 1
ATOM 2937 C C . PRO A 1 372 ? -9.901 -7.951 27.081 1.00 87.31 372 PRO A C 1
ATOM 2939 O O . PRO A 1 372 ? -9.388 -7.165 26.294 1.00 87.31 372 PRO A O 1
ATOM 2942 N N . THR A 1 373 ? -9.469 -9.209 27.199 1.00 74.56 373 THR A N 1
ATOM 2943 C CA . THR A 1 373 ? -8.284 -9.744 26.498 1.00 74.56 373 THR A CA 1
ATOM 2944 C C . THR A 1 373 ? -8.573 -10.370 25.133 1.00 74.56 373 THR A C 1
ATOM 2946 O O . THR A 1 373 ? -7.645 -10.671 24.390 1.00 74.56 373 THR A O 1
ATOM 2949 N N . SER A 1 374 ? -9.841 -10.602 24.789 1.00 59.12 374 SER A N 1
ATOM 2950 C CA . SER A 1 374 ? -10.230 -11.135 23.477 1.00 59.12 374 SER A CA 1
ATOM 2951 C C . SER A 1 374 ? -10.523 -9.978 22.518 1.00 59.12 374 SER A C 1
ATOM 2953 O O . SER A 1 374 ? -11.251 -9.070 22.936 1.00 59.12 374 SER A O 1
ATOM 2955 N N . PRO A 1 375 ? -10.038 -10.009 21.260 1.00 52.91 375 PRO A N 1
ATOM 2956 C CA . PRO A 1 375 ? -10.602 -9.151 20.221 1.00 52.91 375 PRO A CA 1
ATOM 2957 C C . PRO A 1 375 ? -12.107 -9.430 20.113 1.00 52.91 375 PRO A C 1
ATOM 2959 O O . PRO A 1 375 ? -12.556 -10.539 20.437 1.00 52.91 375 PRO A O 1
ATOM 2962 N N . ALA A 1 376 ? -12.888 -8.416 19.742 1.00 46.62 376 ALA A N 1
ATOM 2963 C CA . ALA A 1 376 ? -14.309 -8.609 19.490 1.00 46.62 376 ALA A CA 1
ATOM 2964 C C . ALA A 1 376 ? -14.485 -9.709 18.424 1.00 46.62 376 ALA A C 1
ATOM 2966 O O . ALA A 1 376 ? -13.682 -9.808 17.492 1.00 46.62 376 ALA A O 1
ATOM 2967 N N . GLN A 1 377 ? -15.432 -10.628 18.637 1.00 37.47 377 GLN A N 1
ATOM 2968 C CA . GLN A 1 377 ? -15.721 -11.637 17.619 1.00 37.47 377 GLN A CA 1
ATOM 2969 C C . GLN A 1 377 ? -16.563 -10.969 16.529 1.00 37.47 377 GLN A C 1
ATOM 2971 O O . GLN A 1 377 ? -17.538 -10.321 16.902 1.00 37.47 377 GLN A O 1
ATOM 2976 N N . PRO A 1 378 ? -16.199 -11.126 15.243 1.00 36.91 378 PRO A N 1
ATOM 2977 C CA . PRO A 1 378 ? -16.962 -10.568 14.131 1.00 36.91 378 PRO A CA 1
ATOM 2978 C C . PRO A 1 378 ? -18.362 -11.171 13.991 1.00 36.91 378 PRO A C 1
ATOM 2980 O O . PRO A 1 378 ? -18.583 -12.307 14.487 1.00 36.91 378 PRO A O 1
#

pLDDT: mean 85.75, std 20.45, range [22.06, 98.38]